Protein AF-A0A7K6YBN7-F1 (afdb_monomer_lite)

Sequence (616 aa):
RIIMGQTGKKSEKGPICWRKRVKSEYMRLRQLKRFRRADEVKSMFNSNRQKILERTEILNQEWKQRRIQPVHIMTSVSSLRGTRECSVTSDIDFPKQVIPLKTLNAVASVPIMYSWSPLQQNFMVEDETVLHNIPYMGDEVLDQDGTFIEELIKNYDGKVHGDRECGFINDEIFVELVNALGQYSDDEDDDDGDDNPDERDDKQKDREGNRMEKESHPPRRFPSDKIFEAISSMFPDKGTAEELKEKYKELTEQQLPGALPPECTPNIDGPNAKSVQREQSLHSFHTLFCRRCFKYDCFLHPFHATPNTYKRKNTETALDNKPCGPHCYQHLEGAKEFAAALTAERIKTPPKRPGGRRRGRLPNNTSRPSTPTINVLESKDTDSDREAGTETGGENNDKEEEEKKDETSSSSEANSRCQTPIKMKPNIEPPENVEWSGAEASMFRVLIGTYYDNFCAIARLIGTKTCRQVYEFRVKESSIIAPVPAEDVDTPPRKKKRKHRLWAAHCRKIQLKKDGSSNHVYNYQPCDHPRQPCDSSCPCVIAQNFCEKFCQCSSECQNRFPGCRCKAQCNTKQCPCYLAVRECDPDLCLTCGAADHWDSKNVSCKNCSIQRGSKK

Structure (mmCIF, N/CA/C/O backbone):
data_AF-A0A7K6YBN7-F1
#
_entry.id   AF-A0A7K6YBN7-F1
#
loop_
_atom_site.group_PDB
_atom_site.id
_atom_site.type_symbol
_atom_site.label_atom_id
_atom_site.label_alt_id
_atom_site.label_comp_id
_atom_site.label_asym_id
_atom_site.label_entity_id
_atom_site.label_seq_id
_atom_site.pdbx_PDB_ins_code
_atom_site.Cartn_x
_atom_site.Cartn_y
_atom_site.Cartn_z
_atom_site.occupancy
_atom_site.B_iso_or_equiv
_atom_site.auth_seq_id
_atom_site.auth_comp_id
_atom_site.auth_asym_id
_atom_site.auth_atom_id
_atom_site.pdbx_PDB_model_num
ATOM 1 N N . ARG A 1 1 ? -17.784 66.274 -8.389 1.00 38.31 1 ARG A N 1
ATOM 2 C CA . ARG A 1 1 ? -17.921 64.868 -7.936 1.00 38.31 1 ARG A CA 1
ATOM 3 C C . ARG A 1 1 ? -17.599 63.940 -9.100 1.00 38.31 1 ARG A C 1
ATOM 5 O O . ARG A 1 1 ? -18.511 63.584 -9.823 1.00 38.31 1 ARG A O 1
ATOM 12 N N . ILE A 1 2 ? -16.326 63.594 -9.282 1.00 29.34 2 ILE A N 1
ATOM 13 C CA . ILE A 1 2 ? -15.873 62.383 -9.981 1.00 29.34 2 ILE A CA 1
ATOM 14 C C . ILE A 1 2 ? -14.571 62.005 -9.267 1.00 29.34 2 ILE A C 1
ATOM 16 O O . ILE A 1 2 ? -13.608 62.763 -9.327 1.00 29.34 2 ILE A O 1
ATOM 20 N N . ILE A 1 3 ? -14.580 60.907 -8.512 1.00 32.53 3 ILE A N 1
ATOM 21 C CA . ILE A 1 3 ? -13.373 60.295 -7.948 1.00 32.53 3 ILE A CA 1
ATOM 22 C C . ILE A 1 3 ? -13.068 59.111 -8.859 1.00 32.53 3 ILE A C 1
ATOM 24 O O . ILE A 1 3 ? -13.861 58.175 -8.938 1.00 32.53 3 ILE A O 1
ATOM 28 N N . MET A 1 4 ? -11.952 59.184 -9.583 1.00 30.97 4 MET A N 1
ATOM 29 C CA . MET A 1 4 ? -11.392 58.037 -10.291 1.00 30.97 4 MET A CA 1
ATOM 30 C C . MET A 1 4 ? -10.659 57.158 -9.279 1.00 30.97 4 MET A C 1
ATOM 32 O O . MET A 1 4 ? -9.728 57.616 -8.619 1.00 30.97 4 MET A O 1
ATOM 36 N N . GLY A 1 5 ? -11.090 55.904 -9.156 1.00 30.78 5 GLY A N 1
ATOM 37 C CA . GLY A 1 5 ? -10.400 54.887 -8.372 1.00 30.78 5 GLY A CA 1
ATOM 38 C C . GLY A 1 5 ? -9.118 54.441 -9.071 1.00 30.78 5 GLY A C 1
ATOM 39 O O . GLY A 1 5 ? -9.156 53.977 -10.209 1.00 30.78 5 GLY A O 1
ATOM 40 N N . GLN A 1 6 ? -7.985 54.567 -8.382 1.00 30.52 6 GLN A N 1
ATOM 41 C CA . GLN A 1 6 ? -6.758 53.873 -8.752 1.00 30.52 6 GLN A CA 1
ATOM 42 C C . GLN A 1 6 ? -6.835 52.432 -8.245 1.00 30.52 6 GLN A C 1
ATOM 44 O O . GLN A 1 6 ? -6.919 52.164 -7.050 1.00 30.52 6 GLN A O 1
ATOM 49 N N . THR A 1 7 ? -6.801 51.500 -9.188 1.00 33.81 7 THR A N 1
ATOM 50 C CA . THR A 1 7 ? -6.555 50.079 -8.966 1.00 33.81 7 THR A CA 1
ATOM 51 C C . THR A 1 7 ? -5.156 49.885 -8.378 1.00 33.81 7 THR A C 1
ATOM 53 O O . THR A 1 7 ? -4.156 50.135 -9.057 1.00 33.81 7 THR A O 1
ATOM 56 N N . GLY A 1 8 ? -5.076 49.423 -7.129 1.00 30.92 8 GLY A N 1
ATOM 57 C CA . GLY A 1 8 ? -3.829 48.972 -6.517 1.00 30.92 8 GLY A CA 1
ATOM 58 C C . GLY A 1 8 ? -3.278 47.751 -7.255 1.00 30.92 8 GLY A C 1
ATOM 59 O O . GLY A 1 8 ? -3.885 46.680 -7.253 1.00 30.92 8 GLY A O 1
ATOM 60 N N . LYS A 1 9 ? -2.120 47.916 -7.899 1.00 32.66 9 LYS A N 1
ATOM 61 C CA . LYS A 1 9 ? -1.307 46.816 -8.425 1.00 32.66 9 LYS A CA 1
ATOM 62 C C . LYS A 1 9 ? -0.835 45.958 -7.247 1.00 32.66 9 LYS A C 1
ATOM 64 O O . LYS A 1 9 ? -0.054 46.432 -6.426 1.00 32.66 9 LYS A O 1
ATOM 69 N N . LYS A 1 10 ? -1.269 44.696 -7.168 1.00 37.25 10 LYS A N 1
ATOM 70 C CA . LYS A 1 10 ? -0.594 43.693 -6.329 1.00 37.25 10 LYS A CA 1
ATOM 71 C C . LYS A 1 10 ? 0.856 43.573 -6.817 1.00 37.25 10 LYS A C 1
ATOM 73 O O . LYS A 1 10 ? 1.097 43.408 -8.008 1.00 37.25 10 LYS A O 1
ATOM 78 N N . SER A 1 11 ? 1.812 43.718 -5.905 1.00 39.03 11 SER A N 1
ATOM 79 C CA . SER A 1 11 ? 3.249 43.700 -6.191 1.00 39.03 11 SER A CA 1
ATOM 80 C C . SER A 1 11 ? 3.702 42.331 -6.725 1.00 39.03 11 SER A C 1
ATOM 82 O O . SER A 1 11 ? 3.864 41.382 -5.964 1.00 39.03 11 SER A O 1
ATOM 84 N N . GLU A 1 12 ? 3.970 42.235 -8.029 1.00 38.97 12 GLU A N 1
ATOM 85 C CA . GLU A 1 12 ? 4.639 41.087 -8.677 1.00 38.97 12 GLU A CA 1
ATOM 86 C C . GLU A 1 12 ? 6.114 40.909 -8.245 1.00 38.97 12 GLU A C 1
ATOM 88 O O . GLU A 1 12 ? 6.768 39.943 -8.635 1.00 38.97 12 GLU A O 1
ATOM 93 N N . LYS A 1 13 ? 6.676 41.816 -7.428 1.00 45.91 13 LYS A N 1
ATOM 94 C CA . LYS A 1 13 ? 8.101 41.786 -7.046 1.00 45.91 13 LYS A CA 1
ATOM 95 C C . LYS A 1 13 ? 8.437 40.760 -5.957 1.00 45.91 13 LYS A C 1
ATOM 97 O O . LYS A 1 13 ? 9.590 40.343 -5.870 1.00 45.91 13 LYS A O 1
ATOM 102 N N . GLY A 1 14 ? 7.460 40.326 -5.159 1.00 64.81 14 GLY A N 1
ATOM 103 C CA . GLY A 1 14 ? 7.671 39.378 -4.055 1.00 64.81 14 GLY A CA 1
ATOM 104 C C . GLY A 1 14 ? 8.135 37.982 -4.506 1.00 64.81 14 GLY A C 1
ATOM 105 O O . GLY A 1 14 ? 9.206 37.545 -4.084 1.00 64.81 14 GLY A O 1
ATOM 106 N N . PRO A 1 15 ? 7.405 37.281 -5.398 1.00 71.38 15 PRO A N 1
ATOM 107 C CA . PRO A 1 15 ? 7.690 35.879 -5.733 1.00 71.38 15 PRO A CA 1
ATOM 108 C C . PRO A 1 15 ? 9.055 35.654 -6.403 1.00 71.38 15 PRO A C 1
ATOM 110 O O . PRO A 1 15 ? 9.773 34.706 -6.088 1.00 71.38 15 PRO A O 1
ATOM 113 N N . ILE A 1 16 ? 9.453 36.554 -7.307 1.00 78.56 16 ILE A N 1
ATOM 114 C CA . ILE A 1 16 ? 10.742 36.468 -8.014 1.00 78.56 16 ILE A CA 1
ATOM 115 C C . ILE A 1 16 ? 11.908 36.775 -7.061 1.00 78.56 16 ILE A C 1
ATOM 117 O O . ILE A 1 16 ? 12.973 36.163 -7.172 1.00 78.56 16 ILE A O 1
ATOM 121 N N . CYS A 1 17 ? 11.712 37.697 -6.111 1.00 83.69 17 CYS A N 1
ATOM 122 C CA . CYS A 1 17 ? 12.697 37.994 -5.072 1.00 83.69 17 CYS A CA 1
ATOM 123 C C . CYS A 1 17 ? 12.964 36.755 -4.207 1.00 83.69 17 CYS A C 1
ATOM 125 O O . CYS A 1 17 ? 14.119 36.358 -4.042 1.00 83.69 17 CYS A O 1
ATOM 127 N N . TRP A 1 18 ? 11.902 36.074 -3.762 1.00 82.88 18 TRP A N 1
ATOM 128 C CA . TRP A 1 18 ? 12.010 34.837 -2.989 1.00 82.88 18 TRP A CA 1
ATOM 129 C C . TRP A 1 18 ? 12.730 33.721 -3.754 1.00 82.88 18 TRP A C 1
ATOM 131 O O . TRP A 1 18 ? 13.641 33.110 -3.200 1.00 82.88 18 TRP A O 1
ATOM 141 N N . ARG A 1 19 ? 12.443 33.515 -5.047 1.00 83.00 19 ARG A N 1
ATOM 142 C CA . ARG A 1 19 ? 13.187 32.541 -5.877 1.00 83.00 19 ARG A CA 1
ATOM 143 C C . ARG A 1 19 ? 14.688 32.834 -5.939 1.00 83.00 19 ARG A C 1
ATOM 145 O O . ARG A 1 19 ? 15.510 31.928 -5.787 1.00 83.00 19 ARG A O 1
ATOM 152 N N . LYS A 1 20 ? 15.073 34.102 -6.128 1.00 85.75 20 LYS A N 1
ATOM 153 C CA . LYS A 1 20 ? 16.491 34.506 -6.142 1.00 85.75 20 LYS A CA 1
ATOM 154 C C . LYS A 1 20 ? 17.163 34.286 -4.786 1.00 85.75 20 LYS A C 1
ATOM 156 O O . LYS A 1 20 ? 18.294 33.800 -4.752 1.00 85.75 20 LYS A O 1
ATOM 161 N N . ARG A 1 21 ? 16.465 34.590 -3.687 1.00 85.94 21 ARG A N 1
ATOM 162 C CA . ARG A 1 21 ? 16.945 34.355 -2.315 1.00 85.94 21 ARG A CA 1
ATOM 163 C C . ARG A 1 21 ? 17.156 32.864 -2.043 1.00 85.94 21 ARG A C 1
ATOM 165 O O . ARG A 1 21 ? 18.251 32.482 -1.641 1.00 85.94 21 ARG A O 1
ATOM 172 N N . VAL A 1 22 ? 16.176 32.019 -2.382 1.00 87.62 22 VAL A N 1
ATOM 173 C CA . VAL A 1 22 ? 16.276 30.548 -2.294 1.00 87.62 22 VAL A CA 1
ATOM 174 C C . VAL A 1 22 ? 17.506 30.042 -3.049 1.00 87.62 22 VAL A C 1
ATOM 176 O O . VAL A 1 22 ? 18.296 29.277 -2.500 1.00 87.62 22 VAL A O 1
ATOM 179 N N . LYS A 1 23 ? 17.716 30.501 -4.290 1.00 87.38 23 LYS A N 1
ATOM 180 C CA . LYS A 1 23 ? 18.869 30.104 -5.113 1.00 87.38 23 LYS A CA 1
ATOM 181 C C . LYS A 1 23 ? 20.206 30.514 -4.490 1.00 87.38 23 LYS A C 1
ATOM 183 O O . LYS A 1 23 ? 21.137 29.708 -4.477 1.00 87.38 23 LYS A O 1
ATOM 188 N N . SER A 1 24 ? 20.307 31.744 -3.987 1.00 88.31 24 SER A N 1
ATOM 189 C CA . SER A 1 24 ? 21.522 32.261 -3.346 1.00 88.31 24 SER A CA 1
ATOM 190 C C . SER A 1 24 ? 21.875 31.466 -2.088 1.00 88.31 24 SER A C 1
ATOM 192 O O . SER A 1 24 ? 22.991 30.955 -1.970 1.00 88.31 24 SER A O 1
ATOM 194 N N . GLU A 1 25 ? 20.903 31.276 -1.194 1.00 88.69 25 GLU A N 1
ATOM 195 C CA . GLU A 1 25 ? 21.104 30.531 0.050 1.00 88.69 25 GLU A CA 1
ATOM 196 C C . GLU A 1 25 ? 21.404 29.055 -0.199 1.00 88.69 25 GLU A C 1
ATOM 198 O O . GLU A 1 25 ? 22.331 28.500 0.394 1.00 88.69 25 GLU A O 1
ATOM 203 N N . TYR A 1 26 ? 20.712 28.427 -1.151 1.00 88.75 26 TYR A N 1
ATOM 204 C CA . TYR A 1 26 ? 21.016 27.060 -1.558 1.00 88.75 26 TYR A CA 1
ATOM 205 C C . TYR A 1 26 ? 22.468 26.920 -2.052 1.00 88.75 26 TYR A C 1
ATOM 207 O O . TYR A 1 26 ? 23.176 25.989 -1.656 1.00 88.75 26 TYR A O 1
ATOM 215 N N . MET A 1 27 ? 22.956 27.857 -2.874 1.00 87.50 27 MET A N 1
ATOM 216 C CA . MET A 1 27 ? 24.342 27.841 -3.355 1.00 87.50 27 MET A CA 1
ATOM 217 C C . MET A 1 27 ? 25.355 28.065 -2.224 1.00 87.50 27 MET A C 1
ATOM 219 O O . MET A 1 27 ? 26.362 27.352 -2.171 1.00 87.50 27 MET A O 1
ATOM 223 N N . ARG A 1 28 ? 25.075 28.990 -1.296 1.00 90.56 28 ARG A N 1
ATOM 224 C CA . ARG A 1 28 ? 25.911 29.267 -0.117 1.00 90.56 28 ARG A CA 1
ATOM 225 C C . ARG A 1 28 ? 26.029 28.040 0.790 1.00 90.56 28 ARG A C 1
ATOM 227 O O . ARG A 1 28 ? 27.142 27.612 1.101 1.00 90.56 28 ARG A O 1
ATOM 234 N N . LEU A 1 29 ? 24.901 27.428 1.157 1.00 87.50 29 LEU A N 1
ATOM 235 C CA . LEU A 1 29 ? 24.853 26.226 1.999 1.00 87.50 29 LEU A CA 1
ATOM 236 C C . LEU A 1 29 ? 25.560 25.042 1.335 1.00 87.50 29 LEU A C 1
ATOM 238 O O . LEU A 1 29 ? 26.343 24.338 1.975 1.00 87.50 29 LEU A O 1
ATOM 242 N N . ARG A 1 30 ? 25.352 24.848 0.029 1.00 87.31 30 ARG A N 1
ATOM 243 C CA . ARG A 1 30 ? 26.006 23.776 -0.728 1.00 87.31 30 ARG A CA 1
ATOM 244 C C . ARG A 1 30 ? 27.526 23.935 -0.755 1.00 87.31 30 ARG A C 1
ATOM 246 O O . ARG A 1 30 ? 28.236 22.943 -0.592 1.00 87.31 30 ARG A O 1
ATOM 253 N N . GLN A 1 31 ? 28.035 25.152 -0.948 1.00 86.44 31 GLN A N 1
ATOM 254 C CA . GLN A 1 31 ? 29.475 25.418 -0.893 1.00 86.44 31 GLN A CA 1
ATOM 255 C C . GLN A 1 31 ? 30.026 25.186 0.517 1.00 86.44 31 GLN A C 1
ATOM 257 O O . GLN A 1 31 ? 31.003 24.454 0.669 1.00 86.44 31 GLN A O 1
ATOM 262 N N . LEU A 1 32 ? 29.364 25.721 1.546 1.00 87.38 32 LEU A N 1
ATOM 263 C CA . LEU A 1 32 ? 29.781 25.560 2.938 1.00 87.38 32 LEU A CA 1
ATOM 264 C C . LEU A 1 32 ? 29.831 24.083 3.358 1.00 87.38 32 LEU A C 1
ATOM 266 O O . LEU A 1 32 ? 30.842 23.632 3.899 1.00 87.38 32 LEU A O 1
ATOM 270 N N . LYS A 1 33 ? 28.787 23.299 3.047 1.00 85.94 33 LYS A N 1
ATOM 271 C CA . LYS A 1 33 ? 28.781 21.848 3.292 1.00 85.94 33 LYS A CA 1
ATOM 272 C C . LYS A 1 33 ? 29.864 21.129 2.506 1.00 85.94 33 LYS A C 1
ATOM 274 O O . LYS A 1 33 ? 30.490 20.228 3.053 1.00 85.94 33 LYS A O 1
ATOM 279 N N . ARG A 1 34 ? 30.096 21.499 1.242 1.00 85.94 34 ARG A N 1
ATOM 280 C CA . ARG A 1 34 ? 31.149 20.886 0.420 1.00 85.94 34 ARG A CA 1
ATOM 281 C C . ARG A 1 34 ? 32.526 21.085 1.048 1.00 85.94 34 ARG A C 1
ATOM 283 O O . ARG A 1 34 ? 33.294 20.132 1.076 1.00 85.94 34 ARG A O 1
ATOM 290 N N . PHE A 1 35 ? 32.821 22.281 1.557 1.00 87.50 35 PHE A N 1
ATOM 291 C CA . PHE A 1 35 ? 34.081 22.547 2.253 1.00 87.50 35 PHE A CA 1
ATOM 292 C C . PHE A 1 35 ? 34.167 21.793 3.579 1.00 87.50 35 PHE A C 1
ATOM 294 O O . PHE A 1 35 ? 35.146 21.090 3.799 1.00 87.50 35 PHE A O 1
ATOM 301 N N . ARG A 1 36 ? 33.122 21.849 4.418 1.00 85.31 36 ARG A N 1
ATOM 302 C CA . ARG A 1 36 ? 33.098 21.134 5.706 1.00 85.31 36 ARG A CA 1
ATOM 303 C C . ARG A 1 36 ? 33.261 19.617 5.533 1.00 85.31 36 ARG A C 1
ATOM 305 O O . ARG A 1 36 ? 34.009 18.995 6.273 1.00 85.31 36 ARG A O 1
ATOM 312 N N . ARG A 1 37 ? 32.601 19.029 4.530 1.00 88.25 37 ARG A N 1
ATOM 313 C CA . ARG A 1 37 ? 32.671 17.588 4.235 1.00 88.25 37 ARG A CA 1
ATOM 314 C C . ARG A 1 37 ? 33.924 17.170 3.470 1.00 88.25 37 ARG A C 1
ATOM 316 O O . ARG A 1 37 ? 34.132 15.973 3.313 1.00 88.25 37 ARG A O 1
ATOM 323 N N . ALA A 1 38 ? 34.744 18.090 2.960 1.00 91.88 38 ALA A N 1
ATOM 324 C CA . ALA A 1 38 ? 35.888 17.728 2.120 1.00 91.88 38 ALA A CA 1
ATOM 325 C C . ALA A 1 38 ? 36.901 16.852 2.875 1.00 91.88 38 ALA A C 1
ATOM 327 O O . ALA A 1 38 ? 37.338 15.827 2.348 1.00 91.88 38 ALA A O 1
ATOM 328 N N . ASP A 1 39 ? 37.216 17.214 4.119 1.00 89.25 39 ASP A N 1
ATOM 329 C CA . ASP A 1 39 ? 38.163 16.466 4.950 1.00 89.25 39 ASP A CA 1
ATOM 330 C C . ASP A 1 39 ? 37.579 15.132 5.432 1.00 89.25 39 ASP A C 1
ATOM 332 O O . ASP A 1 39 ? 38.258 14.103 5.386 1.00 89.25 39 ASP A O 1
ATOM 336 N N . GLU A 1 40 ? 36.294 15.113 5.798 1.00 90.69 40 GLU A N 1
ATOM 337 C CA . GLU A 1 40 ? 35.567 13.886 6.146 1.00 90.69 40 GLU A CA 1
ATOM 338 C C . GLU A 1 40 ? 35.544 12.904 4.968 1.00 90.69 40 GLU A C 1
ATOM 340 O O . GLU A 1 40 ? 35.910 11.739 5.108 1.00 90.69 40 GLU A O 1
ATOM 345 N N . VAL A 1 41 ? 35.178 13.381 3.776 1.00 93.75 41 VAL A N 1
ATOM 346 C CA . VAL A 1 41 ? 35.131 12.576 2.551 1.00 93.75 41 VAL A CA 1
ATOM 347 C C . VAL A 1 41 ? 36.525 12.075 2.182 1.00 93.75 41 VAL A C 1
ATOM 349 O O . VAL A 1 41 ? 36.670 10.907 1.830 1.00 93.75 41 VAL A O 1
ATOM 352 N N . LYS A 1 42 ? 37.569 12.901 2.316 1.00 94.88 42 LYS A N 1
ATOM 353 C CA . LYS A 1 42 ? 38.962 12.482 2.095 1.00 94.88 42 LYS A CA 1
ATOM 354 C C . LYS A 1 42 ? 39.377 11.360 3.052 1.00 94.88 42 LYS A C 1
ATOM 356 O O . LYS A 1 42 ? 39.975 10.376 2.616 1.00 94.88 42 LYS A O 1
ATOM 361 N N . SER A 1 43 ? 39.023 11.474 4.332 1.00 95.06 43 SER A N 1
ATOM 362 C CA . SER A 1 43 ? 39.241 10.417 5.327 1.00 95.06 43 SER A CA 1
ATOM 363 C C . SER A 1 43 ? 38.492 9.128 4.956 1.00 95.06 43 SER A C 1
ATOM 365 O O . SER A 1 43 ? 39.083 8.045 4.910 1.00 95.06 43 SER A O 1
ATOM 367 N N . MET A 1 44 ? 37.218 9.247 4.569 1.00 95.38 44 MET A N 1
ATOM 368 C CA . MET A 1 44 ? 36.393 8.119 4.127 1.00 95.38 44 MET A CA 1
ATOM 369 C C . MET A 1 44 ? 36.933 7.455 2.856 1.00 95.38 44 MET A C 1
ATOM 371 O O . MET A 1 44 ? 36.919 6.228 2.763 1.00 95.38 44 MET A O 1
ATOM 375 N N . PHE A 1 45 ? 37.466 8.220 1.899 1.00 96.75 45 PHE A N 1
ATOM 376 C CA . PHE A 1 45 ? 38.132 7.676 0.714 1.00 96.75 45 PHE A CA 1
ATOM 377 C C . PHE A 1 45 ? 39.377 6.871 1.077 1.00 96.75 45 PHE A C 1
ATOM 379 O O . PHE A 1 45 ? 39.567 5.789 0.525 1.00 96.75 45 PHE A O 1
ATOM 386 N N . ASN A 1 46 ? 40.195 7.348 2.019 1.00 96.31 46 ASN A N 1
ATOM 387 C CA . ASN A 1 46 ? 41.371 6.611 2.484 1.00 96.31 46 ASN A CA 1
ATOM 388 C C . ASN A 1 46 ? 40.982 5.303 3.188 1.00 96.31 46 ASN A C 1
ATOM 390 O O . ASN A 1 46 ? 41.545 4.252 2.882 1.00 96.31 46 ASN A O 1
ATOM 394 N N . SER A 1 47 ? 39.969 5.337 4.059 1.00 97.00 47 SER A N 1
ATOM 395 C CA . SER A 1 47 ? 39.430 4.123 4.690 1.00 97.00 47 SER A CA 1
ATOM 396 C C . SER A 1 47 ? 38.849 3.153 3.653 1.00 97.00 47 SER A C 1
ATOM 398 O O . SER A 1 47 ? 39.124 1.953 3.677 1.00 97.00 47 SER A O 1
ATOM 400 N N . ASN A 1 48 ? 38.090 3.659 2.676 1.00 97.69 48 ASN A N 1
ATOM 401 C CA . ASN A 1 48 ? 37.554 2.834 1.598 1.00 97.69 48 ASN A CA 1
ATOM 402 C C . ASN A 1 48 ? 38.668 2.260 0.709 1.00 97.69 48 ASN A C 1
ATOM 404 O O . ASN A 1 48 ? 38.568 1.126 0.252 1.00 97.69 48 ASN A O 1
ATOM 408 N N . ARG A 1 49 ? 39.763 2.999 0.501 1.00 97.69 49 ARG A N 1
ATOM 409 C CA . ARG A 1 49 ? 40.926 2.518 -0.250 1.00 97.69 49 ARG A CA 1
ATOM 410 C C . ARG A 1 49 ? 41.590 1.328 0.436 1.00 97.69 49 ARG A C 1
ATOM 412 O O . ARG A 1 49 ? 41.967 0.398 -0.268 1.00 97.69 4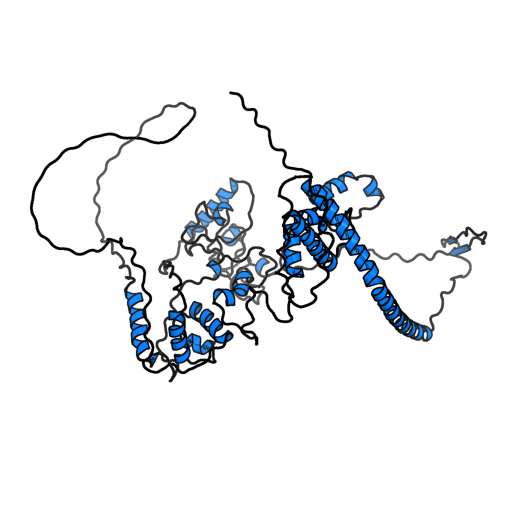9 ARG A O 1
ATOM 419 N N . GLN A 1 50 ? 41.682 1.317 1.765 1.00 97.38 50 GLN A N 1
ATOM 420 C CA . GLN A 1 50 ? 42.163 0.147 2.513 1.00 97.38 50 GLN A CA 1
ATOM 421 C C . GLN A 1 50 ? 41.255 -1.069 2.284 1.00 97.38 50 GLN A C 1
ATOM 423 O O . GLN A 1 50 ? 41.745 -2.126 1.897 1.00 97.38 50 GLN A O 1
ATOM 428 N N . LYS A 1 51 ? 39.929 -0.890 2.372 1.00 97.94 51 LYS A N 1
ATOM 429 C CA . LYS A 1 51 ? 38.954 -1.957 2.070 1.00 97.94 51 LYS A CA 1
ATOM 430 C C . LYS A 1 51 ? 39.078 -2.481 0.639 1.00 97.94 51 LYS A C 1
ATOM 432 O O . LYS A 1 51 ? 38.942 -3.680 0.413 1.00 97.94 51 LYS A O 1
ATOM 437 N N . ILE A 1 52 ? 39.309 -1.592 -0.331 1.00 98.25 52 ILE A N 1
ATOM 438 C CA . ILE A 1 52 ? 39.559 -1.981 -1.724 1.00 98.25 52 ILE A CA 1
ATOM 439 C C . ILE A 1 52 ? 40.821 -2.834 -1.789 1.00 98.25 52 ILE A C 1
ATOM 441 O O . ILE A 1 52 ? 40.746 -3.930 -2.326 1.00 98.25 52 ILE A O 1
ATOM 445 N N . LEU A 1 53 ? 41.937 -2.374 -1.213 1.00 97.88 53 LEU A N 1
ATOM 446 C CA . LEU A 1 53 ? 43.209 -3.100 -1.234 1.00 97.88 53 LEU A CA 1
ATOM 447 C C . LEU A 1 53 ? 43.071 -4.507 -0.645 1.00 97.88 53 LEU A C 1
ATOM 449 O O . LEU A 1 53 ? 43.421 -5.473 -1.318 1.00 97.88 53 LEU A O 1
ATOM 453 N N . GLU A 1 54 ? 42.486 -4.629 0.546 1.00 97.69 54 GLU A N 1
ATOM 454 C CA . GLU A 1 54 ? 42.248 -5.917 1.209 1.00 97.69 54 GLU A CA 1
ATOM 455 C C . GLU A 1 54 ? 41.402 -6.860 0.343 1.00 97.69 54 GLU A C 1
ATOM 457 O O . GLU A 1 54 ? 41.799 -7.995 0.080 1.00 97.69 54 GLU A O 1
ATOM 462 N N . ARG A 1 55 ? 40.259 -6.382 -0.169 1.00 97.75 55 ARG A N 1
ATOM 463 C CA . ARG A 1 55 ? 39.363 -7.193 -1.012 1.00 97.75 55 ARG A CA 1
ATOM 464 C C . ARG A 1 55 ? 40.013 -7.583 -2.333 1.00 97.75 55 ARG A C 1
ATOM 466 O O . ARG A 1 55 ? 39.863 -8.718 -2.775 1.00 97.75 55 ARG A O 1
ATOM 473 N N . THR A 1 56 ? 40.731 -6.659 -2.968 1.00 98.06 56 THR A N 1
ATOM 474 C CA . THR A 1 56 ? 41.438 -6.948 -4.218 1.00 98.06 56 THR A CA 1
ATOM 475 C C . THR A 1 56 ? 42.571 -7.934 -4.008 1.00 98.06 56 THR A C 1
ATOM 477 O O . THR A 1 56 ? 42.785 -8.767 -4.879 1.00 98.06 56 THR A O 1
ATOM 480 N N . GLU A 1 57 ? 43.259 -7.901 -2.864 1.00 97.81 57 GLU A N 1
ATOM 481 C CA . GLU A 1 57 ? 44.330 -8.854 -2.581 1.00 97.81 57 GLU A CA 1
ATOM 482 C C . GLU A 1 57 ? 43.777 -10.262 -2.341 1.00 97.81 57 GLU A C 1
ATOM 484 O O . GLU A 1 57 ? 44.340 -11.216 -2.868 1.00 97.81 57 GLU A O 1
ATOM 489 N N . ILE A 1 58 ? 42.631 -10.401 -1.663 1.00 97.62 58 ILE A N 1
ATOM 490 C CA . ILE A 1 58 ? 41.924 -11.690 -1.554 1.00 97.62 58 ILE A CA 1
ATOM 491 C C . ILE A 1 58 ? 41.594 -12.237 -2.953 1.00 97.62 58 ILE A C 1
ATOM 493 O O . ILE A 1 58 ? 41.966 -13.363 -3.283 1.00 97.62 58 ILE A O 1
ATOM 497 N N . LEU A 1 59 ? 40.975 -11.420 -3.815 1.00 97.75 59 LEU A N 1
ATOM 498 C CA . LEU A 1 59 ? 40.650 -11.819 -5.192 1.00 97.75 59 LEU A CA 1
ATOM 499 C C . LEU A 1 59 ? 41.904 -12.151 -6.017 1.00 97.75 59 LEU A C 1
ATOM 501 O O . LEU A 1 59 ? 41.894 -13.078 -6.824 1.00 97.75 59 LEU A O 1
ATOM 505 N N . ASN A 1 60 ? 42.998 -11.419 -5.809 1.00 97.69 60 ASN A N 1
ATOM 506 C CA . ASN A 1 60 ? 44.276 -11.645 -6.478 1.00 97.69 60 ASN A CA 1
ATOM 507 C C . ASN A 1 60 ? 44.925 -12.960 -6.024 1.00 97.69 60 ASN A C 1
ATOM 509 O O . ASN A 1 60 ? 45.472 -13.695 -6.844 1.00 97.69 60 ASN A O 1
ATOM 513 N N . GLN A 1 61 ? 44.846 -13.295 -4.735 1.00 96.81 61 GLN A N 1
ATOM 514 C CA . GLN A 1 61 ? 45.318 -14.575 -4.207 1.00 96.81 61 GLN A CA 1
ATOM 515 C C . GLN A 1 61 ? 44.505 -15.745 -4.764 1.00 96.81 61 GLN A C 1
ATOM 517 O O . GLN A 1 61 ? 45.098 -16.717 -5.235 1.00 96.81 61 GLN A O 1
ATOM 522 N N . GLU A 1 62 ? 43.173 -15.631 -4.799 1.00 97.00 62 GLU A N 1
ATOM 523 C CA . GLU A 1 62 ? 42.310 -16.623 -5.451 1.00 97.00 62 GLU A CA 1
ATOM 524 C C . GLU A 1 62 ? 42.645 -16.778 -6.938 1.00 97.00 62 GLU A C 1
ATOM 526 O O . GLU A 1 62 ? 42.688 -17.892 -7.458 1.00 97.00 62 GLU A O 1
ATOM 531 N N . TRP A 1 63 ? 42.905 -15.670 -7.635 1.00 96.06 63 TRP A N 1
ATOM 532 C CA . TRP A 1 63 ? 43.276 -15.690 -9.046 1.00 96.06 63 TRP A CA 1
ATOM 533 C C . TRP A 1 63 ? 44.638 -16.358 -9.279 1.00 96.06 63 TRP A C 1
ATOM 535 O O . TRP A 1 63 ? 44.743 -17.208 -10.159 1.00 96.06 63 TRP A O 1
ATOM 545 N N . LYS A 1 64 ? 45.652 -16.071 -8.447 1.00 95.94 64 LYS A N 1
ATOM 546 C CA . LYS A 1 64 ? 46.993 -16.693 -8.513 1.00 95.94 64 LYS A CA 1
ATOM 547 C C . LYS A 1 64 ? 46.963 -18.215 -8.342 1.00 95.94 64 LYS A C 1
ATOM 549 O O . LYS A 1 64 ? 47.834 -18.905 -8.866 1.00 95.94 64 LYS A O 1
ATOM 554 N N . GLN A 1 65 ? 45.983 -18.746 -7.611 1.00 95.88 65 GLN A N 1
ATOM 555 C CA . GLN A 1 65 ? 45.808 -20.191 -7.435 1.00 95.88 65 GLN A CA 1
ATOM 556 C C . GLN A 1 65 ? 45.194 -20.868 -8.671 1.00 95.88 65 GLN A C 1
ATOM 558 O O . GLN A 1 65 ? 45.352 -22.077 -8.859 1.00 95.88 65 GLN A O 1
ATOM 563 N N . ARG A 1 66 ? 44.506 -20.113 -9.536 1.00 95.12 66 ARG A N 1
ATOM 564 C CA . ARG A 1 66 ? 43.863 -20.648 -10.741 1.00 95.12 66 ARG A CA 1
ATOM 565 C C . ARG A 1 66 ? 44.874 -20.738 -11.881 1.00 95.12 66 ARG A C 1
ATOM 567 O O . ARG A 1 66 ? 45.478 -19.751 -12.284 1.00 95.12 66 ARG A O 1
ATOM 574 N N . ARG A 1 67 ? 44.998 -21.923 -12.479 1.00 92.81 67 ARG A N 1
ATOM 575 C CA . ARG A 1 67 ? 45.717 -22.115 -13.747 1.00 92.81 67 ARG A CA 1
ATOM 576 C C . ARG A 1 67 ? 44.713 -22.125 -14.893 1.00 92.81 67 ARG A C 1
ATOM 578 O O . ARG A 1 67 ? 44.200 -23.177 -15.259 1.00 92.81 67 ARG A O 1
ATOM 585 N N . ILE A 1 68 ? 44.402 -20.943 -15.418 1.00 93.44 68 ILE A N 1
ATOM 586 C CA . ILE A 1 68 ? 43.506 -20.780 -16.569 1.00 93.44 68 ILE A CA 1
ATOM 587 C C . ILE A 1 68 ? 44.359 -20.785 -17.838 1.00 93.44 68 ILE A C 1
ATOM 589 O O . ILE A 1 68 ? 45.302 -20.004 -17.950 1.00 93.44 68 ILE A O 1
ATOM 593 N N . GLN A 1 69 ? 44.046 -21.667 -18.788 1.00 90.12 69 GLN A N 1
ATOM 594 C CA . GLN A 1 69 ? 44.712 -21.668 -20.088 1.00 90.12 69 GLN A CA 1
ATOM 595 C C . GLN A 1 69 ? 44.380 -20.356 -20.824 1.00 90.12 69 GLN A C 1
ATOM 597 O O . GLN A 1 69 ? 43.195 -20.062 -21.007 1.00 90.12 69 GLN A O 1
ATOM 602 N N . PRO A 1 70 ? 45.381 -19.553 -21.235 1.00 89.69 70 PRO A N 1
ATOM 603 C CA . PRO A 1 70 ? 45.124 -18.344 -22.004 1.00 89.69 70 PRO A CA 1
ATOM 604 C C . PRO A 1 70 ? 44.557 -18.701 -23.380 1.00 89.69 70 PRO A C 1
ATOM 606 O O . PRO A 1 70 ? 44.781 -19.796 -23.901 1.00 89.69 70 PRO A O 1
ATOM 609 N N . VAL A 1 71 ? 43.821 -17.761 -23.970 1.00 88.25 71 VAL A N 1
ATOM 610 C CA . VAL A 1 71 ? 43.182 -17.956 -25.275 1.00 88.25 71 VAL A CA 1
ATOM 611 C C . VAL A 1 71 ? 44.241 -18.294 -26.325 1.00 88.25 71 VAL A C 1
ATOM 613 O O . VAL A 1 71 ? 45.214 -17.563 -26.499 1.00 88.25 71 VAL A O 1
ATOM 616 N N . HIS A 1 72 ? 44.039 -19.405 -27.032 1.00 83.81 72 HIS A N 1
ATOM 617 C CA . HIS A 1 72 ? 44.869 -19.794 -28.166 1.00 83.81 72 HIS A CA 1
ATOM 618 C C . HIS A 1 72 ? 44.253 -19.275 -29.466 1.00 83.81 72 HIS A C 1
ATOM 620 O O . HIS A 1 72 ? 43.040 -19.366 -29.666 1.00 83.81 72 HIS A O 1
ATOM 626 N N . ILE A 1 73 ? 45.088 -18.747 -30.361 1.00 81.69 73 ILE A N 1
ATOM 627 C CA . ILE A 1 73 ? 44.641 -18.301 -31.679 1.00 81.69 73 ILE A CA 1
ATOM 628 C C . ILE A 1 73 ? 44.300 -19.543 -32.500 1.00 81.69 73 ILE A C 1
ATOM 630 O O . ILE A 1 73 ? 45.142 -20.409 -32.726 1.00 81.69 73 ILE A O 1
ATOM 634 N N . MET A 1 74 ? 43.044 -19.642 -32.929 1.00 65.88 74 MET A N 1
ATOM 635 C CA . MET A 1 74 ? 42.586 -20.744 -33.766 1.00 65.88 74 MET A CA 1
ATOM 636 C C . MET A 1 74 ? 43.149 -20.600 -35.183 1.00 65.88 74 MET A C 1
ATOM 638 O O . MET A 1 74 ? 42.523 -19.991 -36.045 1.00 65.88 74 MET A O 1
ATOM 642 N N . THR A 1 75 ? 44.306 -21.201 -35.440 1.00 66.25 75 THR A N 1
ATOM 643 C CA . THR A 1 75 ? 44.840 -21.365 -36.798 1.00 66.25 75 THR A CA 1
ATOM 644 C C . THR A 1 75 ? 44.576 -22.800 -37.239 1.00 66.25 75 THR A C 1
ATOM 646 O O . THR A 1 75 ? 45.412 -23.684 -37.065 1.00 66.25 75 THR A O 1
ATOM 649 N N . SER A 1 76 ? 43.370 -23.088 -37.733 1.00 57.41 76 SER A N 1
ATOM 650 C CA . SER A 1 76 ? 43.083 -24.420 -38.273 1.00 57.41 76 SER A CA 1
ATOM 651 C C . SER A 1 76 ? 43.756 -24.620 -39.631 1.00 57.41 76 SER A C 1
ATOM 653 O O . SER A 1 76 ? 43.859 -23.686 -40.424 1.00 57.41 76 SER A O 1
ATOM 655 N N . VAL A 1 77 ? 44.162 -25.869 -39.879 1.00 57.19 77 VAL A N 1
ATOM 656 C CA . VAL A 1 77 ? 44.652 -26.438 -41.144 1.00 57.19 77 VAL A CA 1
ATOM 657 C C . VAL A 1 77 ? 43.967 -25.783 -42.348 1.00 57.19 77 VAL A C 1
ATOM 659 O O . VAL A 1 77 ? 42.744 -25.841 -42.441 1.00 57.19 77 VAL A O 1
ATOM 662 N N . SER A 1 78 ? 44.772 -25.145 -43.209 1.00 58.38 78 SER A N 1
ATOM 663 C CA . SER A 1 78 ? 44.442 -24.566 -44.522 1.00 58.38 78 SER A CA 1
ATOM 664 C C . SER A 1 78 ? 42.954 -24.264 -44.722 1.00 58.38 78 SER A C 1
ATOM 666 O O . SER A 1 78 ? 42.222 -25.145 -45.172 1.00 58.38 78 SER A O 1
ATOM 668 N N . SER A 1 79 ? 42.526 -23.037 -44.391 1.00 58.00 79 SER A N 1
ATOM 669 C CA . SER A 1 79 ? 41.157 -22.523 -44.549 1.00 58.00 79 SER A CA 1
ATOM 670 C C . SER A 1 79 ? 40.423 -23.200 -45.711 1.00 58.00 79 SER A C 1
ATOM 672 O O . SER A 1 79 ? 40.718 -22.957 -46.884 1.00 58.00 79 SER A O 1
ATOM 674 N N . LEU A 1 80 ? 39.490 -24.103 -45.389 1.00 62.69 80 LEU A N 1
ATOM 675 C CA . LEU A 1 80 ? 38.585 -24.693 -46.373 1.00 62.69 80 LEU A CA 1
ATOM 676 C C . LEU A 1 80 ? 37.927 -23.524 -47.121 1.00 62.69 80 LEU A C 1
ATOM 678 O O . LEU A 1 80 ? 37.379 -22.639 -46.469 1.00 62.69 80 LEU A O 1
ATOM 682 N N . ARG A 1 81 ? 37.979 -23.502 -48.464 1.00 63.91 81 ARG A N 1
ATOM 683 C CA . ARG A 1 81 ? 37.631 -22.337 -49.323 1.00 63.91 81 ARG A CA 1
ATOM 684 C C . ARG A 1 81 ? 36.236 -21.703 -49.105 1.00 63.91 81 ARG A C 1
ATOM 686 O O . ARG A 1 81 ? 35.912 -20.736 -49.782 1.00 63.91 81 ARG A O 1
ATOM 693 N N . GLY A 1 82 ? 35.399 -22.244 -48.217 1.00 69.88 82 GLY A N 1
ATOM 694 C CA . GLY A 1 82 ? 34.060 -21.748 -47.884 1.00 69.88 82 GLY A CA 1
ATOM 695 C C . GLY A 1 82 ? 33.923 -21.031 -46.531 1.00 69.88 82 GLY A C 1
ATOM 696 O O . GLY A 1 82 ? 32.812 -20.629 -46.192 1.00 69.88 82 GLY A O 1
ATOM 697 N N . THR A 1 83 ? 34.984 -20.876 -45.729 1.00 77.81 83 THR A N 1
ATOM 698 C CA . THR A 1 83 ? 34.898 -20.135 -44.455 1.00 77.81 83 THR A CA 1
ATOM 699 C C . THR A 1 83 ? 34.957 -18.628 -44.685 1.00 77.81 83 THR A C 1
ATOM 701 O O . THR A 1 83 ? 35.879 -18.143 -45.335 1.00 77.81 83 THR A O 1
ATOM 704 N N . ARG A 1 84 ? 34.004 -17.871 -44.122 1.00 85.62 84 ARG A N 1
ATOM 705 C CA . ARG A 1 84 ? 34.061 -16.398 -44.119 1.00 85.62 84 ARG A CA 1
ATOM 706 C C . ARG A 1 84 ? 35.274 -15.937 -43.313 1.00 85.62 84 ARG A C 1
ATOM 708 O O . ARG A 1 84 ? 35.616 -16.568 -42.318 1.00 85.62 84 ARG A O 1
ATOM 715 N N . GLU A 1 85 ? 35.883 -14.828 -43.706 1.00 87.50 85 GLU A N 1
ATOM 716 C CA . GLU A 1 85 ? 37.057 -14.257 -43.040 1.00 87.50 85 GLU A CA 1
ATOM 717 C C . GLU A 1 85 ? 36.721 -12.888 -42.443 1.00 87.50 85 GLU A C 1
ATOM 719 O O . GLU A 1 85 ? 35.889 -12.149 -42.971 1.00 87.50 85 GLU A O 1
ATOM 724 N N . CYS A 1 86 ? 37.362 -12.561 -41.324 1.00 89.88 86 CYS A N 1
ATOM 725 C CA . CYS A 1 86 ? 37.347 -11.242 -40.709 1.00 89.88 86 CYS A CA 1
ATOM 726 C C . CYS A 1 86 ? 38.712 -10.599 -40.919 1.00 89.88 86 CYS A C 1
ATOM 728 O O . CYS A 1 86 ? 39.735 -11.231 -40.646 1.00 89.88 86 CYS A O 1
ATOM 730 N N . SER A 1 87 ? 38.731 -9.349 -41.378 1.00 91.44 87 SER A N 1
ATOM 731 C CA . SER A 1 87 ? 39.971 -8.597 -41.514 1.00 91.44 87 SER A CA 1
ATOM 732 C C . SER A 1 87 ? 39.980 -7.365 -40.629 1.00 91.44 87 SER A C 1
ATOM 734 O O . SER A 1 87 ? 39.041 -6.574 -40.687 1.00 91.44 87 SER A O 1
ATOM 736 N N . VAL A 1 88 ? 41.064 -7.183 -39.882 1.00 94.25 88 VAL A N 1
ATOM 737 C CA . VAL A 1 88 ? 41.297 -6.015 -39.031 1.00 94.25 88 VAL A CA 1
ATOM 738 C C . VAL A 1 88 ? 42.436 -5.203 -39.636 1.00 94.25 88 VAL A C 1
ATOM 740 O O . VAL A 1 88 ? 43.534 -5.720 -39.860 1.00 94.25 88 VAL A O 1
ATOM 743 N N . THR A 1 89 ? 42.157 -3.939 -39.939 1.00 94.50 89 THR A N 1
ATOM 744 C CA . THR A 1 89 ? 43.147 -2.950 -40.377 1.00 94.50 89 THR A CA 1
ATOM 745 C C . THR A 1 89 ? 43.580 -2.105 -39.189 1.00 94.50 89 THR A C 1
ATOM 747 O O . THR A 1 89 ? 42.805 -1.892 -38.261 1.00 94.50 89 THR A O 1
ATOM 750 N N . SER A 1 90 ? 44.828 -1.651 -39.211 1.00 93.56 90 SER A N 1
ATOM 751 C CA . SER A 1 90 ? 45.374 -0.753 -38.199 1.00 93.56 90 SER A CA 1
ATOM 752 C C . SER A 1 90 ? 45.616 0.613 -38.814 1.00 93.56 90 SER A C 1
ATOM 754 O O . SER A 1 90 ? 46.127 0.690 -39.929 1.00 93.56 90 SER A O 1
ATOM 756 N N . ASP A 1 91 ? 45.334 1.663 -38.050 1.00 92.31 91 ASP A N 1
ATOM 757 C CA . ASP A 1 91 ? 45.633 3.047 -38.430 1.00 92.31 91 ASP A CA 1
ATOM 758 C C . ASP A 1 91 ? 47.110 3.420 -38.180 1.00 92.31 91 ASP A C 1
ATOM 760 O O . ASP A 1 91 ? 47.517 4.551 -38.426 1.00 92.31 91 ASP A O 1
ATOM 764 N N . ILE A 1 92 ? 47.927 2.480 -37.680 1.00 91.44 92 ILE A N 1
ATOM 765 C CA . ILE A 1 92 ? 49.343 2.686 -37.316 1.00 91.44 92 ILE A CA 1
ATOM 766 C C . ILE A 1 92 ? 50.285 1.876 -38.233 1.00 91.44 92 ILE A C 1
ATOM 768 O O . ILE A 1 92 ? 51.223 1.244 -37.756 1.00 91.44 92 ILE A O 1
ATOM 772 N N . ASP A 1 93 ? 50.006 1.808 -39.541 1.00 87.81 93 ASP A N 1
ATOM 773 C CA . ASP A 1 93 ? 50.810 1.086 -40.557 1.00 87.81 93 ASP A CA 1
ATOM 774 C C . ASP A 1 93 ? 51.156 -0.384 -40.215 1.00 87.81 93 ASP A C 1
ATOM 776 O O . ASP A 1 93 ? 52.085 -0.988 -40.757 1.00 87.81 93 ASP A O 1
ATOM 780 N N . PHE A 1 94 ? 50.386 -1.011 -39.321 1.00 93.94 94 PHE A N 1
ATOM 781 C CA . PHE A 1 94 ? 50.539 -2.425 -38.988 1.00 93.94 94 PHE A CA 1
ATOM 782 C C . PHE A 1 94 ? 49.893 -3.288 -40.086 1.00 93.94 94 PHE A C 1
ATOM 784 O O . PHE A 1 94 ? 48.807 -2.941 -40.565 1.00 93.94 94 PHE A O 1
ATOM 791 N N . PRO A 1 95 ? 50.498 -4.427 -40.485 1.00 92.12 95 PRO A N 1
ATOM 792 C CA . PRO A 1 95 ? 49.961 -5.255 -41.557 1.00 92.12 95 PRO A CA 1
ATOM 793 C C . PRO A 1 95 ? 48.530 -5.710 -41.263 1.00 92.12 95 PRO A C 1
ATOM 795 O O . PRO A 1 95 ? 48.201 -6.132 -40.152 1.00 92.12 95 PRO A O 1
ATOM 798 N N . LYS A 1 96 ? 47.683 -5.656 -42.296 1.00 92.19 96 LYS A N 1
ATOM 799 C CA . LYS A 1 96 ? 46.298 -6.133 -42.243 1.00 92.19 96 LYS A CA 1
ATOM 800 C C . LYS A 1 96 ? 46.263 -7.585 -41.760 1.00 92.19 96 LYS A C 1
ATOM 802 O O . LYS A 1 96 ? 46.850 -8.465 -42.388 1.00 92.19 96 LYS A O 1
ATOM 807 N N . GLN A 1 97 ? 45.541 -7.835 -40.672 1.00 90.38 97 GLN A N 1
ATOM 808 C CA . GLN A 1 97 ? 45.375 -9.173 -40.104 1.00 90.38 97 GLN A CA 1
ATOM 809 C C . GLN A 1 97 ? 44.087 -9.804 -40.633 1.00 90.38 97 GLN A C 1
ATOM 811 O O . GLN A 1 97 ? 43.064 -9.125 -40.722 1.00 90.38 97 GLN A O 1
ATOM 816 N N . VAL A 1 98 ? 44.125 -11.093 -40.979 1.00 87.50 98 VAL A N 1
ATOM 817 C CA . VAL A 1 98 ? 42.973 -11.843 -41.507 1.00 87.50 98 VAL A CA 1
ATOM 818 C C . VAL A 1 98 ? 42.847 -13.171 -40.762 1.00 87.50 98 VAL A C 1
ATOM 820 O O . VAL A 1 98 ? 43.816 -13.923 -40.686 1.00 87.50 98 VAL A O 1
ATOM 823 N N . ILE A 1 99 ? 41.668 -13.453 -40.198 1.00 87.31 99 ILE A N 1
ATOM 824 C CA . ILE A 1 99 ? 41.370 -14.684 -39.441 1.00 87.31 99 ILE A CA 1
ATOM 825 C C . ILE A 1 99 ? 40.002 -15.247 -39.870 1.00 87.31 99 ILE A C 1
ATOM 827 O O . ILE A 1 99 ? 39.086 -14.470 -40.155 1.00 87.31 99 ILE A O 1
ATOM 831 N N . PRO A 1 100 ? 39.815 -16.582 -39.910 1.00 86.38 100 PRO A N 1
ATOM 832 C CA . PRO A 1 100 ? 38.514 -17.192 -40.185 1.00 86.38 100 PRO A CA 1
ATOM 833 C C . PRO A 1 100 ? 37.443 -16.792 -39.154 1.00 86.38 100 PRO A C 1
ATOM 835 O O . PRO A 1 100 ? 37.642 -16.873 -37.942 1.00 86.38 100 PRO A O 1
ATOM 838 N N . LEU A 1 101 ? 36.263 -16.407 -39.639 1.00 87.88 101 LEU A N 1
ATOM 839 C CA . LEU A 1 101 ? 35.107 -16.036 -38.832 1.00 87.88 101 LEU A CA 1
ATOM 840 C C . LEU A 1 101 ? 34.366 -17.299 -38.369 1.00 87.88 101 LEU A C 1
ATOM 842 O O . LEU A 1 101 ? 33.778 -18.029 -39.171 1.00 87.88 101 LEU A O 1
ATOM 846 N N . LYS A 1 102 ? 34.347 -17.553 -37.057 1.00 85.88 102 LYS A N 1
ATOM 847 C CA . LYS A 1 102 ? 33.561 -18.650 -36.483 1.00 85.88 102 LYS A CA 1
ATOM 848 C C . LYS A 1 102 ? 32.094 -18.236 -36.362 1.00 85.88 102 LYS A C 1
ATOM 850 O O . LYS A 1 102 ? 31.741 -17.432 -35.506 1.00 85.88 102 LYS A O 1
ATOM 855 N N . THR A 1 103 ? 31.226 -18.807 -37.192 1.00 88.75 103 THR A N 1
ATOM 856 C CA . THR A 1 103 ? 29.775 -18.627 -37.051 1.00 88.75 103 THR A CA 1
ATOM 857 C C . THR A 1 103 ? 29.287 -19.306 -35.772 1.00 88.75 103 THR A C 1
ATOM 859 O O . THR A 1 103 ? 29.502 -20.506 -35.584 1.00 88.75 103 THR A O 1
ATOM 862 N N . LEU A 1 104 ? 28.643 -18.537 -34.891 1.00 91.94 104 LEU A N 1
ATOM 863 C CA . LEU A 1 104 ? 27.907 -19.081 -33.753 1.00 91.94 104 LEU A CA 1
ATOM 864 C C . LEU A 1 104 ? 26.610 -19.715 -34.266 1.00 91.94 104 LEU A C 1
ATOM 866 O O . LEU A 1 104 ? 25.931 -19.141 -35.117 1.00 91.94 104 LEU A O 1
ATOM 870 N N . ASN A 1 105 ? 26.282 -20.906 -33.770 1.00 93.75 105 ASN A N 1
ATOM 871 C CA . ASN A 1 105 ? 25.069 -21.611 -34.180 1.00 93.75 105 ASN A CA 1
ATOM 872 C C . ASN A 1 105 ? 23.822 -20.796 -33.812 1.00 93.75 105 ASN A C 1
ATOM 874 O O . ASN A 1 105 ? 23.795 -20.137 -32.773 1.00 93.75 105 ASN A O 1
ATOM 878 N N . ALA A 1 106 ? 22.787 -20.865 -34.651 1.00 94.50 106 ALA A N 1
ATOM 879 C CA . ALA A 1 106 ? 21.540 -20.148 -34.414 1.00 94.50 106 ALA A CA 1
ATOM 880 C C . ALA A 1 106 ? 20.874 -20.617 -33.108 1.00 94.50 106 ALA A C 1
ATOM 882 O O . ALA A 1 106 ? 20.660 -21.813 -32.905 1.00 94.50 106 ALA A O 1
ATOM 883 N N . VAL A 1 107 ? 20.530 -19.661 -32.243 1.00 96.31 107 VAL A N 1
ATOM 884 C CA . VAL A 1 107 ? 19.773 -19.878 -31.004 1.00 96.31 107 VAL A CA 1
ATOM 885 C C . VAL A 1 107 ? 18.413 -19.209 -31.163 1.00 96.31 107 VAL A C 1
ATOM 887 O O . VAL A 1 107 ? 18.337 -18.068 -31.615 1.00 96.31 107 VAL A O 1
ATOM 890 N N . ALA A 1 108 ? 17.340 -19.919 -30.814 1.00 96.25 108 ALA A N 1
ATOM 891 C CA . ALA A 1 108 ? 15.990 -19.370 -30.882 1.00 96.25 108 ALA A CA 1
ATOM 892 C C . ALA A 1 108 ? 15.824 -18.227 -29.868 1.00 96.25 108 ALA A C 1
ATOM 894 O O . ALA A 1 108 ? 16.114 -18.399 -28.683 1.00 96.25 108 ALA A O 1
ATOM 895 N N . SER A 1 109 ? 15.352 -17.068 -30.330 1.00 96.00 109 SER A N 1
ATOM 896 C CA . SER A 1 109 ? 15.024 -15.944 -29.459 1.00 96.00 109 SER A CA 1
ATOM 897 C C . SER A 1 109 ? 13.658 -16.142 -28.804 1.00 96.00 109 SER A C 1
ATOM 899 O O . SER A 1 109 ? 12.715 -16.663 -29.403 1.00 96.00 109 SER A O 1
ATOM 901 N N . VAL A 1 110 ? 13.554 -15.713 -27.551 1.00 96.56 110 VAL A N 1
ATOM 902 C CA . VAL A 1 110 ? 12.276 -15.614 -26.841 1.00 96.56 110 VAL A CA 1
ATOM 903 C C . VAL A 1 110 ? 11.643 -14.258 -27.186 1.00 96.56 110 VAL A C 1
ATOM 905 O O . VAL A 1 110 ? 12.381 -13.285 -27.368 1.00 96.56 110 VAL A O 1
ATOM 908 N N . PRO A 1 111 ? 10.304 -14.157 -27.284 1.00 97.12 111 PRO A N 1
ATOM 909 C CA . PRO A 1 111 ? 9.629 -12.869 -27.424 1.00 97.12 111 PRO A CA 1
ATOM 910 C C . PRO A 1 111 ? 10.013 -11.874 -26.319 1.00 97.12 111 PRO A C 1
ATOM 912 O O . PRO A 1 111 ? 10.294 -12.269 -25.186 1.00 97.12 111 PRO A O 1
ATOM 915 N N . ILE A 1 112 ? 9.986 -10.577 -26.638 1.00 95.12 112 ILE A N 1
ATOM 916 C CA . ILE A 1 112 ? 10.290 -9.506 -25.679 1.00 95.12 112 ILE A CA 1
ATOM 917 C C . ILE A 1 112 ? 9.229 -9.501 -24.574 1.00 95.12 112 ILE A C 1
ATOM 919 O O . ILE A 1 112 ? 8.030 -9.461 -24.849 1.00 95.12 112 ILE A O 1
ATOM 923 N N . MET A 1 113 ? 9.675 -9.520 -23.320 1.00 95.94 113 MET A N 1
ATOM 924 C CA . MET A 1 113 ? 8.818 -9.414 -22.144 1.00 95.94 113 MET A CA 1
ATOM 925 C C . MET A 1 113 ? 9.527 -8.574 -21.085 1.00 95.94 113 MET A C 1
ATOM 927 O O . MET A 1 113 ? 10.646 -8.894 -20.687 1.00 95.94 113 MET A O 1
ATOM 931 N N . TYR A 1 114 ? 8.868 -7.517 -20.614 1.00 94.94 114 TYR A N 1
ATOM 932 C CA . TYR A 1 114 ? 9.331 -6.760 -19.454 1.00 94.94 114 TYR A CA 1
ATOM 933 C C . TYR A 1 114 ? 8.946 -7.490 -18.167 1.00 94.94 114 TYR A C 1
ATOM 935 O O . TYR A 1 114 ? 7.939 -8.200 -18.113 1.00 94.94 114 TYR A O 1
ATOM 943 N N . SER A 1 115 ? 9.745 -7.316 -17.117 1.00 96.69 115 SER A N 1
ATOM 944 C CA . SER A 1 115 ? 9.427 -7.860 -15.800 1.00 96.69 115 SER A CA 1
ATOM 945 C C . SER A 1 115 ? 8.125 -7.262 -15.269 1.00 96.69 115 SER A C 1
ATOM 947 O O . SER A 1 115 ? 7.958 -6.044 -15.269 1.00 96.69 115 SER A O 1
ATOM 949 N N . TRP A 1 116 ? 7.238 -8.113 -14.764 1.00 96.88 116 TRP A N 1
ATOM 950 C CA . TRP A 1 116 ? 5.989 -7.718 -14.121 1.00 96.88 116 TRP A CA 1
ATOM 951 C C . TRP A 1 116 ? 5.820 -8.477 -12.802 1.00 96.88 116 TRP A C 1
ATOM 953 O O . TRP A 1 116 ? 6.264 -9.618 -12.662 1.00 96.88 116 TRP A O 1
ATOM 963 N N . SER A 1 117 ? 5.173 -7.838 -11.828 1.00 96.88 117 SER A N 1
ATOM 964 C CA . SER A 1 117 ? 4.925 -8.423 -10.508 1.00 96.88 117 SER A CA 1
ATOM 965 C C . SER A 1 117 ? 3.604 -9.201 -10.507 1.00 96.88 117 SER A C 1
ATOM 967 O O . SER A 1 117 ? 2.581 -8.660 -10.934 1.00 96.88 117 SER A O 1
ATOM 969 N N . PRO A 1 118 ? 3.570 -10.456 -10.024 1.00 96.75 118 PRO A N 1
ATOM 970 C CA . PRO A 1 118 ? 2.356 -11.260 -10.045 1.00 96.75 118 PRO A CA 1
ATOM 971 C C . PRO A 1 118 ? 1.331 -10.794 -9.007 1.00 96.75 118 PRO A C 1
ATOM 973 O O . PRO A 1 118 ? 1.662 -10.581 -7.843 1.00 96.75 118 PRO A O 1
ATOM 976 N N . LEU A 1 119 ? 0.058 -10.723 -9.407 1.00 94.94 119 LEU A N 1
ATOM 977 C CA . LEU A 1 119 ? -1.050 -10.298 -8.549 1.00 94.94 119 LEU A CA 1
ATOM 978 C C . LEU A 1 119 ? -2.133 -11.378 -8.432 1.00 94.94 119 LEU A C 1
ATOM 980 O O . LEU A 1 119 ? -2.463 -12.067 -9.397 1.00 94.94 119 LEU A O 1
ATOM 984 N N . GLN A 1 120 ? -2.694 -11.527 -7.227 1.00 93.56 120 GLN A N 1
ATOM 985 C CA . GLN A 1 120 ? -3.891 -12.350 -6.974 1.00 93.56 120 GLN A CA 1
ATOM 986 C C . GLN A 1 120 ? -5.156 -11.503 -6.779 1.00 93.56 120 GLN A C 1
ATOM 988 O O . GLN A 1 120 ? -6.262 -11.988 -7.011 1.00 93.56 120 GLN A O 1
ATOM 993 N N . GLN A 1 121 ? -4.994 -10.249 -6.354 1.00 92.75 121 GLN A N 1
ATOM 994 C CA . GLN A 1 121 ? -6.023 -9.216 -6.297 1.00 92.75 121 GLN A CA 1
ATOM 995 C C . GLN A 1 121 ? -5.452 -7.924 -6.886 1.00 92.75 121 GLN A C 1
ATOM 997 O O . GLN A 1 121 ? -4.234 -7.751 -6.921 1.00 92.75 121 GLN A O 1
ATOM 1002 N N . ASN A 1 122 ? -6.332 -7.023 -7.320 1.00 94.69 122 ASN A N 1
ATOM 1003 C CA . ASN A 1 122 ? -5.927 -5.706 -7.804 1.00 94.69 122 ASN A CA 1
ATOM 1004 C C . ASN A 1 122 ? -5.229 -4.900 -6.700 1.00 94.69 122 ASN A C 1
ATOM 1006 O O . ASN A 1 122 ? -5.502 -5.093 -5.511 1.00 94.69 122 ASN A O 1
ATOM 1010 N N . PHE A 1 123 ? -4.369 -3.982 -7.127 1.00 93.88 123 PHE A N 1
ATOM 1011 C CA . PHE A 1 123 ? -3.602 -3.082 -6.278 1.00 93.88 123 PHE A CA 1
ATOM 1012 C C . PHE A 1 123 ? -3.952 -1.642 -6.668 1.00 93.88 123 PHE A C 1
ATOM 1014 O O . PHE A 1 123 ? -3.924 -1.307 -7.850 1.00 93.88 123 PHE A O 1
ATOM 1021 N N . MET A 1 124 ? -4.353 -0.831 -5.694 1.00 93.62 124 MET A N 1
ATOM 1022 C CA . MET A 1 124 ? -4.623 0.594 -5.861 1.00 93.62 124 MET A CA 1
ATOM 1023 C C . MET A 1 124 ? -3.295 1.344 -5.834 1.00 93.62 124 MET A C 1
ATOM 1025 O O . MET A 1 124 ? -2.493 1.127 -4.929 1.00 93.62 124 MET A O 1
ATOM 1029 N N . VAL A 1 125 ? -3.077 2.206 -6.820 1.00 93.69 125 VAL A N 1
ATOM 1030 C CA . VAL A 1 125 ? -1.888 3.054 -6.930 1.00 93.69 125 VAL A CA 1
ATOM 1031 C C . VAL A 1 125 ? -2.377 4.488 -7.065 1.00 93.69 125 VAL A C 1
ATOM 1033 O O . VAL A 1 125 ? -3.363 4.724 -7.761 1.00 93.69 125 VAL A O 1
ATOM 1036 N N . GLU A 1 126 ? -1.738 5.403 -6.347 1.00 88.88 126 GLU A N 1
ATOM 1037 C CA . GLU A 1 126 ? -2.011 6.835 -6.455 1.00 88.88 126 GLU A CA 1
ATOM 1038 C C . GLU A 1 126 ? -1.478 7.384 -7.779 1.00 88.88 126 GLU A C 1
ATOM 1040 O O . GLU A 1 126 ? -0.547 6.827 -8.366 1.00 88.88 126 GLU A O 1
ATOM 1045 N N . ASP A 1 127 ? -2.083 8.468 -8.256 1.00 89.62 127 ASP A N 1
ATOM 1046 C CA . ASP A 1 127 ? -1.690 9.073 -9.522 1.00 89.62 127 ASP A CA 1
ATOM 1047 C C . ASP A 1 127 ? -0.281 9.673 -9.408 1.00 89.62 127 ASP A C 1
ATOM 1049 O O . ASP A 1 127 ? 0.023 10.445 -8.496 1.00 89.62 127 ASP A O 1
ATOM 1053 N N . GLU A 1 128 ? 0.588 9.334 -10.360 1.00 85.94 128 GLU A N 1
ATOM 1054 C CA . GLU A 1 128 ? 1.902 9.959 -10.474 1.00 85.94 128 GLU A CA 1
ATOM 1055 C C . GLU A 1 128 ? 1.776 11.360 -11.083 1.00 85.94 128 GLU A C 1
ATOM 1057 O O . GLU A 1 128 ? 1.382 11.533 -12.233 1.00 85.94 128 GLU A O 1
ATOM 1062 N N . THR A 1 129 ? 2.133 12.386 -10.312 1.00 84.62 129 THR A N 1
ATOM 1063 C CA . THR A 1 129 ? 2.030 13.793 -10.740 1.00 84.62 129 THR A CA 1
ATOM 1064 C C . THR A 1 129 ? 3.280 14.307 -11.457 1.00 84.62 129 THR A C 1
ATOM 1066 O O . THR A 1 129 ? 3.271 15.410 -12.002 1.00 84.62 129 THR A O 1
ATOM 1069 N N . VAL A 1 130 ? 4.365 13.527 -11.452 1.00 84.06 130 VAL A N 1
ATOM 1070 C CA . VAL A 1 130 ? 5.661 13.871 -12.049 1.00 84.06 130 VAL A CA 1
ATOM 1071 C C . VAL A 1 130 ? 6.171 12.682 -12.849 1.00 84.06 130 VAL A C 1
ATOM 1073 O O . VAL A 1 130 ? 6.228 11.559 -12.343 1.00 84.06 130 VAL A O 1
ATOM 1076 N N . LEU A 1 131 ? 6.594 12.932 -14.088 1.00 86.12 131 LEU A N 1
ATOM 1077 C CA . LEU A 1 131 ? 7.173 11.898 -14.935 1.00 86.12 131 LEU A CA 1
ATOM 1078 C C . LEU A 1 131 ? 8.611 11.601 -14.489 1.00 86.12 131 LEU A C 1
ATOM 1080 O O . LEU A 1 131 ? 9.505 12.440 -14.610 1.00 86.12 131 LEU A O 1
ATOM 1084 N N . HIS A 1 132 ? 8.854 10.389 -13.993 1.00 86.00 132 HIS A N 1
ATOM 1085 C CA . HIS A 1 132 ? 10.169 9.993 -13.472 1.00 86.00 132 HIS A CA 1
ATOM 1086 C C . HIS A 1 132 ? 11.161 9.543 -14.551 1.00 86.00 132 HIS A C 1
ATOM 1088 O O . HIS A 1 132 ? 12.366 9.515 -14.303 1.00 86.00 132 HIS A O 1
ATOM 1094 N N . ASN A 1 133 ? 10.669 9.156 -15.730 1.00 88.38 133 ASN A N 1
ATOM 1095 C CA . ASN A 1 133 ? 11.496 8.646 -16.816 1.00 88.38 133 ASN A CA 1
ATOM 1096 C C . ASN A 1 133 ? 10.882 8.979 -18.178 1.00 88.38 133 ASN A C 1
ATOM 1098 O O . ASN A 1 133 ? 9.709 8.691 -18.405 1.00 88.38 133 ASN A O 1
ATOM 1102 N N . ILE A 1 134 ? 11.688 9.511 -19.098 1.00 85.44 134 ILE A N 1
ATOM 1103 C CA . ILE A 1 134 ? 11.284 9.698 -20.495 1.00 85.44 134 ILE A CA 1
ATOM 1104 C C . ILE A 1 134 ? 11.580 8.391 -21.244 1.00 85.44 134 ILE A C 1
ATOM 1106 O O . ILE A 1 134 ? 12.737 7.958 -21.267 1.00 85.44 134 ILE A O 1
ATOM 1110 N N . PRO A 1 135 ? 10.573 7.726 -21.840 1.00 87.00 135 PRO A N 1
ATOM 1111 C CA . PRO A 1 135 ? 10.798 6.500 -22.593 1.00 87.00 135 PRO A CA 1
ATOM 1112 C C . PRO A 1 135 ? 11.772 6.727 -23.755 1.00 87.00 135 PRO A C 1
ATOM 1114 O O . PRO A 1 135 ? 11.536 7.566 -24.621 1.00 87.00 135 PRO A O 1
ATOM 1117 N N . TYR A 1 136 ? 12.858 5.953 -23.794 1.00 86.12 136 TYR A N 1
ATOM 1118 C CA . TYR A 1 136 ? 13.767 5.952 -24.936 1.00 86.12 136 TYR A CA 1
ATOM 1119 C C . TYR A 1 136 ? 13.183 5.103 -26.068 1.00 86.12 136 TYR A C 1
ATOM 1121 O O . TYR A 1 136 ? 12.933 3.912 -25.881 1.00 86.12 136 TYR A O 1
ATOM 1129 N N . MET A 1 137 ? 12.987 5.710 -27.239 1.00 82.88 137 MET A N 1
ATOM 1130 C CA . MET A 1 137 ? 12.361 5.066 -28.404 1.00 82.88 137 MET A CA 1
ATOM 1131 C C . MET A 1 137 ? 13.312 4.900 -29.599 1.00 82.88 137 MET A C 1
ATOM 1133 O O . MET A 1 137 ? 12.881 4.473 -30.665 1.00 82.88 137 MET A O 1
ATOM 1137 N N . GLY A 1 138 ? 14.605 5.180 -29.411 1.00 80.88 138 GLY A N 1
ATOM 1138 C CA . GLY A 1 138 ? 15.605 5.195 -30.478 1.00 80.88 138 GLY A CA 1
ATOM 1139 C C . GLY A 1 138 ? 15.821 6.597 -31.044 1.00 80.88 138 GLY A C 1
ATOM 1140 O O . GLY A 1 138 ? 14.864 7.340 -31.253 1.00 80.88 138 GLY A O 1
ATOM 1141 N N . ASP A 1 139 ? 17.081 6.943 -31.309 1.00 80.38 139 ASP A N 1
ATOM 1142 C CA . ASP A 1 139 ? 17.468 8.274 -31.805 1.00 80.38 139 ASP A CA 1
ATOM 1143 C C . ASP A 1 139 ? 16.775 8.598 -33.142 1.00 80.38 139 ASP A C 1
ATOM 1145 O O . ASP A 1 139 ? 16.272 9.698 -33.340 1.00 80.38 139 ASP A O 1
ATOM 1149 N N . GLU A 1 140 ? 16.620 7.591 -34.008 1.00 77.94 140 GLU A N 1
ATOM 1150 C CA . GLU A 1 140 ? 15.974 7.711 -35.324 1.00 77.94 140 GLU A CA 1
ATOM 1151 C C . GLU A 1 140 ? 14.489 8.123 -35.256 1.00 77.94 140 GLU A C 1
ATOM 1153 O O . GLU A 1 140 ? 13.972 8.723 -36.199 1.00 77.94 140 GLU A O 1
ATOM 1158 N N . VAL A 1 141 ? 13.801 7.788 -34.157 1.00 75.81 141 VAL A N 1
ATOM 1159 C CA . VAL A 1 141 ? 12.376 8.093 -33.926 1.00 75.81 141 VAL A CA 1
ATOM 1160 C C . VAL A 1 141 ? 12.217 9.436 -33.213 1.00 75.81 141 VAL A C 1
ATOM 1162 O O . VAL A 1 141 ? 11.288 10.190 -33.506 1.00 75.81 141 VAL A O 1
ATOM 1165 N N . LEU A 1 142 ? 13.144 9.760 -32.306 1.00 68.00 142 LEU A N 1
ATOM 1166 C CA . LEU A 1 142 ? 13.154 11.027 -31.571 1.00 68.00 142 LEU A CA 1
ATOM 1167 C C . LEU A 1 142 ? 13.325 12.238 -32.502 1.00 68.00 142 LEU A C 1
ATOM 1169 O O . LEU A 1 142 ? 12.726 13.281 -32.247 1.00 68.00 142 LEU A O 1
ATOM 1173 N N . ASP A 1 143 ? 14.062 12.079 -33.603 1.00 67.25 143 ASP A N 1
ATOM 1174 C CA . ASP A 1 143 ? 14.266 13.132 -34.606 1.00 67.25 143 ASP A CA 1
ATOM 1175 C C . ASP A 1 143 ? 13.034 13.383 -35.506 1.00 67.25 143 ASP A C 1
ATOM 1177 O O . ASP A 1 143 ? 12.966 14.413 -36.179 1.00 67.25 143 ASP A O 1
ATOM 1181 N N . GLN A 1 144 ? 12.056 12.466 -35.536 1.00 75.31 144 GLN A N 1
ATOM 1182 C CA . GLN A 1 144 ? 10.869 12.559 -36.404 1.00 75.31 144 GLN A CA 1
ATOM 1183 C C . GLN A 1 144 ? 9.628 13.097 -35.675 1.00 75.31 144 GLN A C 1
ATOM 1185 O O . GLN A 1 144 ? 8.907 13.910 -36.249 1.00 75.31 144 GLN A O 1
ATOM 1190 N N . ASP A 1 145 ? 9.413 12.708 -34.412 1.00 71.50 145 ASP A N 1
ATOM 1191 C CA . ASP A 1 145 ? 8.187 13.006 -33.649 1.00 71.50 145 ASP A CA 1
ATOM 1192 C C . ASP A 1 145 ? 8.469 13.760 -32.333 1.00 71.50 145 ASP A C 1
ATOM 1194 O O . ASP A 1 145 ? 8.026 13.376 -31.247 1.00 71.50 145 ASP A O 1
ATOM 1198 N N . GLY A 1 146 ? 9.183 14.889 -32.408 1.00 76.25 146 GLY A N 1
ATOM 1199 C CA . GLY A 1 146 ? 9.435 15.753 -31.241 1.00 76.25 146 GLY A CA 1
ATOM 1200 C C . GLY A 1 146 ? 8.156 16.251 -30.544 1.00 76.25 146 GLY A C 1
ATOM 1201 O O . GLY A 1 146 ? 8.136 16.425 -29.325 1.00 76.25 146 GLY A O 1
ATOM 1202 N N . THR A 1 147 ? 7.051 16.384 -31.286 1.00 84.75 147 THR A N 1
ATOM 1203 C CA . THR A 1 147 ? 5.741 16.792 -30.750 1.00 84.75 147 THR A CA 1
ATOM 1204 C C . THR A 1 147 ? 5.164 15.781 -29.761 1.00 84.75 147 THR A C 1
ATOM 1206 O O . THR A 1 147 ? 4.484 16.173 -28.817 1.00 84.75 147 THR A O 1
ATOM 1209 N N . PHE A 1 148 ? 5.453 14.485 -29.927 1.00 86.62 148 PHE A N 1
ATOM 1210 C CA . PHE A 1 148 ? 4.982 13.453 -29.000 1.00 86.62 148 PHE A CA 1
ATOM 1211 C C . PHE A 1 148 ? 5.578 13.643 -27.600 1.00 86.62 148 PHE A C 1
ATOM 1213 O O . PHE A 1 148 ? 4.874 13.507 -26.600 1.00 86.62 148 PHE A O 1
ATOM 1220 N N . ILE A 1 149 ? 6.867 13.989 -27.519 1.00 86.81 149 ILE A N 1
ATOM 1221 C CA . ILE A 1 149 ? 7.542 14.222 -26.238 1.00 86.81 149 ILE A CA 1
ATOM 1222 C C . ILE A 1 149 ? 6.978 15.471 -25.553 1.00 86.81 149 ILE A C 1
ATOM 1224 O O . ILE A 1 149 ? 6.733 15.448 -24.348 1.00 86.81 149 ILE A O 1
ATOM 1228 N N . GLU A 1 150 ? 6.705 16.536 -26.309 1.00 87.00 150 GLU A N 1
ATOM 1229 C CA . GLU A 1 150 ? 6.076 17.748 -25.771 1.00 87.00 150 GLU A CA 1
ATOM 1230 C C . GLU A 1 150 ? 4.666 17.477 -25.224 1.00 87.00 150 GLU A C 1
ATOM 1232 O O . GLU A 1 150 ? 4.329 17.917 -24.122 1.00 87.00 150 GLU A O 1
ATOM 1237 N N . GLU A 1 151 ? 3.846 16.712 -25.950 1.00 89.06 151 GLU A N 1
ATOM 1238 C CA . GLU A 1 151 ? 2.513 16.307 -25.491 1.00 89.06 151 GLU A CA 1
ATOM 1239 C C . GLU A 1 151 ? 2.571 15.391 -24.263 1.00 89.06 151 GLU A C 1
ATOM 1241 O O . GLU A 1 151 ? 1.782 15.561 -23.331 1.00 89.06 151 GLU A O 1
ATOM 1246 N N . LEU A 1 152 ? 3.530 14.460 -24.220 1.00 89.44 152 LEU A N 1
ATOM 1247 C CA . LEU A 1 152 ? 3.754 13.595 -23.064 1.00 89.44 152 LEU A CA 1
ATOM 1248 C C . LEU A 1 152 ? 4.072 14.425 -21.820 1.00 89.44 152 LEU A C 1
ATOM 1250 O O . LEU A 1 152 ? 3.447 14.235 -20.781 1.00 89.44 152 LEU A O 1
ATOM 1254 N N . ILE A 1 153 ? 5.000 15.373 -21.933 1.00 87.62 153 ILE A N 1
ATOM 1255 C CA . ILE A 1 153 ? 5.394 16.265 -20.838 1.00 87.62 153 ILE A CA 1
ATOM 1256 C C . ILE A 1 153 ? 4.212 17.134 -20.382 1.00 87.62 153 ILE A C 1
ATOM 1258 O O . ILE A 1 153 ? 4.028 17.362 -19.184 1.00 87.62 153 ILE A O 1
ATOM 1262 N N . LYS A 1 154 ? 3.362 17.576 -21.315 1.00 90.62 154 LYS A N 1
ATOM 1263 C CA . LYS A 1 154 ? 2.166 18.372 -21.012 1.00 90.62 154 LYS A CA 1
ATOM 1264 C C . LYS A 1 154 ? 1.142 17.620 -20.157 1.00 90.62 154 LYS A C 1
ATOM 1266 O O . LYS A 1 154 ? 0.486 18.254 -19.337 1.00 90.62 154 LYS A O 1
ATOM 1271 N N . ASN A 1 155 ? 1.026 16.298 -20.299 1.00 89.94 155 ASN A N 1
ATOM 1272 C CA . ASN A 1 155 ? 0.140 15.485 -19.452 1.00 89.94 155 ASN A CA 1
ATOM 1273 C C . ASN A 1 155 ? 0.571 15.461 -17.975 1.00 89.94 155 ASN A C 1
ATOM 1275 O O . ASN A 1 155 ? -0.258 15.188 -17.113 1.00 89.94 155 ASN A O 1
ATOM 1279 N N . TYR A 1 156 ? 1.839 15.771 -17.691 1.00 87.56 156 TYR A N 1
ATOM 1280 C CA . TYR A 1 156 ? 2.404 15.873 -16.342 1.00 87.56 156 TYR A CA 1
ATOM 1281 C C . TYR A 1 156 ? 2.653 17.337 -15.934 1.00 87.56 156 TYR A C 1
ATOM 1283 O O . TYR A 1 156 ? 3.567 17.625 -15.164 1.00 87.56 156 TYR A O 1
ATOM 1291 N N . ASP A 1 157 ? 1.891 18.290 -16.486 1.00 85.69 157 ASP A N 1
ATOM 1292 C CA . ASP A 1 157 ? 2.024 19.733 -16.224 1.00 85.69 157 ASP A CA 1
ATOM 1293 C C . ASP A 1 157 ? 3.444 20.293 -16.451 1.00 85.69 157 ASP A C 1
ATOM 1295 O O . ASP A 1 157 ? 3.864 21.252 -15.799 1.00 85.69 157 ASP A O 1
ATOM 1299 N N . GLY A 1 158 ? 4.225 19.690 -17.353 1.00 82.88 158 GLY A N 1
ATOM 1300 C CA . GLY A 1 158 ? 5.616 20.092 -17.572 1.00 82.88 158 GLY A CA 1
ATOM 1301 C C . GLY A 1 158 ? 6.615 19.538 -16.553 1.00 82.88 158 GLY A C 1
ATOM 1302 O O . GLY A 1 158 ? 7.783 19.914 -16.594 1.00 82.88 158 GLY A O 1
ATOM 1303 N N . LYS A 1 159 ? 6.194 18.671 -15.623 1.00 81.44 159 LYS A N 1
ATOM 1304 C CA . LYS A 1 159 ? 7.038 18.178 -14.528 1.00 81.44 159 LYS A CA 1
ATOM 1305 C C . LYS A 1 159 ? 7.731 16.872 -14.907 1.00 81.44 159 LYS A C 1
ATOM 1307 O O . LYS A 1 159 ? 7.124 15.800 -14.898 1.00 81.44 159 LYS A O 1
ATOM 1312 N N . VAL A 1 160 ? 9.035 16.958 -15.160 1.00 83.69 160 VAL A N 1
ATOM 1313 C CA . VAL A 1 160 ? 9.914 15.800 -15.365 1.00 83.69 160 VAL A CA 1
ATOM 1314 C C . VAL A 1 160 ? 10.970 15.754 -14.265 1.00 83.69 160 VAL A C 1
ATOM 1316 O O . VAL A 1 160 ? 11.586 16.765 -13.922 1.00 83.69 160 VAL A O 1
ATOM 1319 N N . HIS A 1 161 ? 11.205 14.571 -13.699 1.00 78.31 161 HIS A N 1
ATOM 1320 C CA . HIS A 1 161 ? 12.237 14.391 -12.686 1.00 78.31 161 HIS A CA 1
ATOM 1321 C C . HIS A 1 161 ? 13.622 14.762 -13.243 1.00 78.31 161 HIS A C 1
ATOM 1323 O O . HIS A 1 161 ? 14.102 14.173 -14.210 1.00 78.31 161 HIS A O 1
ATOM 1329 N N . GLY A 1 162 ? 14.298 15.707 -12.584 1.00 69.19 162 GLY A N 1
ATOM 1330 C CA . GLY A 1 162 ? 15.635 16.167 -12.968 1.00 69.19 162 GLY A CA 1
ATOM 1331 C C . GLY A 1 162 ? 15.675 17.348 -13.943 1.00 69.19 162 GLY A C 1
ATOM 1332 O O . GLY A 1 162 ? 16.768 17.867 -14.167 1.00 69.19 162 GLY A O 1
ATOM 1333 N N . ASP A 1 163 ? 14.532 17.822 -14.450 1.00 66.25 163 ASP A N 1
ATOM 1334 C CA . ASP A 1 163 ? 14.459 19.072 -15.214 1.00 66.25 163 ASP A CA 1
ATOM 1335 C C . ASP A 1 163 ? 14.559 20.271 -14.252 1.00 66.25 163 ASP A C 1
ATOM 1337 O O . ASP A 1 163 ? 13.614 20.591 -13.527 1.00 66.25 163 ASP A O 1
ATOM 1341 N N . ARG A 1 164 ? 15.761 20.857 -14.106 1.00 64.69 164 ARG A N 1
ATOM 1342 C CA . ARG A 1 164 ? 16.029 21.894 -13.090 1.00 64.69 164 ARG A CA 1
ATOM 1343 C C . ARG A 1 164 ? 17.069 22.935 -13.509 1.00 64.69 164 ARG A C 1
ATOM 1345 O O . ARG A 1 164 ? 18.139 22.607 -14.014 1.00 64.69 164 ARG A O 1
ATOM 1352 N N . GLU A 1 165 ? 16.840 24.182 -13.083 1.00 60.16 165 GLU A N 1
ATOM 1353 C CA . GLU A 1 165 ? 17.853 25.254 -13.040 1.00 60.16 165 GLU A CA 1
ATOM 1354 C C . GLU A 1 165 ? 18.795 25.162 -11.816 1.00 60.16 165 GLU A C 1
ATOM 1356 O O . GLU A 1 165 ? 19.890 25.737 -11.811 1.00 60.16 165 GLU A O 1
ATOM 1361 N N . CYS A 1 166 ? 18.375 24.469 -10.748 1.00 57.97 166 CYS A N 1
ATOM 1362 C CA . CYS A 1 166 ? 19.131 24.274 -9.506 1.00 57.97 166 CYS A CA 1
ATOM 1363 C C . CYS A 1 166 ? 19.367 22.781 -9.228 1.00 57.97 166 CYS A C 1
ATOM 1365 O O . CYS A 1 166 ? 18.467 21.960 -9.357 1.00 57.97 166 CYS A O 1
ATOM 1367 N N . GLY A 1 167 ? 20.594 22.420 -8.839 1.00 64.25 167 GLY A N 1
ATOM 1368 C CA . GLY A 1 167 ? 21.015 21.022 -8.691 1.00 64.25 167 GLY A CA 1
ATOM 1369 C C . GLY A 1 167 ? 20.397 20.247 -7.512 1.00 64.25 167 GLY A C 1
ATOM 1370 O O . GLY A 1 167 ? 19.391 20.622 -6.919 1.00 64.25 167 GLY A O 1
ATOM 1371 N N . PHE A 1 168 ? 21.020 19.114 -7.182 1.00 65.00 168 PHE A N 1
ATOM 1372 C CA . PHE A 1 168 ? 20.568 18.136 -6.183 1.00 65.00 168 PHE A CA 1
ATOM 1373 C C . PHE A 1 168 ? 20.278 18.743 -4.794 1.00 65.00 168 PHE A C 1
ATOM 1375 O O . PHE A 1 168 ? 21.173 19.311 -4.162 1.00 65.00 168 PHE A O 1
ATOM 1382 N N . ILE A 1 169 ? 19.052 18.574 -4.289 1.00 77.75 169 ILE A N 1
ATOM 1383 C CA . ILE A 1 169 ? 18.665 18.928 -2.915 1.00 77.75 169 ILE A CA 1
ATOM 1384 C C . ILE A 1 169 ? 18.414 17.643 -2.120 1.00 77.75 169 ILE A C 1
ATOM 1386 O O . ILE A 1 169 ? 17.578 16.823 -2.500 1.00 77.75 169 ILE A O 1
ATOM 1390 N N . ASN A 1 170 ? 19.191 17.461 -1.052 1.00 83.25 170 ASN A N 1
ATOM 1391 C CA . ASN A 1 170 ? 19.029 16.369 -0.093 1.00 83.25 170 ASN A CA 1
ATOM 1392 C C . ASN A 1 170 ? 18.268 16.866 1.137 1.00 83.25 170 ASN A C 1
ATOM 1394 O O . ASN A 1 170 ? 18.314 18.062 1.421 1.00 83.25 170 ASN A O 1
ATOM 1398 N N . ASP A 1 171 ? 17.674 15.959 1.904 1.00 87.06 171 ASP A N 1
ATOM 1399 C CA . ASP A 1 171 ? 16.847 16.267 3.076 1.00 87.06 171 ASP A CA 1
ATOM 1400 C C . ASP A 1 171 ? 17.593 17.119 4.113 1.00 87.06 171 ASP A C 1
ATOM 1402 O O . ASP A 1 171 ? 17.057 18.099 4.622 1.00 87.06 171 ASP A O 1
ATOM 1406 N N . GLU A 1 172 ? 18.882 16.853 4.335 1.00 84.75 172 GLU A N 1
ATOM 1407 C CA . GLU A 1 172 ? 19.702 17.690 5.218 1.00 84.75 172 GLU A CA 1
ATOM 1408 C C . GLU A 1 172 ? 19.873 19.134 4.711 1.00 84.75 172 GLU A C 1
ATOM 1410 O O . GLU A 1 172 ? 19.850 20.080 5.492 1.00 84.75 172 GLU A O 1
ATOM 1415 N N . ILE A 1 173 ? 20.102 19.309 3.402 1.00 87.88 173 ILE A N 1
ATOM 1416 C CA . ILE A 1 173 ? 20.277 20.640 2.797 1.00 87.88 173 ILE A CA 1
ATOM 1417 C C . ILE A 1 173 ? 18.928 21.354 2.759 1.00 87.88 173 ILE A C 1
ATOM 1419 O O . ILE A 1 173 ? 18.881 22.563 2.931 1.00 87.88 173 ILE A O 1
ATOM 1423 N N . PHE A 1 174 ? 17.841 20.611 2.556 1.00 89.19 174 PHE A N 1
ATOM 1424 C CA . PHE A 1 174 ? 16.481 21.126 2.579 1.00 89.19 174 PHE A CA 1
ATOM 1425 C C . PHE A 1 174 ? 16.123 21.716 3.948 1.00 89.19 174 PHE A C 1
ATOM 1427 O O . PHE A 1 174 ? 15.705 22.869 4.010 1.00 89.19 174 PHE A O 1
ATOM 1434 N N . VAL A 1 175 ? 16.374 20.992 5.044 1.00 89.44 175 VAL A N 1
ATOM 1435 C CA . VAL A 1 175 ? 16.126 21.504 6.404 1.00 89.44 175 VAL A CA 1
ATOM 1436 C C . VAL A 1 175 ? 16.978 22.740 6.700 1.00 89.44 175 VAL A C 1
ATOM 1438 O O . VAL A 1 175 ? 16.473 23.719 7.246 1.00 89.44 175 VAL A O 1
ATOM 1441 N N . GLU A 1 176 ? 18.259 22.739 6.326 1.00 88.44 176 GLU A N 1
ATOM 1442 C CA . GLU A 1 176 ? 19.128 23.911 6.499 1.00 88.44 176 GLU A CA 1
ATOM 1443 C C . GLU A 1 176 ? 18.683 25.104 5.645 1.00 88.44 176 GLU A C 1
ATOM 1445 O O . GLU A 1 176 ? 18.742 26.239 6.113 1.00 88.44 176 GLU A O 1
ATOM 1450 N N . LEU A 1 177 ? 18.202 24.858 4.424 1.00 90.00 177 LEU A N 1
ATOM 1451 C CA . LEU A 1 177 ? 17.690 25.885 3.520 1.00 90.00 177 LEU A CA 1
ATOM 1452 C C . LEU A 1 177 ? 16.429 26.539 4.083 1.00 90.00 177 LEU A C 1
ATOM 1454 O O . LEU A 1 177 ? 16.364 27.763 4.139 1.00 90.00 177 LEU A O 1
ATOM 1458 N N . VAL A 1 178 ? 15.458 25.748 4.546 1.00 89.94 178 VAL A N 1
ATOM 1459 C CA . VAL A 1 178 ? 14.236 26.275 5.174 1.00 89.94 178 VAL A CA 1
ATOM 1460 C C . VAL A 1 178 ? 14.583 27.066 6.441 1.00 89.94 178 VAL A C 1
ATOM 1462 O O . VAL A 1 178 ? 14.087 28.174 6.626 1.00 89.94 178 VAL A O 1
ATOM 1465 N N . ASN A 1 179 ? 15.500 26.561 7.274 1.00 88.56 179 ASN A N 1
ATOM 1466 C CA . ASN A 1 179 ? 15.960 27.263 8.477 1.00 88.56 179 ASN A CA 1
ATOM 1467 C C . ASN A 1 179 ? 16.733 28.557 8.186 1.00 88.56 179 ASN A C 1
ATOM 1469 O O . ASN A 1 179 ? 16.675 29.490 8.987 1.00 88.56 179 ASN A O 1
ATOM 1473 N N . ALA A 1 180 ? 17.498 28.608 7.093 1.00 88.12 180 ALA A N 1
ATOM 1474 C CA . ALA A 1 180 ? 18.199 29.814 6.664 1.00 88.12 180 ALA A CA 1
ATOM 1475 C C . ALA A 1 180 ? 17.209 30.851 6.123 1.00 88.12 180 ALA A C 1
ATOM 1477 O O . ALA A 1 180 ? 17.279 32.014 6.495 1.00 88.12 180 ALA A O 1
ATOM 1478 N N . LEU A 1 181 ? 16.240 30.425 5.309 1.00 86.06 181 LEU A N 1
ATOM 1479 C CA . LEU A 1 181 ? 15.204 31.306 4.764 1.00 86.06 181 LEU A CA 1
ATOM 1480 C C . LEU A 1 181 ? 14.248 31.833 5.841 1.00 86.06 181 LEU A C 1
ATOM 1482 O O . LEU A 1 181 ? 13.792 32.964 5.723 1.00 86.06 181 LEU A O 1
ATOM 1486 N N . GLY A 1 182 ? 13.987 31.053 6.894 1.00 83.38 182 GLY A N 1
ATOM 1487 C CA . GLY A 1 182 ? 13.201 31.493 8.049 1.00 83.38 182 GLY A CA 1
ATOM 1488 C C . GLY A 1 182 ? 13.884 32.580 8.886 1.00 83.38 182 GLY A C 1
ATOM 1489 O O . GLY A 1 182 ? 13.197 33.395 9.482 1.00 83.38 182 GLY A O 1
ATOM 1490 N N . GLN A 1 183 ? 15.221 32.645 8.892 1.00 77.44 183 GLN A N 1
ATOM 1491 C CA . GLN A 1 183 ? 15.949 33.731 9.569 1.00 77.44 183 GLN A CA 1
ATOM 1492 C C . GLN A 1 183 ? 15.754 35.070 8.847 1.00 77.44 183 GLN A C 1
ATOM 1494 O O . GLN A 1 183 ? 15.589 36.087 9.498 1.00 77.44 183 GLN A O 1
ATOM 1499 N N . TYR A 1 184 ? 15.679 35.057 7.512 1.00 68.00 184 TYR A N 1
ATOM 1500 C CA . TYR A 1 184 ? 15.433 36.264 6.717 1.00 68.00 184 TYR A CA 1
ATOM 1501 C C . TYR A 1 184 ? 13.992 36.787 6.799 1.00 68.00 184 TYR A C 1
ATOM 1503 O O . TYR A 1 184 ? 13.766 37.945 6.470 1.00 68.00 184 TYR A O 1
ATOM 1511 N N . SER A 1 185 ? 13.008 35.954 7.162 1.00 59.59 185 SER A N 1
ATOM 1512 C CA . SER A 1 185 ? 11.620 36.417 7.309 1.00 59.59 185 SER A CA 1
ATOM 1513 C C . SER A 1 185 ? 11.369 37.174 8.609 1.00 59.59 185 SER A C 1
ATOM 1515 O O . SER A 1 185 ? 10.444 37.972 8.638 1.00 59.59 185 SER A O 1
ATOM 1517 N N . ASP A 1 186 ? 12.176 36.938 9.647 1.00 54.25 186 ASP A N 1
ATOM 1518 C CA . ASP A 1 186 ? 12.062 37.657 10.921 1.00 54.25 186 ASP A CA 1
ATOM 1519 C C . ASP A 1 186 ? 12.692 39.070 10.839 1.00 54.25 186 ASP A C 1
ATOM 1521 O O . ASP A 1 186 ? 12.306 39.945 11.603 1.00 54.25 186 ASP A O 1
ATOM 1525 N N . ASP A 1 187 ? 13.604 39.316 9.883 1.00 50.09 187 ASP A N 1
ATOM 1526 C CA . ASP A 1 187 ? 14.288 40.611 9.693 1.00 50.09 187 ASP A CA 1
ATOM 1527 C C . ASP A 1 187 ? 13.457 41.657 8.904 1.00 50.09 187 ASP A C 1
ATOM 1529 O O . ASP A 1 187 ? 13.814 42.832 8.892 1.00 50.09 187 ASP A O 1
ATOM 1533 N N . GLU A 1 188 ? 12.374 41.262 8.215 1.00 48.47 188 GLU A N 1
ATOM 1534 C CA . GLU A 1 188 ? 11.508 42.182 7.440 1.00 48.47 188 GLU A CA 1
ATOM 1535 C C . GLU A 1 188 ? 10.298 42.714 8.242 1.00 48.47 188 GLU A C 1
ATOM 1537 O O . GLU A 1 188 ? 9.617 43.614 7.759 1.00 48.47 188 GLU A O 1
ATOM 1542 N N . ASP A 1 189 ? 10.034 42.202 9.452 1.00 43.06 189 ASP A N 1
ATOM 1543 C CA . ASP A 1 189 ? 8.893 42.625 10.289 1.00 43.06 189 ASP A CA 1
ATOM 1544 C C . ASP A 1 189 ? 9.208 43.850 11.191 1.00 43.06 189 ASP A C 1
ATOM 1546 O O . ASP A 1 189 ? 8.301 44.369 11.843 1.00 43.06 189 ASP A O 1
ATOM 1550 N N . ASP A 1 190 ? 10.458 44.340 11.217 1.00 40.88 190 ASP A N 1
ATOM 1551 C CA . ASP A 1 190 ? 10.907 45.465 12.068 1.00 40.88 190 ASP A CA 1
ATOM 1552 C C . ASP A 1 190 ? 11.123 46.804 11.311 1.00 40.88 190 ASP A C 1
ATOM 1554 O O . ASP A 1 190 ? 11.482 47.800 11.940 1.00 40.88 190 ASP A O 1
ATOM 1558 N N . ASP A 1 191 ? 10.884 46.875 9.992 1.00 39.94 191 ASP A N 1
ATOM 1559 C CA . ASP A 1 191 ? 11.187 48.063 9.154 1.00 39.94 191 ASP A CA 1
ATOM 1560 C C . ASP A 1 191 ? 9.940 48.758 8.566 1.00 39.94 191 ASP A C 1
ATOM 1562 O O . ASP A 1 191 ? 9.952 49.266 7.448 1.00 39.94 191 ASP A O 1
ATOM 1566 N N . ASP A 1 192 ? 8.840 48.801 9.324 1.00 38.06 192 ASP A N 1
ATOM 1567 C CA . ASP A 1 192 ? 7.699 49.687 9.045 1.00 38.06 192 ASP A CA 1
ATOM 1568 C C . ASP A 1 192 ? 7.646 50.801 10.112 1.00 38.06 192 ASP A C 1
ATOM 1570 O O . ASP A 1 192 ? 6.840 50.768 11.047 1.00 38.06 192 ASP A O 1
ATOM 1574 N N . GLY A 1 193 ? 8.530 51.801 9.994 1.00 33.75 193 GLY A N 1
ATOM 1575 C CA . GLY A 1 193 ? 8.602 52.908 10.952 1.00 33.75 193 GLY A CA 1
ATOM 1576 C C . GLY A 1 193 ? 9.473 54.100 10.540 1.00 33.75 193 GLY A C 1
ATOM 1577 O O . GLY A 1 193 ? 10.548 54.281 11.090 1.00 33.75 193 GLY A O 1
ATOM 1578 N N . ASP A 1 194 ? 8.922 54.945 9.665 1.00 32.16 194 ASP A N 1
ATOM 1579 C CA . ASP A 1 194 ? 9.190 56.390 9.513 1.00 32.16 194 ASP A CA 1
ATOM 1580 C C . ASP A 1 194 ? 10.586 56.842 9.013 1.00 32.16 194 ASP A C 1
ATOM 1582 O O . ASP A 1 194 ? 11.575 56.915 9.742 1.00 32.16 194 ASP A O 1
ATOM 1586 N N . ASP A 1 195 ? 10.622 57.245 7.738 1.00 35.72 195 ASP A N 1
ATOM 1587 C CA . ASP A 1 195 ? 11.698 58.014 7.109 1.00 35.72 195 ASP A CA 1
ATOM 1588 C C . ASP A 1 195 ? 11.860 59.385 7.797 1.00 35.72 195 ASP A C 1
ATOM 1590 O O . ASP A 1 195 ? 11.043 60.288 7.602 1.00 35.72 195 ASP A O 1
ATOM 1594 N N . ASN A 1 196 ? 12.972 59.608 8.504 1.00 29.55 196 ASN A N 1
ATOM 1595 C CA . ASN A 1 196 ? 13.465 60.965 8.749 1.00 29.55 196 ASN A CA 1
ATOM 1596 C C . ASN A 1 196 ? 15.007 61.007 8.694 1.00 29.55 196 ASN A C 1
ATOM 1598 O O . ASN A 1 196 ? 15.673 60.451 9.570 1.00 29.55 196 ASN A O 1
ATOM 1602 N N . PRO A 1 197 ? 15.617 61.618 7.660 1.00 41.91 197 PRO A N 1
ATOM 1603 C CA . PRO A 1 197 ? 17.060 61.613 7.473 1.00 41.91 197 PRO A CA 1
ATOM 1604 C C . PRO A 1 197 ? 17.690 62.879 8.065 1.00 41.91 197 PRO A C 1
ATOM 1606 O O . PRO A 1 197 ? 18.060 63.777 7.322 1.00 41.91 197 PRO A O 1
ATOM 1609 N N . ASP A 1 198 ? 17.828 62.948 9.388 1.00 35.41 198 ASP A N 1
ATOM 1610 C CA . ASP A 1 198 ? 18.750 63.886 10.047 1.00 35.41 198 ASP A CA 1
ATOM 1611 C C . ASP A 1 198 ? 18.964 63.471 11.509 1.00 35.41 198 ASP A C 1
ATOM 1613 O O . ASP A 1 198 ? 18.207 63.857 12.387 1.00 35.41 198 ASP A O 1
ATOM 1617 N N . GLU A 1 199 ? 19.966 62.616 11.739 1.00 32.84 199 GLU A N 1
ATOM 1618 C CA . GLU A 1 199 ? 20.776 62.508 12.970 1.00 32.84 199 GLU A CA 1
ATOM 1619 C C . GLU A 1 199 ? 21.783 61.355 12.778 1.00 32.84 199 GLU A C 1
ATOM 1621 O O . GLU A 1 199 ? 21.661 60.248 13.299 1.00 32.84 199 GLU A O 1
ATOM 1626 N N . ARG A 1 200 ? 22.790 61.601 11.930 1.00 42.09 200 ARG A N 1
ATOM 1627 C CA . ARG A 1 200 ? 24.015 60.793 11.865 1.00 42.09 200 ARG A CA 1
ATOM 1628 C C . ARG A 1 200 ? 25.114 61.503 12.647 1.00 42.09 200 ARG A C 1
ATOM 1630 O O . ARG A 1 200 ? 25.934 62.174 12.037 1.00 42.09 200 ARG A O 1
ATOM 1637 N N . ASP A 1 201 ? 25.123 61.350 13.962 1.00 37.72 201 ASP A N 1
ATOM 1638 C CA . ASP A 1 201 ? 26.351 61.262 14.760 1.00 37.72 201 ASP A CA 1
ATOM 1639 C C . ASP A 1 201 ? 25.990 60.857 16.197 1.00 37.72 201 ASP A C 1
ATOM 1641 O O . ASP A 1 201 ? 24.883 61.111 16.652 1.00 37.72 201 ASP A O 1
ATOM 1645 N N . ASP A 1 202 ? 26.919 60.214 16.900 1.00 37.16 202 ASP A N 1
ATOM 1646 C CA . ASP A 1 202 ? 26.814 59.787 18.307 1.00 37.16 202 ASP A CA 1
ATOM 1647 C C . ASP A 1 202 ? 25.926 58.573 18.636 1.00 37.16 202 ASP A C 1
ATOM 1649 O O . ASP A 1 202 ? 24.876 58.677 19.269 1.00 37.16 202 ASP A O 1
ATOM 1653 N N . LYS A 1 203 ? 26.450 57.371 18.344 1.00 33.22 203 LYS A N 1
ATOM 1654 C CA . LYS A 1 203 ? 26.468 56.226 19.295 1.00 33.22 203 LYS A CA 1
ATOM 1655 C C . LYS A 1 203 ? 27.323 55.058 18.790 1.00 33.22 203 LYS A C 1
ATOM 1657 O O . LYS A 1 203 ? 26.918 53.901 18.782 1.00 33.22 203 LYS A O 1
ATOM 1662 N N . GLN A 1 204 ? 28.562 55.357 18.401 1.00 35.41 204 GLN A N 1
ATOM 1663 C CA . GLN A 1 204 ? 29.616 54.351 18.250 1.00 35.41 204 GLN A CA 1
ATOM 1664 C C . GLN A 1 204 ? 30.583 54.445 19.437 1.00 35.41 204 GLN A C 1
ATOM 1666 O O . GLN A 1 204 ? 31.730 54.850 19.293 1.00 35.41 204 GLN A O 1
ATOM 1671 N N . LYS A 1 205 ? 30.087 54.126 20.635 1.00 36.06 205 LYS A N 1
ATOM 1672 C CA . LYS A 1 205 ? 30.857 53.766 21.837 1.00 36.06 205 LYS A CA 1
ATOM 1673 C C . LYS A 1 205 ? 29.861 53.324 22.908 1.00 36.06 205 LYS A C 1
ATOM 1675 O O . LYS A 1 205 ? 28.772 53.872 22.981 1.00 36.06 205 LYS A O 1
ATOM 1680 N N . ASP A 1 206 ? 30.250 52.329 23.694 1.00 30.62 206 ASP A N 1
ATOM 1681 C CA . ASP A 1 206 ? 29.486 51.685 24.772 1.00 30.62 206 ASP A CA 1
ATOM 1682 C C . ASP A 1 206 ? 28.517 50.574 24.348 1.00 30.62 206 ASP A C 1
ATOM 1684 O O . ASP A 1 206 ? 27.300 50.744 24.371 1.00 30.62 206 ASP A O 1
ATOM 1688 N N . ARG A 1 207 ? 29.069 49.380 24.068 1.00 32.88 207 ARG A N 1
ATOM 1689 C CA . ARG A 1 207 ? 28.582 48.118 24.680 1.00 32.88 207 ARG A CA 1
ATOM 1690 C C . ARG A 1 207 ? 29.460 46.882 24.425 1.00 32.88 207 ARG A C 1
ATOM 1692 O O . ARG A 1 207 ? 28.964 45.764 24.318 1.00 32.88 207 ARG A O 1
ATOM 1699 N N . GLU A 1 208 ? 30.783 47.043 24.440 1.00 35.53 208 GLU A N 1
ATOM 1700 C CA . GLU A 1 208 ? 31.656 45.928 24.834 1.00 35.53 208 GLU A CA 1
ATOM 1701 C C . GLU A 1 208 ? 31.603 45.797 26.360 1.00 35.53 208 GLU A C 1
ATOM 1703 O O . GLU A 1 208 ? 32.258 46.540 27.084 1.00 35.53 208 GLU A O 1
ATOM 1708 N N . GLY A 1 209 ? 30.772 44.881 26.861 1.00 30.52 209 GLY A N 1
ATOM 1709 C CA . GLY A 1 209 ? 30.737 44.571 28.290 1.00 30.52 209 GLY A CA 1
ATOM 1710 C C . GLY A 1 209 ? 29.413 44.011 28.789 1.00 30.52 209 GLY A C 1
ATOM 1711 O O . GLY A 1 209 ? 28.710 44.695 29.519 1.00 30.52 209 GLY A O 1
ATOM 1712 N N . ASN A 1 210 ? 29.083 42.762 28.445 1.00 27.55 210 ASN A N 1
ATOM 1713 C CA . ASN A 1 210 ? 28.634 41.802 29.459 1.00 27.55 210 ASN A CA 1
ATOM 1714 C C . ASN A 1 210 ? 28.612 40.377 28.900 1.00 27.55 210 ASN A C 1
ATOM 1716 O O . ASN A 1 210 ? 27.828 40.039 28.016 1.00 27.55 210 ASN A O 1
ATOM 1720 N N . ARG A 1 211 ? 29.490 39.537 29.440 1.00 37.22 211 ARG A N 1
ATOM 1721 C CA . ARG A 1 211 ? 29.605 38.113 29.144 1.00 37.22 211 ARG A CA 1
ATOM 1722 C C . ARG A 1 211 ? 29.143 37.365 30.395 1.00 37.22 211 ARG A C 1
ATOM 1724 O O . ARG A 1 211 ? 29.970 37.128 31.261 1.00 37.22 211 ARG A O 1
ATOM 1731 N N . MET A 1 212 ? 27.848 37.048 30.505 1.00 29.39 212 MET A N 1
ATOM 1732 C CA . MET A 1 212 ? 27.324 35.889 31.255 1.00 29.39 212 MET A CA 1
ATOM 1733 C C . MET A 1 212 ? 25.794 35.748 31.120 1.00 29.39 212 MET A C 1
ATOM 1735 O O . MET A 1 212 ? 25.051 36.693 31.354 1.00 29.39 212 MET A O 1
ATOM 1739 N N . GLU A 1 213 ? 25.388 34.526 30.762 1.00 34.06 213 GLU A N 1
ATOM 1740 C CA . GLU A 1 213 ? 24.130 33.824 31.078 1.00 34.06 213 GLU A CA 1
ATOM 1741 C C . GLU A 1 213 ? 22.766 34.474 30.769 1.00 34.06 213 GLU A C 1
ATOM 1743 O O . GLU A 1 213 ? 22.155 35.126 31.612 1.00 34.06 213 GLU A O 1
ATOM 1748 N N . LYS A 1 214 ? 22.196 34.097 29.611 1.00 26.06 214 LYS A N 1
ATOM 1749 C CA . LYS A 1 214 ? 20.858 33.470 29.534 1.00 26.06 214 LYS A CA 1
ATOM 1750 C C . LYS A 1 214 ? 20.627 32.868 28.141 1.00 26.06 214 LYS A C 1
ATOM 1752 O O . LYS A 1 214 ? 20.174 33.540 27.219 1.00 26.06 214 LYS A O 1
ATOM 1757 N N . GLU A 1 215 ? 20.938 31.583 27.982 1.00 36.53 215 GLU A N 1
ATOM 1758 C CA . GLU A 1 215 ? 20.399 30.789 26.875 1.00 36.53 215 GLU A CA 1
ATOM 1759 C C . GLU A 1 215 ? 18.921 30.508 27.159 1.00 36.53 215 GLU A C 1
ATOM 1761 O O . GLU A 1 215 ? 18.552 29.586 27.880 1.00 36.53 215 GLU A O 1
ATOM 1766 N N . SER A 1 216 ? 18.054 31.339 26.598 1.00 31.86 216 SER A N 1
ATOM 1767 C CA . SER A 1 216 ? 16.658 30.988 26.373 1.00 31.86 216 SER A CA 1
ATOM 1768 C C . SER A 1 216 ? 16.287 31.519 24.999 1.00 31.86 216 SER A C 1
ATOM 1770 O O . SER A 1 216 ? 15.706 32.595 24.871 1.00 31.86 216 SER A O 1
ATOM 1772 N N . HIS A 1 217 ? 16.701 30.792 23.960 1.00 33.50 217 HIS A N 1
ATOM 1773 C CA . HIS A 1 217 ? 16.150 31.003 22.630 1.00 33.50 217 HIS A CA 1
ATOM 1774 C C . HIS A 1 217 ? 14.637 30.743 22.700 1.00 33.50 217 HIS A C 1
ATOM 1776 O O . HIS A 1 217 ? 14.243 29.651 23.120 1.00 33.50 217 HIS A O 1
ATOM 1782 N N . PRO A 1 218 ? 13.777 31.708 22.327 1.00 34.78 218 PRO A N 1
ATOM 1783 C CA . PRO A 1 218 ? 12.370 31.406 22.115 1.00 34.78 218 PRO A CA 1
ATOM 1784 C C . PRO A 1 218 ? 12.258 30.320 21.030 1.00 34.78 218 PRO A C 1
ATOM 1786 O O . PRO A 1 218 ? 13.104 30.273 20.128 1.00 34.78 218 PRO A O 1
ATOM 1789 N N . PRO A 1 219 ? 11.265 29.415 21.105 1.00 44.75 219 PRO A N 1
ATOM 1790 C CA . PRO A 1 219 ? 11.063 28.423 20.058 1.00 44.75 219 PRO A CA 1
ATOM 1791 C C . PRO A 1 219 ? 10.880 29.164 18.732 1.00 44.75 219 PRO A C 1
ATOM 1793 O O . PRO A 1 219 ? 10.011 30.031 18.623 1.00 44.75 219 PRO A O 1
ATOM 1796 N N . ARG A 1 220 ? 11.752 28.865 17.758 1.00 54.97 220 ARG A N 1
ATOM 1797 C CA . ARG A 1 220 ? 11.703 29.463 16.417 1.00 54.97 220 ARG A CA 1
ATOM 1798 C C . ARG A 1 220 ? 10.274 29.340 15.891 1.00 54.97 220 ARG A C 1
ATOM 1800 O O . ARG A 1 220 ? 9.700 28.249 15.945 1.00 54.97 220 ARG A O 1
ATOM 1807 N N . ARG A 1 221 ? 9.693 30.448 15.423 1.00 62.28 221 ARG A N 1
ATOM 1808 C CA . ARG A 1 221 ? 8.370 30.425 14.790 1.00 62.28 221 A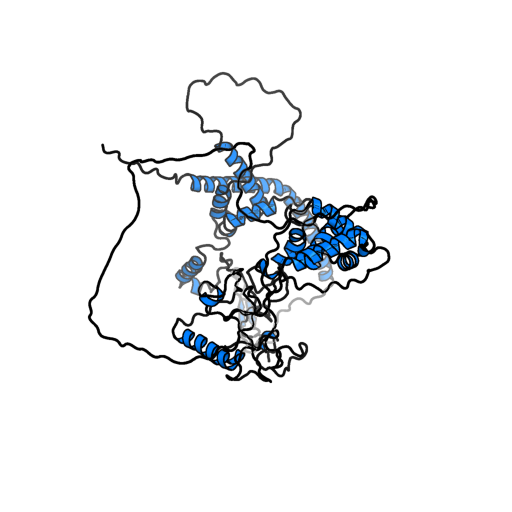RG A CA 1
ATOM 1809 C C . ARG A 1 221 ? 8.417 29.468 13.599 1.00 62.28 221 ARG A C 1
ATOM 1811 O O . ARG A 1 221 ? 9.443 29.341 12.930 1.00 62.28 221 ARG A O 1
ATOM 1818 N N . PHE A 1 222 ? 7.319 28.750 13.374 1.00 73.94 222 PHE A N 1
ATOM 1819 C CA . PHE A 1 222 ? 7.222 27.851 12.229 1.00 73.94 222 PHE A CA 1
ATOM 1820 C C . PHE A 1 222 ? 7.439 28.663 10.932 1.00 73.94 222 PHE A C 1
ATOM 1822 O O . PHE A 1 222 ? 6.848 29.740 10.821 1.00 73.94 222 PHE A O 1
ATOM 1829 N N . PRO A 1 223 ? 8.270 28.198 9.978 1.00 80.06 223 PRO A N 1
ATOM 1830 C CA . PRO A 1 223 ? 8.581 28.955 8.763 1.00 80.06 223 PRO A CA 1
ATOM 1831 C C . PRO A 1 223 ? 7.329 29.344 7.965 1.00 80.06 223 PRO A C 1
ATOM 1833 O O . PRO A 1 223 ? 6.357 28.589 7.926 1.00 80.06 223 PRO A O 1
ATOM 1836 N N . SER A 1 224 ? 7.355 30.510 7.311 1.00 80.25 224 SER A N 1
ATOM 1837 C CA . SER A 1 224 ? 6.200 31.023 6.562 1.00 80.25 224 SER A CA 1
ATOM 1838 C C . SER A 1 224 ? 5.862 30.185 5.320 1.00 80.25 224 SER A C 1
ATOM 1840 O O . SER A 1 224 ? 6.746 29.680 4.627 1.00 80.25 224 SER A O 1
ATOM 1842 N N . ASP A 1 225 ? 4.571 30.098 4.983 1.00 84.00 225 ASP A N 1
ATOM 1843 C CA . ASP A 1 225 ? 4.079 29.320 3.830 1.00 84.00 225 ASP A CA 1
ATOM 1844 C C . ASP A 1 225 ? 4.654 29.812 2.489 1.00 84.00 225 ASP A C 1
ATOM 1846 O O . ASP A 1 225 ? 4.939 29.016 1.592 1.00 84.00 225 ASP A O 1
ATOM 1850 N N . LYS A 1 226 ? 4.976 31.110 2.401 1.00 83.88 226 LYS A N 1
ATOM 1851 C CA . LYS A 1 226 ? 5.640 31.727 1.241 1.00 83.88 226 LYS A CA 1
ATOM 1852 C C . LYS A 1 226 ? 7.012 31.111 0.935 1.00 83.88 226 LYS A C 1
ATOM 1854 O O . LYS A 1 226 ? 7.426 31.088 -0.224 1.00 83.88 226 LYS A O 1
ATOM 1859 N N . ILE A 1 227 ? 7.726 30.610 1.949 1.00 85.88 227 ILE A N 1
ATOM 1860 C CA . ILE A 1 227 ? 9.029 29.952 1.770 1.00 85.88 227 ILE A CA 1
ATOM 1861 C C . ILE A 1 227 ? 8.840 28.617 1.042 1.00 85.88 227 ILE A C 1
ATOM 1863 O O . ILE A 1 227 ? 9.588 28.318 0.111 1.00 85.88 227 ILE A O 1
ATOM 1867 N N . PHE A 1 228 ? 7.824 27.836 1.415 1.00 89.06 228 PHE A N 1
ATOM 1868 C CA . PHE A 1 228 ? 7.547 26.537 0.797 1.00 89.06 228 PHE A CA 1
ATOM 1869 C C . PHE A 1 228 ? 7.067 26.676 -0.650 1.00 89.06 228 PHE A C 1
ATOM 1871 O O . PHE A 1 228 ? 7.531 25.930 -1.511 1.00 89.06 228 PHE A O 1
ATOM 1878 N N . GLU A 1 229 ? 6.244 27.683 -0.951 1.00 87.50 229 GLU A N 1
ATOM 1879 C CA . GLU A 1 229 ? 5.875 28.034 -2.330 1.00 87.50 229 GLU A CA 1
ATOM 1880 C C . GLU A 1 229 ? 7.107 28.406 -3.172 1.00 87.50 229 GLU A C 1
ATOM 1882 O O . GLU A 1 229 ? 7.282 27.931 -4.299 1.00 87.50 229 GLU A O 1
ATOM 1887 N N . ALA A 1 230 ? 8.010 29.222 -2.615 1.00 87.25 230 ALA A N 1
ATOM 1888 C CA . ALA A 1 230 ? 9.229 29.632 -3.301 1.00 87.25 230 ALA A CA 1
ATOM 1889 C C . ALA A 1 230 ? 10.174 28.447 -3.564 1.00 87.25 230 ALA A C 1
ATOM 1891 O O . ALA A 1 230 ? 10.719 28.340 -4.665 1.00 87.25 230 ALA A O 1
ATOM 1892 N N . ILE A 1 231 ? 10.335 27.537 -2.597 1.00 86.75 231 ILE A N 1
ATOM 1893 C CA . ILE A 1 231 ? 11.149 26.323 -2.752 1.00 86.75 231 ILE A CA 1
ATOM 1894 C C . ILE A 1 231 ? 10.503 25.360 -3.753 1.00 86.75 231 ILE A C 1
ATOM 1896 O O . ILE A 1 231 ? 11.200 24.918 -4.663 1.00 86.75 231 ILE A O 1
ATOM 1900 N N . SER A 1 232 ? 9.198 25.082 -3.650 1.00 86.81 232 SER A N 1
ATOM 1901 C CA . SER A 1 232 ? 8.469 24.221 -4.600 1.00 86.81 232 SER A CA 1
ATOM 1902 C C . SER A 1 232 ? 8.614 24.740 -6.030 1.00 86.81 232 SER A C 1
ATOM 1904 O O . SER A 1 232 ? 8.888 23.980 -6.954 1.00 86.81 232 SER A O 1
ATOM 1906 N N . SER A 1 233 ? 8.582 26.062 -6.216 1.00 84.62 233 SER A N 1
ATOM 1907 C CA . SER A 1 233 ? 8.775 26.650 -7.541 1.00 84.62 233 SER A CA 1
ATOM 1908 C C . SER A 1 233 ? 10.190 26.498 -8.122 1.00 84.62 233 SER A C 1
ATOM 1910 O O . SER A 1 233 ? 10.346 26.525 -9.339 1.00 84.62 233 SER A O 1
ATOM 1912 N N . MET A 1 234 ? 11.215 26.348 -7.274 1.00 83.06 234 MET A N 1
ATOM 1913 C CA . MET A 1 234 ? 12.601 26.075 -7.688 1.00 83.06 234 MET A CA 1
ATOM 1914 C C . MET A 1 234 ? 12.894 24.570 -7.798 1.00 83.06 234 MET A C 1
ATOM 1916 O O . MET A 1 234 ? 13.845 24.180 -8.477 1.00 83.06 234 MET A O 1
ATOM 1920 N N . PHE A 1 235 ? 12.095 23.737 -7.123 1.00 81.94 235 PHE A N 1
ATOM 1921 C CA . PHE A 1 235 ? 12.210 22.280 -7.080 1.00 81.94 235 PHE A CA 1
ATOM 1922 C C . PHE A 1 235 ? 10.841 21.600 -7.304 1.00 81.94 235 PHE A C 1
ATOM 1924 O O . PHE A 1 235 ? 10.320 20.980 -6.372 1.00 81.94 235 PHE A O 1
ATOM 1931 N N . PRO A 1 236 ? 10.256 21.674 -8.520 1.00 76.75 236 PRO A N 1
ATOM 1932 C CA . PRO A 1 236 ? 8.905 21.155 -8.780 1.00 76.75 236 PRO A CA 1
ATOM 1933 C C . PRO A 1 236 ? 8.765 19.641 -8.572 1.00 76.75 236 PRO A C 1
ATOM 1935 O O . PRO A 1 236 ? 7.684 19.143 -8.277 1.00 76.75 236 PRO A O 1
ATOM 1938 N N . ASP A 1 237 ? 9.868 18.906 -8.704 1.00 72.94 237 ASP A N 1
ATOM 1939 C CA . ASP A 1 237 ? 9.947 17.456 -8.524 1.00 72.94 237 ASP A CA 1
ATOM 1940 C C . ASP A 1 237 ? 10.060 17.016 -7.057 1.00 72.94 237 ASP A C 1
ATOM 1942 O O . ASP A 1 237 ? 10.061 15.822 -6.768 1.00 72.94 237 ASP A O 1
ATOM 1946 N N . LYS A 1 238 ? 10.208 17.960 -6.119 1.00 78.12 238 LYS A N 1
ATOM 1947 C CA . LYS A 1 238 ? 10.185 17.675 -4.677 1.00 78.12 238 LYS A CA 1
ATOM 1948 C C . LYS A 1 238 ? 8.798 17.797 -4.059 1.00 78.12 238 LYS A C 1
ATOM 1950 O O . LYS A 1 238 ? 8.676 17.518 -2.869 1.00 78.12 238 LYS A O 1
ATOM 1955 N N . GLY A 1 239 ? 7.807 18.165 -4.864 1.00 77.50 239 GLY A N 1
ATOM 1956 C CA . GLY A 1 239 ? 6.419 18.210 -4.452 1.00 77.50 239 GLY A CA 1
ATOM 1957 C C . GLY A 1 239 ? 5.826 19.609 -4.388 1.00 77.50 239 GLY A C 1
ATOM 1958 O O . GLY A 1 239 ? 6.476 20.623 -4.677 1.00 77.50 239 GLY A O 1
ATOM 1959 N N . THR A 1 240 ? 4.555 19.649 -4.012 1.00 85.19 240 THR A N 1
ATOM 1960 C CA . THR A 1 240 ? 3.807 20.886 -3.751 1.00 85.19 240 THR A CA 1
ATOM 1961 C C . THR A 1 240 ? 4.332 21.610 -2.503 1.00 85.19 240 THR A C 1
ATOM 1963 O O . THR A 1 240 ? 5.142 21.079 -1.737 1.00 85.19 240 THR A O 1
ATOM 1966 N N . ALA A 1 241 ? 3.902 22.857 -2.286 1.00 87.19 241 ALA A N 1
ATOM 1967 C CA . ALA A 1 241 ? 4.282 23.609 -1.089 1.00 87.19 241 ALA A CA 1
ATOM 1968 C C . ALA A 1 241 ? 3.821 22.890 0.194 1.00 87.19 241 ALA A C 1
ATOM 1970 O O . ALA A 1 241 ? 4.539 22.875 1.194 1.00 87.19 241 ALA A O 1
ATOM 1971 N N . GLU A 1 242 ? 2.657 22.246 0.142 1.00 87.00 242 GLU A N 1
ATOM 1972 C CA . GLU A 1 242 ? 2.072 21.452 1.215 1.00 87.00 242 GLU A CA 1
ATOM 1973 C C . GLU A 1 242 ? 2.910 20.204 1.516 1.00 87.00 242 GLU A C 1
ATOM 1975 O O . GLU A 1 242 ? 3.272 19.985 2.672 1.00 87.00 242 GLU A O 1
ATOM 1980 N N . GLU A 1 243 ? 3.302 19.448 0.487 1.00 85.69 243 GLU A N 1
ATOM 1981 C CA . GLU A 1 243 ? 4.157 18.260 0.631 1.00 85.69 243 GLU A CA 1
ATOM 1982 C C . GLU A 1 243 ? 5.523 18.622 1.234 1.00 85.69 243 GLU A C 1
ATOM 1984 O O . GLU A 1 243 ? 6.021 17.944 2.134 1.00 85.69 243 GLU A O 1
ATOM 1989 N N . LEU A 1 244 ? 6.125 19.738 0.803 1.00 87.00 244 LEU A N 1
ATOM 1990 C CA . LEU A 1 244 ? 7.380 20.231 1.377 1.00 87.00 244 LEU A CA 1
ATOM 1991 C C . LEU A 1 244 ? 7.221 20.687 2.833 1.00 87.00 244 LEU A C 1
ATOM 1993 O O . LEU A 1 244 ? 8.135 20.496 3.640 1.00 87.00 244 LEU A O 1
ATOM 1997 N N . LYS A 1 245 ? 6.081 21.290 3.180 1.00 88.06 245 LYS A N 1
ATOM 1998 C CA . LYS A 1 245 ? 5.768 21.725 4.545 1.00 88.06 245 LYS A CA 1
ATOM 1999 C C . LYS A 1 245 ? 5.589 20.533 5.480 1.00 88.06 245 LYS A C 1
ATOM 2001 O O . LYS A 1 245 ? 6.122 20.564 6.589 1.00 88.06 245 LYS A O 1
ATOM 2006 N N . GLU A 1 246 ? 4.885 19.489 5.048 1.00 85.31 246 GLU A N 1
ATOM 2007 C CA . GLU A 1 246 ? 4.770 18.235 5.804 1.00 85.31 246 GLU A CA 1
ATOM 2008 C C . GLU A 1 246 ? 6.127 17.553 5.951 1.00 85.31 246 GLU A C 1
ATOM 2010 O O . GLU A 1 246 ? 6.552 17.275 7.071 1.00 85.31 246 GLU A O 1
ATOM 2015 N N . LYS A 1 247 ? 6.885 17.434 4.860 1.00 86.44 247 LYS A N 1
ATOM 2016 C CA . LYS A 1 247 ? 8.238 16.876 4.891 1.00 86.44 247 LYS A CA 1
ATOM 2017 C C . LYS A 1 247 ? 9.175 17.632 5.841 1.00 86.44 247 LYS A C 1
ATOM 2019 O O . LYS A 1 247 ? 10.002 17.027 6.518 1.00 86.44 247 LYS A O 1
ATOM 2024 N N . TYR A 1 248 ? 9.076 18.961 5.913 1.00 88.00 248 TYR A N 1
ATOM 2025 C CA . TYR A 1 248 ? 9.865 19.751 6.860 1.00 88.00 248 TYR A CA 1
ATOM 2026 C C . TYR A 1 248 ? 9.469 19.475 8.313 1.00 88.00 248 TYR A C 1
ATOM 2028 O O . TYR A 1 248 ? 10.357 19.365 9.159 1.00 88.00 248 TYR A O 1
ATOM 2036 N N . LYS A 1 249 ? 8.171 19.322 8.611 1.00 84.75 249 LYS A N 1
ATOM 2037 C CA . LYS A 1 249 ? 7.708 18.919 9.950 1.00 84.75 249 LYS A CA 1
ATOM 2038 C C . LYS A 1 249 ? 8.291 17.565 10.337 1.00 84.75 249 LYS A C 1
ATOM 2040 O O . LYS A 1 249 ? 8.961 17.479 11.358 1.00 84.75 249 LYS A O 1
ATOM 2045 N N . GLU A 1 250 ? 8.157 16.561 9.474 1.00 83.81 250 GLU A N 1
ATOM 2046 C CA . GLU A 1 250 ? 8.683 15.212 9.724 1.00 83.81 250 GLU A CA 1
ATOM 2047 C C . GLU A 1 250 ? 10.194 15.199 9.995 1.00 83.81 250 GLU A C 1
ATOM 2049 O O . GLU A 1 250 ? 10.668 14.481 10.874 1.00 83.81 250 GLU A O 1
ATOM 2054 N N . LEU A 1 251 ? 10.966 16.006 9.259 1.00 84.44 251 LEU A N 1
ATOM 2055 C CA . LEU A 1 251 ? 12.423 16.070 9.399 1.00 84.44 251 LEU A CA 1
ATOM 2056 C C . LEU A 1 251 ? 12.902 16.917 10.592 1.00 84.44 251 LEU A C 1
ATOM 2058 O O . LEU A 1 251 ? 14.040 16.743 11.034 1.00 84.44 251 LEU A O 1
ATOM 2062 N N . THR A 1 252 ? 12.090 17.861 11.084 1.00 80.00 252 THR A N 1
ATOM 2063 C CA . THR A 1 252 ? 12.459 18.766 12.193 1.00 80.00 252 THR A CA 1
ATOM 2064 C C . THR A 1 252 ? 11.886 18.365 13.540 1.00 80.00 252 THR A C 1
ATOM 2066 O O . THR A 1 252 ? 12.447 18.746 14.572 1.00 80.00 252 THR A O 1
ATOM 2069 N N . GLU A 1 253 ? 10.826 17.562 13.552 1.00 75.25 253 GLU A N 1
ATOM 2070 C CA . GLU A 1 253 ? 10.349 16.883 14.746 1.00 75.25 253 GLU A CA 1
ATOM 2071 C C . GLU A 1 253 ? 11.424 15.893 15.212 1.00 75.25 253 GLU A C 1
ATOM 2073 O O . GLU A 1 253 ? 11.535 14.760 14.749 1.00 75.25 253 GLU A O 1
ATOM 2078 N N . GLN A 1 254 ? 12.279 16.361 16.127 1.00 52.59 254 GLN A N 1
ATOM 2079 C CA . GLN A 1 254 ? 13.302 15.551 16.773 1.00 52.59 254 GLN A CA 1
ATOM 2080 C C . GLN A 1 254 ? 12.639 14.344 17.439 1.00 52.59 254 GLN A C 1
ATOM 2082 O O . GLN A 1 254 ? 12.074 14.451 18.529 1.00 52.59 254 GLN A O 1
ATOM 2087 N N . GLN A 1 255 ? 12.760 13.171 16.819 1.00 47.00 255 GLN A N 1
ATOM 2088 C CA . GLN A 1 255 ? 12.526 11.911 17.509 1.00 47.00 255 GLN A CA 1
ATOM 2089 C C . GLN A 1 255 ? 13.631 11.737 18.557 1.00 47.00 255 GLN A C 1
ATOM 2091 O O . GLN A 1 255 ? 14.684 11.154 18.296 1.00 47.00 255 GLN A O 1
ATOM 2096 N N . LEU A 1 256 ? 13.405 12.254 19.768 1.00 43.41 256 LEU A N 1
ATOM 2097 C CA . LEU A 1 256 ? 14.099 11.750 20.950 1.00 43.41 256 LEU A CA 1
ATOM 2098 C C . LEU A 1 256 ? 13.917 10.221 20.946 1.00 43.41 256 LEU A C 1
ATOM 2100 O O . LEU A 1 256 ? 12.778 9.771 20.793 1.00 43.41 256 LEU A O 1
ATOM 2104 N N . PRO A 1 257 ? 14.980 9.409 21.100 1.00 41.53 257 PRO A N 1
ATOM 2105 C CA . PRO A 1 257 ? 14.857 7.955 21.087 1.00 41.53 257 PRO A CA 1
ATOM 2106 C C . PRO A 1 257 ? 13.812 7.493 22.117 1.00 41.53 257 PRO A C 1
ATOM 2108 O O . PRO A 1 257 ? 14.055 7.532 23.321 1.00 41.53 257 PRO A O 1
ATOM 2111 N N . GLY A 1 258 ? 12.624 7.099 21.646 1.00 50.72 258 GLY A N 1
ATOM 2112 C CA . GLY A 1 258 ? 11.514 6.629 22.483 1.00 50.72 258 GLY A CA 1
ATOM 2113 C C . GLY A 1 258 ? 10.441 7.657 22.879 1.00 50.72 258 GLY A C 1
ATOM 2114 O O . GLY A 1 258 ? 9.479 7.260 23.542 1.00 50.72 258 GLY A O 1
ATOM 2115 N N . ALA A 1 259 ? 10.537 8.932 22.479 1.00 50.25 259 ALA A N 1
ATOM 2116 C CA . ALA A 1 259 ? 9.432 9.881 22.635 1.00 50.25 259 ALA A CA 1
ATOM 2117 C C . ALA A 1 259 ? 8.518 9.814 21.406 1.00 50.25 259 ALA A C 1
ATOM 2119 O O . ALA A 1 259 ? 8.907 10.182 20.301 1.00 50.25 259 ALA A O 1
ATOM 2120 N N . LEU A 1 260 ? 7.302 9.313 21.603 1.00 55.19 260 LEU A N 1
ATOM 2121 C CA . LEU A 1 260 ? 6.267 9.356 20.577 1.00 55.19 260 LEU A CA 1
ATOM 2122 C C . LEU A 1 260 ? 5.781 10.805 20.389 1.00 55.19 260 LEU A C 1
ATOM 2124 O O . LEU A 1 260 ? 5.695 11.527 21.391 1.00 55.19 260 LEU A O 1
ATOM 2128 N N . PRO A 1 261 ? 5.437 11.219 19.153 1.00 62.84 261 PRO A N 1
ATOM 2129 C CA . PRO A 1 261 ? 4.791 12.502 18.892 1.00 62.84 261 PRO A CA 1
ATOM 2130 C C . PRO A 1 261 ? 3.583 12.738 19.816 1.00 62.84 261 PRO A C 1
ATOM 2132 O O . PRO A 1 261 ? 2.964 11.764 20.259 1.00 62.84 261 PRO A O 1
ATOM 2135 N N . PRO A 1 262 ? 3.203 13.998 20.107 1.00 63.88 262 PRO A N 1
ATOM 2136 C CA . PRO A 1 262 ? 2.137 14.321 21.065 1.00 63.88 262 PRO A CA 1
ATOM 2137 C C . PRO A 1 262 ? 0.796 13.628 20.779 1.00 63.88 262 PRO A C 1
ATOM 2139 O O . PRO A 1 262 ? 0.047 13.317 21.705 1.00 63.88 262 PRO A O 1
ATOM 2142 N N . GLU A 1 263 ? 0.507 13.366 19.505 1.00 69.12 263 GLU A N 1
ATOM 2143 C CA . GLU A 1 263 ? -0.729 12.736 19.025 1.00 69.12 263 GLU A CA 1
ATOM 2144 C C . GLU A 1 263 ? -0.642 11.202 18.947 1.00 69.12 263 GLU A C 1
ATOM 2146 O O . GLU A 1 263 ? -1.658 10.520 18.788 1.00 69.12 263 GLU A O 1
ATOM 2151 N N . CYS A 1 264 ? 0.550 10.626 19.111 1.00 78.00 264 CYS A N 1
ATOM 2152 C CA . CYS A 1 264 ? 0.743 9.185 19.138 1.00 78.00 264 CYS A CA 1
ATOM 2153 C C . CYS A 1 264 ? 0.503 8.633 20.548 1.00 78.00 264 CYS A C 1
ATOM 2155 O O . CYS A 1 264 ? 1.163 8.996 21.523 1.00 78.00 264 CYS A O 1
ATOM 2157 N N . THR A 1 265 ? -0.425 7.684 20.656 1.00 84.81 265 THR A N 1
ATOM 2158 C CA . THR A 1 265 ? -0.699 6.998 21.922 1.00 84.81 265 THR A CA 1
ATOM 2159 C C . THR A 1 265 ? 0.363 5.918 22.175 1.00 84.81 265 THR A C 1
ATOM 2161 O O . THR A 1 265 ? 0.534 5.043 21.323 1.00 84.81 265 THR A O 1
ATOM 2164 N N . PRO A 1 266 ? 1.076 5.932 23.322 1.00 87.06 266 PRO A N 1
ATOM 2165 C CA . PRO A 1 266 ? 2.027 4.878 23.668 1.00 87.06 266 PRO A CA 1
ATOM 2166 C C . PRO A 1 266 ? 1.388 3.494 23.720 1.00 87.06 266 PRO A C 1
ATOM 2168 O O . PRO A 1 266 ? 0.221 3.355 24.085 1.00 87.06 266 PRO A O 1
ATOM 2171 N N . ASN A 1 267 ? 2.174 2.465 23.395 1.00 89.56 267 ASN A N 1
ATOM 2172 C CA . ASN A 1 267 ? 1.701 1.088 23.473 1.00 89.56 267 ASN A CA 1
ATOM 2173 C C . ASN A 1 267 ? 1.265 0.752 24.911 1.00 89.56 267 ASN A C 1
ATOM 2175 O O . ASN A 1 267 ? 2.027 0.970 25.855 1.00 89.56 267 ASN A O 1
ATOM 2179 N N . ILE A 1 268 ? 0.060 0.195 25.054 1.00 91.69 268 ILE A N 1
ATOM 2180 C CA . ILE A 1 268 ? -0.521 -0.240 26.332 1.00 91.69 268 ILE A CA 1
ATOM 2181 C C . ILE A 1 268 ? 0.349 -1.322 26.986 1.00 91.69 268 ILE A C 1
ATOM 2183 O O . ILE A 1 268 ? 0.499 -1.318 28.203 1.00 91.69 268 ILE A O 1
ATOM 2187 N N . ASP A 1 269 ? 0.981 -2.185 26.190 1.00 91.88 269 ASP A N 1
ATOM 2188 C CA . ASP A 1 269 ? 1.871 -3.243 26.690 1.00 91.88 269 ASP A CA 1
ATOM 2189 C C . ASP A 1 269 ? 3.307 -2.742 26.961 1.00 91.88 269 ASP A C 1
ATOM 2191 O O . ASP A 1 269 ? 4.190 -3.516 27.332 1.00 91.88 269 ASP A O 1
ATOM 2195 N N . GLY A 1 270 ? 3.578 -1.454 26.723 1.00 88.69 270 GLY A N 1
ATOM 2196 C CA . GLY A 1 270 ? 4.903 -0.856 26.856 1.00 88.69 270 GLY A CA 1
ATOM 2197 C C . GLY A 1 270 ? 5.182 -0.274 28.249 1.00 88.69 270 GLY A C 1
ATOM 2198 O O . GLY A 1 270 ? 4.260 0.103 28.969 1.00 88.69 270 GLY A O 1
ATOM 2199 N N . PRO A 1 271 ? 6.465 -0.088 28.616 1.00 87.81 271 PRO A N 1
ATOM 2200 C CA . PRO A 1 271 ? 6.843 0.517 29.898 1.00 87.81 271 PRO A CA 1
ATOM 2201 C C . PRO A 1 271 ? 6.412 1.990 30.022 1.00 87.81 271 PRO A C 1
ATOM 2203 O O . PRO A 1 271 ? 6.234 2.490 31.128 1.00 87.81 271 PRO A O 1
ATOM 2206 N N . ASN A 1 272 ? 6.195 2.674 28.892 1.00 87.31 272 ASN A N 1
ATOM 2207 C CA . ASN A 1 272 ? 5.775 4.078 28.821 1.00 87.31 272 ASN A CA 1
ATOM 2208 C C . ASN A 1 272 ? 4.247 4.239 28.667 1.00 87.31 272 ASN A C 1
ATOM 2210 O O . ASN A 1 272 ? 3.786 5.264 28.156 1.00 87.31 272 ASN A O 1
ATOM 2214 N N . ALA A 1 273 ? 3.454 3.229 29.044 1.00 89.56 273 ALA A N 1
ATOM 2215 C CA . ALA A 1 273 ? 1.999 3.266 28.923 1.00 89.56 273 ALA A CA 1
ATOM 2216 C C . ALA A 1 273 ? 1.397 4.428 29.734 1.00 89.56 273 ALA A C 1
ATOM 2218 O O . ALA A 1 273 ? 1.589 4.539 30.947 1.00 89.56 273 ALA A O 1
ATOM 2219 N N . LYS A 1 274 ? 0.628 5.291 29.063 1.00 89.31 274 LYS A N 1
ATOM 2220 C CA . LYS A 1 274 ? -0.059 6.440 29.673 1.00 89.31 274 LYS A CA 1
ATOM 2221 C C . LYS A 1 274 ? -1.557 6.175 29.787 1.00 89.31 274 LYS A C 1
ATOM 2223 O O . LYS A 1 274 ? -2.132 5.488 28.954 1.00 89.31 274 LYS A O 1
ATOM 2228 N N . SER A 1 275 ? -2.190 6.773 30.796 1.00 91.12 275 SER A N 1
ATOM 2229 C CA . SER A 1 275 ? -3.648 6.735 30.962 1.00 91.12 275 SER A CA 1
ATOM 2230 C C . SER A 1 275 ? -4.324 7.689 29.972 1.00 91.12 275 SER A C 1
ATOM 2232 O O . SER A 1 275 ? -4.428 8.888 30.221 1.00 91.12 275 SER A O 1
ATOM 2234 N N . VAL A 1 276 ? -4.799 7.154 28.851 1.00 91.00 276 VAL A N 1
ATOM 2235 C CA . VAL A 1 276 ? -5.477 7.884 27.761 1.00 91.00 276 VAL A CA 1
ATOM 2236 C C . VAL A 1 276 ? -6.960 7.511 27.622 1.00 91.00 276 VAL A C 1
ATOM 2238 O O . VAL A 1 276 ? -7.422 6.538 28.228 1.00 91.00 276 VAL A O 1
ATOM 2241 N N . GLN A 1 277 ? -7.725 8.293 26.854 1.00 90.44 277 GLN A N 1
ATOM 2242 C CA . GLN A 1 277 ? -9.150 8.046 26.589 1.00 90.44 277 GLN A CA 1
ATOM 2243 C C . GLN A 1 277 ? -9.377 6.874 25.622 1.00 90.44 277 GLN A C 1
ATOM 2245 O O . GLN A 1 277 ? -8.510 6.543 24.818 1.00 90.44 277 GLN A O 1
ATOM 2250 N N . ARG A 1 278 ? -10.588 6.290 25.633 1.00 88.56 278 ARG A N 1
ATOM 2251 C CA . ARG A 1 278 ? -10.962 5.170 24.742 1.00 88.56 278 ARG A CA 1
ATOM 2252 C C . ARG A 1 278 ? -10.678 5.457 23.269 1.00 88.56 278 ARG A C 1
ATOM 2254 O O . ARG A 1 278 ? -10.158 4.589 22.575 1.00 88.56 278 ARG A O 1
ATOM 2261 N N . GLU A 1 279 ? -11.073 6.636 22.791 1.00 88.25 279 GLU A N 1
ATOM 2262 C CA . GLU A 1 279 ? -10.934 6.976 21.372 1.00 88.25 279 GLU A CA 1
ATOM 2263 C C . GLU A 1 279 ? -9.466 7.106 20.970 1.00 88.25 279 GLU A C 1
ATOM 2265 O O . GLU A 1 279 ? -9.104 6.669 19.889 1.00 88.25 279 GLU A O 1
ATOM 2270 N N . GLN A 1 280 ? -8.609 7.598 21.870 1.00 89.62 280 GLN A N 1
ATOM 2271 C CA . GLN A 1 280 ? -7.162 7.669 21.654 1.00 89.62 280 GLN A CA 1
ATOM 2272 C C . GLN A 1 280 ? -6.540 6.266 21.617 1.00 89.62 280 GLN A C 1
ATOM 2274 O O . GLN A 1 280 ? -5.821 5.945 20.675 1.00 89.62 280 GLN A O 1
ATOM 2279 N N . SER A 1 281 ? -6.897 5.386 22.563 1.00 91.25 281 SER A N 1
ATOM 2280 C CA . SER A 1 281 ? -6.423 3.991 22.582 1.00 91.25 281 SER A CA 1
ATOM 2281 C C . SER A 1 281 ? -6.797 3.203 21.323 1.00 91.25 281 SER A C 1
ATOM 2283 O O . SER A 1 281 ? -6.054 2.320 20.901 1.00 91.25 281 SER A O 1
ATOM 2285 N N . LEU A 1 282 ? -7.972 3.475 20.746 1.00 90.94 282 LEU A N 1
ATOM 2286 C CA . LEU A 1 282 ? -8.492 2.758 19.579 1.00 90.94 282 LEU A CA 1
ATOM 2287 C C . LEU A 1 282 ? -8.277 3.501 18.255 1.00 90.94 282 LEU A C 1
ATOM 2289 O O . LEU A 1 282 ? -8.621 2.947 17.212 1.00 90.94 282 LEU A O 1
ATOM 2293 N N . HIS A 1 283 ? -7.709 4.711 18.275 1.00 90.19 283 HIS A N 1
ATOM 2294 C CA . HIS A 1 283 ? -7.619 5.584 17.105 1.00 90.19 283 HIS A CA 1
ATOM 2295 C C . HIS A 1 283 ? -6.946 4.883 15.923 1.00 90.19 283 HIS A C 1
ATOM 2297 O O . HIS A 1 283 ? -7.556 4.731 14.867 1.00 90.19 283 HIS A O 1
ATOM 2303 N N . SER A 1 284 ? -5.735 4.352 16.121 1.00 90.38 284 SER A N 1
ATOM 2304 C CA . SER A 1 284 ? -4.987 3.654 15.068 1.00 90.38 284 SER A CA 1
ATOM 2305 C C . SER A 1 284 ? -5.750 2.443 14.526 1.00 90.38 284 SER A C 1
ATOM 2307 O O . SER A 1 284 ? -5.762 2.198 13.320 1.00 90.38 284 SER A O 1
ATOM 2309 N N . PHE A 1 285 ? -6.447 1.711 15.403 1.00 91.56 285 PHE A N 1
ATOM 2310 C CA . PHE A 1 285 ? -7.258 0.567 15.003 1.00 91.56 285 PHE A CA 1
ATOM 2311 C C . PHE A 1 285 ? -8.474 0.986 14.170 1.00 91.56 285 PHE A C 1
ATOM 2313 O O . PHE A 1 285 ? -8.770 0.340 13.172 1.00 91.56 285 PHE A O 1
ATOM 2320 N N . HIS A 1 286 ? -9.178 2.053 14.546 1.00 90.31 286 HIS A N 1
ATOM 2321 C CA . HIS A 1 286 ? -10.345 2.540 13.807 1.00 90.31 286 HIS A CA 1
ATOM 2322 C C . HIS A 1 286 ? -9.953 3.187 12.469 1.00 90.31 286 HIS A C 1
ATOM 2324 O O . HIS A 1 286 ? -10.607 2.936 11.457 1.00 90.31 286 HIS A O 1
ATOM 2330 N N . THR A 1 287 ? -8.878 3.974 12.439 1.00 89.56 287 THR A N 1
ATOM 2331 C CA . THR A 1 287 ? -8.456 4.724 11.248 1.00 89.56 287 THR A CA 1
ATOM 2332 C C . THR A 1 287 ? -7.847 3.816 10.176 1.00 89.56 287 THR A C 1
ATOM 2334 O O . THR A 1 287 ? -8.213 3.916 9.004 1.00 89.56 287 THR A O 1
ATOM 2337 N N . LEU A 1 288 ? -6.954 2.896 10.558 1.00 91.94 288 LEU A N 1
ATOM 2338 C CA . LEU A 1 288 ? -6.209 2.073 9.597 1.00 91.94 288 LEU A CA 1
ATOM 2339 C C . LEU A 1 288 ? -6.942 0.791 9.197 1.00 91.94 288 LEU A C 1
ATOM 2341 O O . LEU A 1 288 ? -6.658 0.219 8.145 1.00 91.94 288 LEU A O 1
ATOM 2345 N N . PHE A 1 289 ? -7.866 0.289 10.019 1.00 94.38 289 PHE A N 1
ATOM 2346 C CA . PHE A 1 289 ? -8.567 -0.947 9.689 1.00 94.38 289 PHE A CA 1
ATOM 2347 C C . PHE A 1 289 ? -9.541 -0.746 8.529 1.00 94.38 289 PHE A C 1
ATOM 2349 O O . PHE A 1 289 ? -10.387 0.146 8.528 1.00 94.38 289 PHE A O 1
ATOM 2356 N N . CYS A 1 290 ? -9.501 -1.651 7.556 1.00 94.50 290 CYS A N 1
ATOM 2357 C CA . CYS A 1 290 ? -10.482 -1.699 6.489 1.00 94.50 290 CYS A CA 1
ATOM 2358 C C . CYS A 1 290 ? -11.536 -2.777 6.762 1.00 94.50 290 CYS A C 1
ATOM 2360 O O . CYS A 1 290 ? -11.306 -3.975 6.573 1.00 94.50 290 CYS A O 1
ATOM 2362 N N . ARG A 1 291 ? -12.763 -2.356 7.094 1.00 92.81 291 ARG A N 1
ATOM 2363 C CA . ARG A 1 291 ? -13.905 -3.264 7.320 1.00 92.81 291 ARG A CA 1
ATOM 2364 C C . ARG A 1 291 ? -14.305 -4.094 6.088 1.00 92.81 291 ARG A C 1
ATOM 2366 O O . ARG A 1 291 ? -15.012 -5.095 6.240 1.00 92.81 291 ARG A O 1
ATOM 2373 N N . ARG A 1 292 ? -13.890 -3.697 4.878 1.00 93.25 292 ARG A N 1
ATOM 2374 C CA . ARG A 1 292 ? -14.242 -4.378 3.617 1.00 93.25 292 ARG A CA 1
ATOM 2375 C C . ARG A 1 292 ? -13.405 -5.630 3.362 1.00 93.25 292 ARG A C 1
ATOM 2377 O O . ARG A 1 292 ? -13.950 -6.612 2.870 1.00 93.25 292 ARG A O 1
ATOM 2384 N N . CYS A 1 293 ? -12.117 -5.602 3.704 1.00 93.75 293 CYS A N 1
ATOM 2385 C CA . CYS A 1 293 ? -11.183 -6.707 3.456 1.00 93.75 293 CYS A CA 1
ATOM 2386 C C . CYS A 1 293 ? -10.464 -7.223 4.711 1.00 93.75 293 CYS A C 1
ATOM 2388 O O . CYS A 1 293 ? -9.635 -8.120 4.587 1.00 93.75 293 CYS A O 1
ATOM 2390 N N . PHE A 1 294 ? -10.782 -6.678 5.890 1.00 93.88 294 PHE A N 1
ATOM 2391 C CA . PHE A 1 294 ? -10.276 -7.106 7.199 1.00 93.88 294 PHE A CA 1
ATOM 2392 C C . PHE A 1 294 ? -8.746 -7.028 7.341 1.00 93.88 294 PHE A C 1
ATOM 2394 O O . PHE A 1 294 ? -8.132 -7.878 7.979 1.00 93.88 294 PHE A O 1
ATOM 2401 N N . LYS A 1 295 ? -8.133 -6.002 6.740 1.00 93.31 295 LYS A N 1
ATOM 2402 C CA . LYS A 1 295 ? -6.694 -5.701 6.824 1.00 93.31 295 LYS A CA 1
ATOM 2403 C C . LYS A 1 295 ? -6.503 -4.279 7.342 1.00 93.31 295 LYS A C 1
ATOM 2405 O O . LYS A 1 295 ? -7.366 -3.439 7.088 1.00 93.31 295 LYS A O 1
ATOM 2410 N N . TYR A 1 296 ? -5.398 -4.027 8.033 1.00 94.56 296 TYR A N 1
ATOM 2411 C CA . TYR A 1 296 ? -4.929 -2.666 8.293 1.00 94.56 296 TYR A CA 1
ATOM 2412 C C . TYR A 1 296 ? -4.222 -2.142 7.050 1.00 94.56 296 TYR A C 1
ATOM 2414 O O . TYR A 1 296 ? -3.552 -2.930 6.385 1.00 94.56 296 TYR A O 1
ATOM 2422 N N . ASP A 1 297 ? -4.431 -0.863 6.746 1.00 91.25 297 ASP A N 1
ATOM 2423 C CA . ASP A 1 297 ? -3.807 -0.144 5.634 1.00 91.25 297 ASP A CA 1
ATOM 2424 C C . ASP A 1 297 ? -3.866 -0.924 4.308 1.00 91.25 297 ASP A C 1
ATOM 2426 O O . ASP A 1 297 ? -2.897 -1.489 3.800 1.00 91.25 297 ASP A O 1
ATOM 2430 N N . CYS A 1 298 ? -5.086 -1.120 3.805 1.00 93.31 298 CYS A N 1
ATOM 2431 C CA . CYS A 1 298 ? -5.300 -2.050 2.706 1.00 93.31 298 CYS A CA 1
ATOM 2432 C C . CYS A 1 298 ? -4.984 -1.436 1.334 1.00 93.31 298 CYS A C 1
ATOM 2434 O O . CYS A 1 298 ? -5.543 -0.410 0.964 1.00 93.31 298 CYS A O 1
ATOM 2436 N N . PHE A 1 299 ? -4.259 -2.176 0.494 1.00 91.88 299 PHE A N 1
ATOM 2437 C CA . PHE A 1 299 ? -3.896 -1.779 -0.877 1.00 91.88 299 PHE A CA 1
ATOM 2438 C C . PHE A 1 299 ? -5.050 -1.647 -1.890 1.00 91.88 299 PHE A C 1
ATOM 2440 O O . PHE A 1 299 ? -4.795 -1.584 -3.083 1.00 91.88 299 PHE A O 1
ATOM 2447 N N . LEU A 1 300 ? -6.322 -1.705 -1.484 1.00 92.94 300 LEU A N 1
ATOM 2448 C CA . LEU A 1 300 ? -7.459 -1.702 -2.425 1.00 92.94 300 LEU A CA 1
ATOM 2449 C C . LEU A 1 300 ? -8.469 -0.582 -2.166 1.00 92.94 300 LEU A C 1
ATOM 2451 O O . LEU A 1 300 ? -9.187 -0.183 -3.081 1.00 92.94 300 LEU A O 1
ATOM 2455 N N . HIS A 1 301 ? -8.579 -0.107 -0.926 1.00 92.38 301 HIS A N 1
ATOM 2456 C CA . HIS A 1 301 ? -9.586 0.877 -0.545 1.00 92.38 301 HIS A CA 1
ATOM 2457 C C . HIS A 1 301 ? -8.881 2.123 -0.003 1.00 92.38 301 HIS A C 1
ATOM 2459 O O . HIS A 1 301 ? -8.409 2.066 1.128 1.00 92.38 301 HIS A O 1
ATOM 2465 N N . PRO A 1 302 ? -8.834 3.220 -0.778 1.00 89.06 302 PRO A N 1
ATOM 2466 C CA . PRO A 1 302 ? -8.069 4.413 -0.407 1.00 89.06 302 PRO A CA 1
ATOM 2467 C C . PRO A 1 302 ? -8.749 5.244 0.689 1.00 89.06 302 PRO A C 1
ATOM 2469 O O . PRO A 1 302 ? -8.098 5.978 1.416 1.00 89.06 302 PRO A O 1
ATOM 2472 N N . PHE A 1 303 ? -10.072 5.130 0.837 1.00 88.88 303 PHE A N 1
ATOM 2473 C CA . PHE A 1 303 ? -10.815 5.900 1.834 1.00 88.88 303 PHE A CA 1
ATOM 2474 C C . PHE A 1 303 ? -10.877 5.172 3.179 1.00 88.88 303 PHE A C 1
ATOM 2476 O O . PHE A 1 303 ? -11.291 4.006 3.242 1.00 88.88 303 PHE A O 1
ATOM 2483 N N . HIS A 1 304 ? -10.561 5.898 4.254 1.00 86.31 304 HIS A N 1
ATOM 2484 C CA . HIS A 1 304 ? -10.754 5.438 5.627 1.00 86.31 304 HIS A CA 1
ATOM 2485 C C . HIS A 1 304 ? -12.221 5.091 5.914 1.00 86.31 304 HIS A C 1
ATOM 2487 O O . HIS A 1 304 ? -13.162 5.608 5.301 1.00 86.31 304 HIS A O 1
ATOM 2493 N N . ALA A 1 305 ? -12.428 4.180 6.865 1.00 82.69 305 ALA A N 1
ATOM 2494 C CA . ALA A 1 305 ? -13.766 3.794 7.286 1.00 82.69 305 ALA A CA 1
ATOM 2495 C C . ALA A 1 305 ? -14.505 4.980 7.922 1.00 82.69 305 ALA A C 1
ATOM 2497 O O . ALA A 1 305 ? -13.933 5.747 8.694 1.00 82.69 305 ALA A O 1
ATOM 2498 N N . THR A 1 306 ? -15.802 5.109 7.633 1.00 84.38 306 THR A N 1
ATOM 2499 C CA . THR A 1 306 ? -16.594 6.190 8.224 1.00 84.38 306 THR A CA 1
ATOM 2500 C C . THR A 1 306 ? -16.721 5.987 9.742 1.00 84.38 306 THR A C 1
ATOM 2502 O O . THR A 1 306 ? -16.878 4.839 10.181 1.00 84.38 306 THR A O 1
ATOM 2505 N N . PRO A 1 307 ? -16.711 7.053 10.566 1.00 83.19 307 PRO A N 1
ATOM 2506 C CA . PRO A 1 307 ? -16.684 6.925 12.028 1.00 83.19 307 PRO A CA 1
ATOM 2507 C C . PRO A 1 307 ? -17.827 6.084 12.620 1.00 83.19 307 PRO A C 1
ATOM 2509 O O . PRO A 1 307 ? -17.642 5.390 13.621 1.00 83.19 307 PRO A O 1
ATOM 2512 N N . ASN A 1 308 ? -19.013 6.085 11.999 1.00 85.12 308 ASN A N 1
ATOM 2513 C CA . ASN A 1 308 ? -20.149 5.292 12.482 1.00 85.12 308 ASN A CA 1
ATOM 2514 C C . ASN A 1 308 ? -19.998 3.786 12.216 1.00 85.12 308 ASN A C 1
ATOM 2516 O O . ASN A 1 308 ? -20.690 2.993 12.847 1.00 85.12 308 ASN A O 1
ATOM 2520 N N . THR A 1 309 ? -19.065 3.367 11.354 1.00 86.62 309 THR A N 1
ATOM 2521 C CA . THR A 1 309 ? -18.805 1.948 11.052 1.00 86.62 309 THR A CA 1
ATOM 2522 C C . THR A 1 309 ? -18.364 1.154 12.284 1.00 86.62 309 THR A C 1
ATOM 2524 O O . THR A 1 309 ? -18.704 -0.026 12.413 1.00 86.62 309 THR A O 1
ATOM 2527 N N . TYR A 1 310 ? -17.635 1.788 13.207 1.00 83.25 310 TYR A N 1
ATOM 2528 C CA . TYR A 1 310 ? -17.142 1.153 14.436 1.00 83.25 310 TYR A CA 1
ATOM 2529 C C . TYR A 1 310 ? -18.061 1.349 15.641 1.00 83.25 310 TYR A C 1
ATOM 2531 O O . TYR A 1 310 ? -17.894 0.677 16.662 1.00 83.25 310 TYR A O 1
ATOM 2539 N N . LYS A 1 311 ? -19.077 2.210 15.521 1.00 79.62 311 LYS A N 1
ATOM 2540 C CA . LYS A 1 311 ? -20.106 2.379 16.546 1.00 79.62 311 LYS A CA 1
ATOM 2541 C C . LYS A 1 311 ? -21.101 1.225 16.443 1.00 79.62 311 LYS A C 1
ATOM 2543 O O . LYS A 1 311 ? -21.929 1.163 15.536 1.00 79.62 311 LYS A O 1
ATOM 2548 N N . ARG A 1 312 ? -21.016 0.264 17.366 1.00 70.56 312 ARG A N 1
ATOM 2549 C CA . ARG A 1 312 ? -21.992 -0.833 17.438 1.00 70.56 312 ARG A CA 1
ATOM 2550 C C . ARG A 1 312 ? -23.280 -0.364 18.105 1.00 70.56 312 ARG A C 1
ATOM 2552 O O . ARG A 1 312 ? -23.258 0.444 19.023 1.00 70.56 312 ARG A O 1
ATOM 2559 N N . LYS A 1 313 ? -24.407 -0.924 17.656 1.00 62.34 313 LYS A N 1
ATOM 2560 C CA . LYS A 1 313 ? -25.697 -0.766 18.335 1.00 62.34 313 LYS A CA 1
ATOM 2561 C C . LYS A 1 313 ? -25.680 -1.557 19.639 1.00 62.34 313 LYS A C 1
ATOM 2563 O O . LYS A 1 313 ? -25.283 -2.724 19.624 1.00 62.34 313 LYS A O 1
ATOM 2568 N N . ASN A 1 314 ? -26.152 -0.935 20.715 1.00 57.69 314 ASN A N 1
ATOM 2569 C CA . ASN A 1 314 ? -26.319 -1.545 22.031 1.00 57.69 314 ASN A CA 1
ATOM 2570 C C . ASN A 1 314 ? -27.323 -2.701 21.939 1.00 57.69 314 ASN A C 1
ATOM 2572 O O . ASN A 1 314 ? -28.522 -2.528 22.135 1.00 57.69 314 ASN A O 1
ATOM 2576 N N . THR A 1 315 ? -26.860 -3.904 21.621 1.00 52.12 315 THR A N 1
ATOM 2577 C CA . THR A 1 315 ? -27.609 -5.102 21.983 1.00 52.12 315 THR A CA 1
ATOM 2578 C C . THR A 1 315 ? -27.290 -5.353 23.438 1.00 52.12 315 THR A C 1
ATOM 2580 O O . THR A 1 315 ? -26.183 -5.791 23.738 1.00 52.12 315 THR A O 1
ATOM 2583 N N . GLU A 1 316 ? -28.227 -5.008 24.321 1.00 50.38 316 GLU A N 1
ATOM 2584 C CA . GLU A 1 316 ? -28.165 -5.323 25.746 1.00 50.38 316 GLU A CA 1
ATOM 2585 C C . GLU A 1 316 ? -27.816 -6.810 25.894 1.00 50.38 316 GLU A C 1
ATOM 2587 O O . GLU A 1 316 ? -28.658 -7.695 25.710 1.00 50.38 316 GLU A O 1
ATOM 2592 N N . THR A 1 317 ? -26.542 -7.101 26.154 1.00 50.62 317 THR A N 1
ATOM 2593 C CA . THR A 1 317 ? -26.115 -8.442 26.530 1.00 50.62 317 THR A CA 1
ATOM 2594 C C . THR A 1 317 ? -26.813 -8.701 27.850 1.00 50.62 317 THR A C 1
ATOM 2596 O O . THR A 1 317 ? -26.574 -7.969 28.809 1.00 50.62 317 THR A O 1
ATOM 2599 N N . ALA A 1 318 ? -27.741 -9.660 27.879 1.00 51.09 318 ALA A N 1
ATOM 2600 C CA . ALA A 1 318 ? -28.451 -10.020 29.096 1.00 51.09 318 ALA A CA 1
ATOM 2601 C C . ALA A 1 318 ? -27.417 -10.234 30.210 1.00 51.09 318 ALA A C 1
ATOM 2603 O O . ALA A 1 318 ? -26.577 -11.127 30.110 1.00 51.09 318 ALA A O 1
ATOM 2604 N N . LEU A 1 319 ? -27.433 -9.349 31.210 1.00 59.22 319 LEU A N 1
ATOM 2605 C CA . LEU A 1 319 ? -26.565 -9.436 32.376 1.00 59.22 319 LEU A CA 1
ATOM 2606 C C . LEU A 1 319 ? -26.904 -10.750 33.080 1.00 59.22 319 LEU A C 1
ATOM 2608 O O . LEU A 1 319 ? -28.011 -10.917 33.594 1.00 59.22 319 LEU A O 1
ATOM 2612 N N . ASP A 1 320 ? -25.978 -11.708 33.050 1.00 53.91 320 ASP A N 1
ATOM 2613 C CA . ASP A 1 320 ? -26.075 -12.875 33.917 1.00 53.91 320 ASP A CA 1
ATOM 2614 C C . ASP A 1 320 ? -25.805 -12.365 35.337 1.00 53.91 320 ASP A C 1
ATOM 2616 O O . ASP A 1 320 ? -24.680 -12.012 35.687 1.00 53.91 320 ASP A O 1
ATOM 2620 N N . ASN A 1 321 ? -26.867 -12.231 36.132 1.00 59.28 321 ASN A N 1
ATOM 2621 C CA . ASN A 1 321 ? -26.848 -11.633 37.472 1.00 59.28 321 ASN A CA 1
ATOM 2622 C C . ASN A 1 321 ? -26.185 -12.545 38.525 1.00 59.28 321 ASN A C 1
ATOM 2624 O O . ASN A 1 321 ? -26.551 -12.513 39.698 1.00 59.28 321 ASN A O 1
ATOM 2628 N N . LYS A 1 322 ? -25.242 -13.398 38.118 1.00 71.69 322 LYS A N 1
ATOM 2629 C CA . LYS A 1 322 ? -24.507 -14.276 39.026 1.00 71.69 322 LYS A CA 1
ATOM 2630 C C . LYS A 1 322 ? -23.264 -13.557 39.552 1.00 71.69 322 LYS A C 1
ATOM 2632 O O . LYS A 1 322 ? -22.526 -12.975 38.754 1.00 71.69 322 LYS A O 1
ATOM 2637 N N . PRO A 1 323 ? -22.986 -13.627 40.864 1.00 77.38 323 PRO A N 1
ATOM 2638 C CA . PRO A 1 323 ? -21.765 -13.057 41.408 1.00 77.38 323 PRO A CA 1
ATOM 2639 C C . PRO A 1 323 ? -20.552 -13.795 40.832 1.00 77.38 323 PRO A C 1
ATOM 2641 O O . PRO A 1 323 ? -20.510 -15.025 40.811 1.00 77.38 323 PRO A O 1
ATOM 2644 N N . CYS A 1 324 ? -19.549 -13.048 40.365 1.00 82.50 324 CYS A N 1
ATOM 2645 C CA . CYS A 1 324 ? -18.360 -13.617 39.723 1.00 82.50 324 CYS A CA 1
ATOM 2646 C C . CYS A 1 324 ? -17.330 -14.200 40.709 1.00 82.50 324 CYS A C 1
ATOM 2648 O O . CYS A 1 324 ? -16.278 -14.669 40.283 1.00 82.50 324 CYS A O 1
ATOM 2650 N N . GLY A 1 325 ? -17.602 -14.140 42.016 1.00 82.81 325 GLY A N 1
ATOM 2651 C CA . GLY A 1 325 ? -16.721 -14.613 43.082 1.00 82.81 325 GLY A CA 1
ATOM 2652 C C . GLY A 1 325 ? -16.935 -13.855 44.399 1.00 82.81 325 GLY A C 1
ATOM 2653 O O . GLY A 1 325 ? -17.789 -12.969 44.455 1.00 82.81 325 GLY A O 1
ATOM 2654 N N . PRO A 1 326 ? -16.141 -14.153 45.445 1.00 80.06 326 PRO A N 1
ATOM 2655 C CA . PRO A 1 326 ? -16.290 -13.551 46.776 1.00 80.06 326 PRO A CA 1
ATOM 2656 C C . PRO A 1 326 ? -16.040 -12.032 46.794 1.00 80.06 326 PRO A C 1
ATOM 2658 O O . PRO A 1 326 ? -16.619 -11.322 47.606 1.00 80.06 326 PRO A O 1
ATOM 2661 N N . HIS A 1 327 ? -15.241 -11.514 45.854 1.00 80.81 327 HIS A N 1
ATOM 2662 C CA . HIS A 1 327 ? -14.953 -10.080 45.690 1.00 80.81 327 HIS A CA 1
ATOM 2663 C C . HIS A 1 327 ? -15.797 -9.426 44.577 1.00 80.81 327 HIS A C 1
ATOM 2665 O O . HIS A 1 327 ? -15.330 -8.539 43.857 1.00 80.81 327 HIS A O 1
ATOM 2671 N N . CYS A 1 328 ? -17.029 -9.901 44.373 1.00 85.12 328 CYS A N 1
ATOM 2672 C CA . CYS A 1 328 ? -17.957 -9.312 43.409 1.00 85.12 328 CYS A CA 1
ATOM 2673 C C . CYS A 1 328 ? -18.516 -7.978 43.923 1.00 85.12 328 CYS A C 1
ATOM 2675 O O . CYS A 1 328 ? -18.931 -7.882 45.078 1.00 85.12 328 CYS A O 1
ATOM 2677 N N . TYR A 1 329 ? -18.620 -6.975 43.042 1.00 81.75 329 TYR A N 1
ATOM 2678 C CA . TYR A 1 329 ? -19.257 -5.695 43.375 1.00 81.75 329 TYR A CA 1
ATOM 2679 C C . TYR A 1 329 ? -20.701 -5.868 43.864 1.00 81.75 329 TYR A C 1
ATOM 2681 O O . TYR A 1 329 ? -21.156 -5.091 44.688 1.00 81.75 329 TYR A O 1
ATOM 2689 N N . GLN A 1 330 ? -21.401 -6.919 43.421 1.00 78.56 330 GLN A N 1
ATOM 2690 C CA . GLN A 1 330 ? -22.780 -7.223 43.822 1.00 78.56 330 GLN A CA 1
ATOM 2691 C C . GLN A 1 330 ? -22.950 -7.479 45.327 1.00 78.56 330 GLN A C 1
ATOM 2693 O O . GLN A 1 330 ? -24.071 -7.406 45.826 1.00 78.56 330 GLN A O 1
ATOM 2698 N N . HIS A 1 331 ? -21.866 -7.777 46.050 1.00 79.25 331 HIS A N 1
ATOM 2699 C CA . HIS A 1 331 ? -21.889 -7.927 47.505 1.00 79.25 331 HIS A CA 1
ATOM 2700 C C . HIS A 1 331 ? -21.811 -6.585 48.255 1.00 79.25 331 HIS A C 1
ATOM 2702 O O . HIS A 1 331 ? -22.009 -6.567 49.465 1.00 79.25 331 HIS A O 1
ATOM 2708 N N . LEU A 1 332 ? -21.554 -5.470 47.561 1.00 73.81 332 LEU A N 1
ATOM 2709 C CA . LEU A 1 332 ? -21.512 -4.125 48.142 1.00 73.81 332 LEU A CA 1
ATOM 2710 C C . LEU A 1 332 ? -22.926 -3.556 48.306 1.00 73.81 332 LEU A C 1
ATOM 2712 O O . LEU A 1 332 ? -23.779 -3.735 47.434 1.00 73.81 332 LEU A O 1
ATOM 2716 N N . GLU A 1 333 ? -23.165 -2.794 49.376 1.00 63.69 333 GLU A N 1
ATOM 2717 C CA . GLU A 1 333 ? -24.472 -2.166 49.643 1.00 63.69 333 GLU A CA 1
ATOM 2718 C C . GLU A 1 333 ? -24.922 -1.242 48.493 1.00 63.69 333 GLU A C 1
ATOM 2720 O O . GLU A 1 333 ? -26.084 -1.281 48.083 1.00 63.69 333 GLU A O 1
ATOM 2725 N N . GLY A 1 334 ? -23.983 -0.522 47.866 1.00 62.88 334 GLY A N 1
ATOM 2726 C CA . GLY A 1 334 ? -24.245 0.340 46.705 1.00 62.88 334 GLY A CA 1
ATOM 2727 C C . GLY A 1 334 ? -24.608 -0.395 45.405 1.00 62.88 334 GLY A C 1
ATOM 2728 O O . GLY A 1 334 ? -25.137 0.220 44.481 1.00 62.88 334 GLY A O 1
ATOM 2729 N N . ALA A 1 335 ? -24.386 -1.711 45.308 1.00 62.03 335 ALA A N 1
ATOM 2730 C CA . ALA A 1 335 ? -24.684 -2.465 44.090 1.00 62.03 335 ALA A CA 1
ATOM 2731 C C . ALA A 1 335 ? -26.177 -2.773 43.914 1.00 62.03 335 ALA A C 1
ATOM 2733 O O . ALA A 1 335 ? -26.656 -2.845 42.781 1.00 62.03 335 ALA A O 1
ATOM 2734 N N . LYS A 1 336 ? -26.936 -2.895 45.014 1.00 54.41 336 LYS A N 1
ATOM 2735 C CA . LYS A 1 336 ? -28.404 -3.025 44.961 1.00 54.41 336 LYS A CA 1
ATOM 2736 C C . LYS A 1 336 ? -29.061 -1.734 44.477 1.00 54.41 336 LYS A C 1
ATOM 2738 O O . LYS A 1 336 ? -29.990 -1.792 43.675 1.00 54.41 336 LYS A O 1
ATOM 2743 N N . GLU A 1 337 ? -28.552 -0.583 44.912 1.00 58.34 337 GLU A N 1
ATOM 2744 C CA . GLU A 1 337 ? -29.027 0.735 44.476 1.00 58.34 337 GLU A CA 1
ATOM 2745 C C . GLU A 1 337 ? -28.632 1.032 43.026 1.00 58.34 337 GLU A C 1
ATOM 2747 O O . GLU A 1 337 ? -29.460 1.513 42.256 1.00 58.34 337 GLU A O 1
ATOM 2752 N N . PHE A 1 338 ? -27.413 0.672 42.612 1.00 60.22 338 PHE A N 1
ATOM 2753 C CA . PHE A 1 338 ? -26.968 0.805 41.223 1.00 60.22 338 PHE A CA 1
ATOM 2754 C C . PHE A 1 338 ? -27.783 -0.071 40.258 1.00 60.22 338 PHE A C 1
ATOM 2756 O O . PHE A 1 338 ? -28.249 0.407 39.224 1.00 60.22 338 PHE A O 1
ATOM 2763 N N . ALA A 1 339 ? -28.048 -1.330 40.623 1.00 55.94 339 ALA A N 1
ATOM 2764 C CA . ALA A 1 339 ? -28.923 -2.216 39.855 1.00 55.94 339 ALA A CA 1
ATOM 2765 C C . ALA A 1 339 ? -30.378 -1.709 39.814 1.00 55.94 339 ALA A C 1
ATOM 2767 O O . ALA A 1 339 ? -31.034 -1.786 38.771 1.00 55.94 339 ALA A O 1
ATOM 2768 N N . ALA A 1 340 ? -30.884 -1.152 40.920 1.00 52.69 340 ALA A N 1
ATOM 2769 C CA . ALA A 1 340 ? -32.208 -0.535 40.975 1.00 52.69 340 ALA A CA 1
ATOM 2770 C C . ALA A 1 340 ? -32.291 0.735 40.112 1.00 52.69 340 ALA A C 1
ATOM 2772 O O . ALA A 1 340 ? -33.297 0.939 39.437 1.00 52.69 340 ALA A O 1
ATOM 2773 N N . ALA A 1 341 ? -31.235 1.549 40.070 1.00 60.12 341 ALA A N 1
ATOM 2774 C CA . ALA A 1 341 ? -31.172 2.765 39.267 1.00 60.12 341 ALA A CA 1
ATOM 2775 C C . ALA A 1 341 ? -31.070 2.469 37.759 1.00 60.12 341 ALA A C 1
ATOM 2777 O O . ALA A 1 341 ? -31.815 3.060 36.977 1.00 60.12 341 ALA A O 1
ATOM 2778 N N . LEU A 1 342 ? -30.258 1.482 37.356 1.00 53.38 342 LEU A N 1
ATOM 2779 C CA . LEU A 1 342 ? -30.220 0.963 35.979 1.00 53.38 342 LEU A CA 1
ATOM 2780 C C . LEU A 1 342 ? -31.577 0.387 35.543 1.00 53.38 342 LEU A C 1
ATOM 2782 O O . LEU A 1 342 ? -32.038 0.611 34.423 1.00 53.38 342 LEU A O 1
ATOM 2786 N N . THR A 1 343 ? -32.259 -0.326 36.443 1.00 50.38 343 THR A N 1
ATOM 2787 C CA . THR A 1 343 ? -33.604 -0.863 36.185 1.00 50.38 343 THR A CA 1
ATOM 2788 C C . THR A 1 343 ? -34.650 0.257 36.107 1.00 50.38 343 THR A C 1
ATOM 2790 O O . THR A 1 343 ? -35.543 0.202 35.265 1.00 50.38 343 THR A O 1
ATOM 2793 N N . ALA A 1 344 ? -34.529 1.304 36.929 1.00 48.78 344 ALA A N 1
ATOM 2794 C CA . ALA A 1 344 ? -35.425 2.457 36.925 1.00 48.78 344 ALA A CA 1
ATOM 2795 C C . ALA A 1 344 ? -35.274 3.329 35.666 1.00 48.78 344 ALA A C 1
ATOM 2797 O O . ALA A 1 344 ? -36.279 3.826 35.160 1.00 48.78 344 ALA A O 1
ATOM 2798 N N . GLU A 1 345 ? -34.067 3.487 35.115 1.00 48.44 345 GLU A N 1
ATOM 2799 C CA . GLU A 1 345 ? -33.883 4.135 33.807 1.00 48.44 345 GLU A CA 1
ATOM 2800 C C . GLU A 1 345 ? -34.469 3.313 32.657 1.00 48.44 345 GLU A C 1
ATOM 2802 O O . GLU A 1 345 ? -35.132 3.870 31.783 1.00 48.44 345 GLU A O 1
ATOM 2807 N N . ARG A 1 346 ? -34.359 1.981 32.715 1.00 43.91 346 ARG A N 1
ATOM 2808 C CA . ARG A 1 346 ? -34.991 1.066 31.748 1.00 43.91 346 ARG A CA 1
ATOM 2809 C C . ARG A 1 346 ? -36.525 1.056 31.813 1.00 43.91 346 ARG A C 1
ATOM 2811 O O . ARG A 1 346 ? -37.175 0.680 30.847 1.00 43.91 346 ARG A O 1
ATOM 2818 N N . ILE A 1 347 ? -37.113 1.448 32.947 1.00 42.62 347 ILE A N 1
ATOM 2819 C CA . ILE A 1 347 ? -38.572 1.576 33.135 1.00 42.62 347 ILE A CA 1
ATOM 2820 C C . ILE A 1 347 ? -39.086 2.952 32.669 1.00 42.62 347 ILE A C 1
ATOM 2822 O O . ILE A 1 347 ? -40.246 3.070 32.271 1.00 42.62 347 ILE A O 1
ATOM 2826 N N . LYS A 1 348 ? -38.239 3.993 32.670 1.00 40.16 348 LYS A N 1
ATOM 2827 C CA . LYS A 1 348 ? -38.593 5.338 32.176 1.00 40.16 348 LYS A CA 1
ATOM 2828 C C . LYS A 1 348 ? -38.750 5.404 30.651 1.00 40.16 348 LYS A C 1
ATOM 2830 O O . LYS A 1 348 ? -39.335 6.365 30.157 1.00 40.16 348 LYS A O 1
ATOM 2835 N N . THR A 1 349 ? -38.306 4.387 29.911 1.00 33.09 349 THR A N 1
ATOM 2836 C CA . THR A 1 349 ? -38.642 4.179 28.496 1.00 33.09 349 THR A CA 1
ATOM 2837 C C . THR A 1 349 ? -39.868 3.254 28.381 1.00 33.09 349 THR A C 1
ATOM 2839 O O . THR A 1 349 ? -39.775 2.046 28.605 1.00 33.09 349 THR A O 1
ATOM 2842 N N . PRO A 1 350 ? -41.072 3.774 28.062 1.00 29.39 350 PRO A N 1
ATOM 2843 C CA . PRO A 1 350 ? -42.277 2.952 28.063 1.00 29.39 350 PRO A CA 1
ATOM 2844 C C . PRO A 1 350 ? -42.292 1.977 26.870 1.00 29.39 350 PRO A C 1
ATOM 2846 O O . PRO A 1 350 ? -42.071 2.397 25.729 1.00 29.39 350 PRO A O 1
ATOM 2849 N N . PRO A 1 351 ? -42.658 0.692 27.056 1.00 32.12 351 PRO A N 1
ATOM 2850 C CA . PRO A 1 351 ? -42.933 -0.193 25.935 1.00 32.12 351 PRO A CA 1
ATOM 2851 C C . PRO A 1 351 ? -44.235 0.259 25.259 1.00 32.12 351 PRO A C 1
ATOM 2853 O O . PRO A 1 351 ? -45.315 0.215 25.857 1.00 32.12 351 PRO A O 1
ATOM 2856 N N . LYS A 1 352 ? -44.163 0.699 23.995 1.00 32.06 352 LYS A N 1
ATOM 2857 C CA . LYS A 1 352 ? -45.360 1.005 23.194 1.00 32.06 352 LYS A CA 1
ATOM 2858 C C . LYS A 1 352 ? -46.265 -0.233 23.138 1.00 32.06 352 LYS A C 1
ATOM 2860 O O . LYS A 1 352 ? -45.920 -1.246 22.529 1.00 32.06 352 LYS A O 1
ATOM 2865 N N . ARG A 1 353 ? -47.453 -0.138 23.749 1.00 31.08 353 ARG A N 1
ATOM 2866 C CA . ARG A 1 353 ? -48.544 -1.113 23.585 1.00 31.08 353 ARG A CA 1
ATOM 2867 C C . ARG A 1 353 ? -48.854 -1.287 22.088 1.00 31.08 353 ARG A C 1
ATOM 2869 O O . ARG A 1 353 ? -48.965 -0.282 21.382 1.00 31.08 353 ARG A O 1
ATOM 2876 N N . PRO A 1 354 ? -49.073 -2.515 21.587 1.00 29.84 354 PRO A N 1
ATOM 2877 C CA . PRO A 1 354 ? -49.593 -2.697 20.243 1.00 29.84 354 PRO A CA 1
ATOM 2878 C C . PRO A 1 354 ? -51.042 -2.203 20.224 1.00 29.84 354 PRO A C 1
ATOM 2880 O O . PRO A 1 354 ? -51.925 -2.794 20.844 1.00 29.84 354 PRO A O 1
ATOM 2883 N N . GLY A 1 355 ? -51.286 -1.089 19.533 1.00 27.39 355 GLY A N 1
ATOM 2884 C CA . GLY A 1 355 ? -52.630 -0.582 19.286 1.00 27.39 355 GLY A CA 1
ATOM 2885 C C . GLY A 1 355 ? -53.443 -1.604 18.494 1.00 27.39 355 GLY A C 1
ATOM 2886 O O . GLY A 1 355 ? -53.297 -1.723 17.278 1.00 27.39 355 GLY A O 1
ATOM 2887 N N . GLY A 1 356 ? -54.303 -2.350 19.186 1.00 30.45 356 GLY A N 1
ATOM 2888 C CA . GLY A 1 356 ? -55.317 -3.192 18.567 1.00 30.45 356 GLY A CA 1
ATOM 2889 C C . GLY A 1 356 ? -56.328 -2.322 17.827 1.00 30.45 356 GLY A C 1
ATOM 2890 O O . GLY A 1 356 ? -57.134 -1.631 18.448 1.00 30.45 356 GLY A O 1
ATOM 2891 N N . ARG A 1 357 ? -56.314 -2.355 16.490 1.00 32.34 357 ARG A N 1
ATOM 2892 C CA . ARG A 1 357 ? -57.410 -1.792 15.695 1.00 32.34 357 ARG A CA 1
ATOM 2893 C C . ARG A 1 357 ? -58.582 -2.768 15.699 1.00 32.34 357 ARG A C 1
ATOM 2895 O O . ARG A 1 357 ? -58.503 -3.866 15.150 1.00 32.34 357 ARG A O 1
ATOM 2902 N N . ARG A 1 358 ? -59.669 -2.328 16.338 1.00 31.11 358 ARG A N 1
ATOM 2903 C CA . ARG A 1 358 ? -61.011 -2.912 16.269 1.00 31.11 358 ARG A CA 1
ATOM 2904 C C . ARG A 1 358 ? -61.437 -3.068 14.804 1.00 31.11 358 ARG A C 1
ATOM 2906 O O . ARG A 1 358 ? -61.254 -2.157 14.000 1.00 31.11 358 ARG A O 1
ATOM 2913 N N . ARG A 1 359 ? -62.042 -4.216 14.480 1.00 34.25 359 ARG A N 1
ATOM 2914 C CA . ARG A 1 359 ? -62.839 -4.408 13.261 1.00 34.25 359 ARG A CA 1
ATOM 2915 C C . ARG A 1 359 ? -64.008 -3.418 13.295 1.00 34.25 359 ARG A C 1
ATOM 2917 O O . ARG A 1 359 ? -64.932 -3.602 14.079 1.00 34.25 359 ARG A O 1
ATOM 2924 N N . GLY A 1 360 ? -63.946 -2.384 12.463 1.00 27.53 360 GLY A N 1
ATOM 2925 C CA . GLY A 1 360 ? -65.060 -1.487 12.165 1.00 27.53 360 GLY A CA 1
ATOM 2926 C C . GLY A 1 360 ? -65.599 -1.798 10.774 1.00 27.53 360 GLY A C 1
ATOM 2927 O O . GLY A 1 360 ? -64.872 -1.715 9.789 1.00 27.53 360 GLY A O 1
ATOM 2928 N N . ARG A 1 361 ? -66.860 -2.221 10.726 1.00 30.75 361 ARG A N 1
ATOM 2929 C CA . ARG A 1 361 ? -67.677 -2.467 9.536 1.00 30.75 361 ARG A CA 1
ATOM 2930 C C . ARG A 1 361 ? -67.898 -1.139 8.785 1.00 30.75 361 ARG A C 1
ATOM 2932 O O . ARG A 1 361 ? -68.357 -0.184 9.397 1.00 30.75 361 ARG A O 1
ATOM 2939 N N . LEU A 1 362 ? -67.597 -1.094 7.486 1.00 29.98 362 LEU A N 1
ATOM 2940 C CA . LEU A 1 362 ? -68.020 -0.019 6.575 1.00 29.98 362 LEU A CA 1
ATOM 2941 C C . LEU A 1 362 ? -69.434 -0.310 6.046 1.00 29.98 362 LEU A C 1
ATOM 2943 O O . LEU A 1 362 ? -69.712 -1.461 5.695 1.00 29.98 362 LEU A O 1
ATOM 2947 N N . PRO A 1 363 ? -70.275 0.723 5.891 1.00 32.56 363 PRO A N 1
ATOM 2948 C CA . PRO A 1 363 ? -71.184 0.807 4.760 1.00 32.56 363 PRO A CA 1
ATOM 2949 C C . PRO A 1 363 ? -70.892 2.024 3.865 1.00 32.56 363 PRO A C 1
ATOM 2951 O O . PRO A 1 363 ? -70.458 3.080 4.318 1.00 32.56 363 PRO A O 1
ATOM 2954 N N . ASN A 1 364 ? -71.143 1.794 2.576 1.00 26.61 364 ASN A N 1
ATOM 2955 C CA . ASN A 1 364 ? -71.178 2.708 1.435 1.00 26.61 364 ASN A CA 1
ATOM 2956 C C . ASN A 1 364 ? -71.734 4.113 1.724 1.00 26.61 364 ASN A C 1
ATOM 2958 O O . ASN A 1 364 ? -72.798 4.231 2.325 1.00 26.61 364 ASN A O 1
ATOM 2962 N N . ASN A 1 365 ? -71.139 5.135 1.093 1.00 25.97 365 ASN A N 1
ATOM 2963 C CA . ASN A 1 365 ? -71.878 5.912 0.094 1.00 25.97 365 ASN A CA 1
ATOM 2964 C C . ASN A 1 365 ? -70.974 6.694 -0.872 1.00 25.97 365 ASN A C 1
ATOM 2966 O O . ASN A 1 365 ? -69.917 7.214 -0.530 1.00 25.97 365 ASN A O 1
ATOM 2970 N N . THR A 1 366 ? -71.448 6.701 -2.110 1.00 29.67 366 THR A N 1
ATOM 2971 C CA . THR A 1 366 ? -70.963 7.305 -3.352 1.00 29.67 366 THR A CA 1
ATOM 2972 C C . THR A 1 366 ? -70.994 8.833 -3.352 1.00 29.67 366 THR A C 1
ATOM 2974 O O . THR A 1 366 ? -71.942 9.395 -2.811 1.00 29.67 366 THR A O 1
ATOM 2977 N N . SER A 1 367 ? -70.067 9.483 -4.076 1.00 30.09 367 SER A N 1
ATOM 2978 C CA . SER A 1 367 ? -70.358 10.519 -5.098 1.00 30.09 367 SER A CA 1
ATOM 2979 C C . SER A 1 367 ? -69.093 10.975 -5.855 1.00 30.09 367 SER A C 1
ATOM 2981 O O . SER A 1 367 ? -68.047 11.218 -5.264 1.00 30.09 367 SER A O 1
ATOM 2983 N N . ARG A 1 368 ? -69.232 11.052 -7.184 1.00 31.70 368 ARG A N 1
ATOM 2984 C CA . ARG A 1 368 ? -68.349 11.636 -8.228 1.00 31.70 368 ARG A CA 1
ATOM 2985 C C . ARG A 1 368 ? -68.368 13.187 -8.145 1.00 31.70 368 ARG A C 1
ATOM 2987 O O . ARG A 1 368 ? -69.236 13.669 -7.419 1.00 31.70 368 ARG A O 1
ATOM 2994 N N . PRO A 1 369 ? -67.517 13.981 -8.853 1.00 37.16 369 PRO A N 1
ATOM 2995 C CA . PRO A 1 369 ? -67.525 14.183 -10.334 1.00 37.16 369 PRO A CA 1
ATOM 2996 C C . PRO A 1 369 ? -66.105 14.328 -10.968 1.00 37.16 369 PRO A C 1
ATOM 2998 O O . PRO A 1 369 ? -65.137 14.559 -10.257 1.00 37.16 369 PRO A O 1
ATOM 3001 N N . SER A 1 370 ? -65.828 13.928 -12.220 1.00 28.14 370 SER A N 1
ATOM 3002 C CA . SER A 1 370 ? -66.057 14.546 -13.559 1.00 28.14 370 SER A CA 1
ATOM 3003 C C . SER A 1 370 ? -65.198 15.790 -13.896 1.00 28.14 370 SER A C 1
ATOM 3005 O O . SER A 1 370 ? -65.200 16.771 -13.166 1.00 28.14 370 SER A O 1
ATOM 3007 N N . THR A 1 371 ? -64.489 15.709 -15.033 1.00 27.58 371 THR A N 1
ATOM 3008 C CA . THR A 1 371 ? -63.682 16.725 -15.763 1.00 27.58 371 THR A CA 1
ATOM 3009 C C . THR A 1 371 ? -64.552 17.812 -16.439 1.00 27.58 371 THR A C 1
ATOM 3011 O O . THR A 1 371 ? -65.764 17.589 -16.522 1.00 27.58 371 THR A O 1
ATOM 3014 N N . PRO A 1 372 ? -64.000 18.964 -16.928 1.00 37.69 372 PRO A N 1
ATOM 3015 C CA . PRO A 1 372 ? -63.555 19.079 -18.346 1.00 37.69 372 PRO A CA 1
ATOM 3016 C C . PRO A 1 372 ? -62.444 20.139 -18.718 1.00 37.69 372 PRO A C 1
ATOM 3018 O O . PRO A 1 372 ? -62.232 21.122 -18.022 1.00 37.69 372 PRO A O 1
ATOM 3021 N N . THR A 1 373 ? -61.752 19.867 -19.847 1.00 28.64 373 THR A N 1
ATOM 3022 C CA . THR A 1 373 ? -61.132 20.692 -20.950 1.00 28.64 373 THR A CA 1
ATOM 3023 C C . THR A 1 373 ? -60.329 22.020 -20.809 1.00 28.64 373 THR A C 1
ATOM 3025 O O . THR A 1 373 ? -60.882 23.057 -20.478 1.00 28.64 373 THR A O 1
ATOM 3028 N N . ILE A 1 374 ? -59.054 21.956 -21.261 1.00 28.97 374 ILE A N 1
ATOM 3029 C CA . ILE A 1 374 ? -58.294 22.649 -22.363 1.00 28.97 374 ILE A CA 1
ATOM 3030 C C . ILE A 1 374 ? -58.481 24.159 -22.715 1.00 28.97 374 ILE A C 1
ATOM 3032 O O . ILE A 1 374 ? -59.547 24.552 -23.178 1.00 28.97 374 ILE A O 1
ATOM 3036 N N . ASN A 1 375 ? -57.362 24.925 -22.673 1.00 25.95 375 ASN A N 1
ATOM 3037 C CA . ASN A 1 375 ? -56.737 25.800 -23.722 1.00 25.95 375 ASN A CA 1
ATOM 3038 C C . ASN A 1 375 ? -55.495 26.525 -23.109 1.00 25.95 375 ASN A C 1
ATOM 3040 O O . ASN A 1 375 ? -55.644 27.192 -22.095 1.00 25.95 375 ASN A O 1
ATOM 3044 N N . VAL A 1 376 ? -54.234 26.192 -23.439 1.00 28.44 376 VAL A N 1
ATOM 3045 C CA . VAL A 1 376 ? -53.304 26.753 -24.467 1.00 28.44 376 VAL A CA 1
ATOM 3046 C C . VAL A 1 376 ? -52.969 28.257 -24.329 1.00 28.44 376 VAL A C 1
ATOM 3048 O O . VAL A 1 376 ? -53.782 29.077 -24.734 1.00 28.44 376 VAL A O 1
ATOM 3051 N N . LEU A 1 377 ? -51.762 28.600 -23.832 1.00 30.80 377 LEU A N 1
ATOM 3052 C CA . LEU A 1 377 ? -50.673 29.351 -24.516 1.00 30.80 377 LEU A CA 1
ATOM 3053 C C . LEU A 1 377 ? -49.521 29.742 -23.559 1.00 30.80 377 LEU A C 1
ATOM 3055 O O . LEU A 1 377 ? -49.678 29.786 -22.344 1.00 30.80 377 LEU A O 1
ATOM 3059 N N . GLU A 1 378 ? -48.350 29.936 -24.163 1.00 29.33 378 GLU A N 1
ATOM 3060 C CA . GLU A 1 378 ? -46.995 29.976 -23.605 1.00 29.33 378 GLU A CA 1
ATOM 3061 C C . GLU A 1 378 ? -46.540 31.318 -22.993 1.00 29.33 378 GLU A C 1
ATOM 3063 O O . GLU A 1 378 ? -47.045 32.386 -23.330 1.00 29.33 378 GLU A O 1
ATOM 3068 N N . SER A 1 379 ? -45.418 31.204 -22.264 1.00 31.78 379 SER A N 1
ATOM 3069 C CA . SER A 1 379 ? -44.238 32.095 -22.214 1.00 31.78 379 SER A CA 1
ATOM 3070 C C . SER A 1 379 ? -44.074 33.103 -21.062 1.00 31.78 379 SER A C 1
ATOM 3072 O O . SER A 1 379 ? -44.885 34.005 -20.915 1.00 31.78 379 SER A O 1
ATOM 3074 N N . LYS A 1 380 ? -42.920 32.928 -20.368 1.00 31.00 380 LYS A N 1
ATOM 3075 C CA . LYS A 1 380 ? -41.936 33.920 -19.853 1.00 31.00 380 LYS A CA 1
ATOM 3076 C C . LYS A 1 380 ? -42.441 34.989 -18.872 1.00 31.00 380 LYS A C 1
ATOM 3078 O O . LYS A 1 380 ? -43.551 35.465 -18.988 1.00 31.00 380 LYS A O 1
ATOM 3083 N N . ASP A 1 381 ? -41.699 35.526 -17.915 1.00 28.02 381 ASP A N 1
ATOM 3084 C CA . ASP A 1 381 ? -40.359 35.409 -17.325 1.00 28.02 381 ASP A CA 1
ATOM 3085 C C . ASP A 1 381 ? -40.414 36.389 -16.116 1.00 28.02 381 ASP A C 1
ATOM 3087 O O . ASP A 1 381 ? -41.219 37.322 -16.149 1.00 28.02 381 ASP A O 1
ATOM 3091 N N . THR A 1 382 ? -39.511 36.252 -15.130 1.00 33.00 382 THR A N 1
ATOM 3092 C CA . THR A 1 382 ? -39.045 37.309 -14.177 1.00 33.00 382 THR A CA 1
ATOM 3093 C C . THR A 1 382 ? -40.032 37.867 -13.130 1.00 33.00 382 THR A C 1
ATOM 3095 O O . THR A 1 382 ? -41.222 37.966 -13.383 1.00 33.00 382 THR A O 1
ATOM 3098 N N . ASP A 1 383 ? -39.657 38.355 -11.946 1.00 27.14 383 ASP A N 1
ATOM 3099 C CA . ASP A 1 383 ? -38.493 38.293 -11.038 1.00 27.14 383 ASP A CA 1
ATOM 3100 C C . ASP A 1 383 ? -38.892 39.139 -9.790 1.00 27.14 383 ASP A C 1
ATOM 3102 O O . ASP A 1 383 ? -39.831 39.935 -9.872 1.00 27.14 383 ASP A O 1
ATOM 3106 N N . SER A 1 384 ? -38.138 38.998 -8.691 1.00 33.97 384 SER A N 1
ATOM 3107 C CA . SER A 1 384 ? -37.922 39.985 -7.605 1.00 33.97 384 SER A CA 1
ATOM 3108 C C . SER A 1 384 ? -38.969 40.066 -6.468 1.00 33.97 384 SER A C 1
ATOM 3110 O O . SER A 1 384 ? -40.147 40.334 -6.680 1.00 33.97 384 SER A O 1
ATOM 3112 N N . ASP A 1 385 ? -38.624 39.637 -5.241 1.00 30.56 385 ASP A N 1
ATOM 3113 C CA . ASP A 1 385 ? -37.869 40.337 -4.161 1.00 30.56 385 ASP A CA 1
ATOM 3114 C C . ASP A 1 385 ? -38.777 41.259 -3.314 1.00 30.56 385 ASP A C 1
ATOM 3116 O O . ASP A 1 385 ? -39.433 42.156 -3.823 1.00 30.56 385 ASP A O 1
ATOM 3120 N N . ARG A 1 386 ? -39.055 40.896 -2.054 1.00 33.31 386 ARG A N 1
ATOM 3121 C CA . ARG A 1 386 ? -38.332 41.220 -0.799 1.00 33.31 386 ARG A CA 1
ATOM 3122 C C . ARG A 1 386 ? -38.843 42.491 -0.097 1.00 33.31 386 ARG A C 1
ATOM 3124 O O . ARG A 1 386 ? -38.668 43.601 -0.567 1.00 33.31 386 ARG A O 1
ATOM 3131 N N . GLU A 1 387 ? -39.383 42.222 1.090 1.00 31.34 387 GLU A N 1
ATOM 3132 C CA . GLU A 1 387 ? -39.182 42.901 2.378 1.00 31.34 387 GLU A CA 1
ATOM 3133 C C . GLU A 1 387 ? -39.555 44.375 2.647 1.00 31.34 387 GLU A C 1
ATOM 3135 O O . GLU A 1 387 ? -39.104 45.315 2.009 1.00 31.34 387 GLU A O 1
ATOM 3140 N N . ALA A 1 388 ? -40.224 44.477 3.806 1.00 28.62 388 ALA A N 1
ATOM 3141 C CA . ALA A 1 388 ? -39.988 45.385 4.932 1.00 28.62 388 ALA A CA 1
ATOM 3142 C C . ALA A 1 388 ? -40.684 46.756 4.989 1.00 28.62 388 ALA A C 1
ATOM 3144 O O . ALA A 1 388 ? -40.385 47.677 4.239 1.00 28.62 388 ALA A O 1
ATOM 3145 N N . GLY A 1 389 ? -41.464 46.881 6.073 1.00 27.78 389 GLY A N 1
ATOM 3146 C CA . GLY A 1 389 ? -41.487 48.053 6.953 1.00 27.78 389 GLY A CA 1
ATOM 3147 C C . GLY A 1 389 ? -42.533 49.124 6.633 1.00 27.78 389 GLY A C 1
ATOM 3148 O O . GLY A 1 389 ? -42.847 49.357 5.477 1.00 27.78 389 GLY A O 1
ATOM 3149 N N . THR A 1 390 ? -43.128 49.849 7.578 1.00 29.05 390 THR A N 1
ATOM 3150 C CA . THR A 1 390 ? -43.164 49.792 9.046 1.00 29.05 390 THR A CA 1
ATOM 3151 C C . THR A 1 390 ? -44.287 50.761 9.492 1.00 29.05 390 THR A C 1
ATOM 3153 O O . THR A 1 390 ? -44.618 51.691 8.763 1.00 29.05 390 THR A O 1
ATOM 3156 N N . GLU A 1 391 ? -44.829 50.526 10.693 1.00 29.48 391 GLU A N 1
ATOM 3157 C CA . GLU A 1 391 ? -45.377 51.472 11.695 1.00 29.48 391 GLU A CA 1
ATOM 3158 C C . GLU A 1 391 ? -46.523 52.474 11.393 1.00 29.48 391 GLU A C 1
ATOM 3160 O O . GLU A 1 391 ? -46.436 53.352 10.544 1.00 29.48 391 GLU A O 1
ATOM 3165 N N . THR A 1 392 ? -47.586 52.435 12.220 1.00 31.14 392 THR A N 1
ATOM 3166 C CA . THR A 1 392 ? -47.873 53.439 13.283 1.00 31.14 392 THR A CA 1
ATOM 3167 C C . THR A 1 392 ? -49.229 53.200 13.988 1.00 31.14 392 THR A C 1
ATOM 3169 O O . THR A 1 392 ? -50.234 52.954 13.333 1.00 31.14 392 THR A O 1
ATOM 3172 N N . GLY A 1 393 ? -49.256 53.366 15.324 1.00 27.16 393 GLY A N 1
ATOM 3173 C CA . GLY A 1 393 ? -50.301 54.140 16.025 1.00 27.16 393 GLY A CA 1
ATOM 3174 C C . GLY A 1 393 ? -51.477 53.432 16.735 1.00 27.16 393 GLY A C 1
ATOM 3175 O O . GLY A 1 393 ? -52.383 52.938 16.078 1.00 27.16 393 GLY A O 1
ATOM 3176 N N . GLY A 1 394 ? -51.543 53.575 18.073 1.00 28.22 394 GLY A N 1
ATOM 3177 C CA . GLY A 1 394 ? -52.730 54.152 18.747 1.00 28.22 394 GLY A CA 1
ATOM 3178 C C . GLY A 1 394 ? -53.698 53.263 19.559 1.00 28.22 394 GLY A C 1
ATOM 3179 O O . GLY A 1 394 ? -54.657 52.745 19.008 1.00 28.22 394 GLY A O 1
ATOM 3180 N N . GLU A 1 395 ? -53.457 53.190 20.878 1.00 28.77 395 GLU A N 1
ATOM 3181 C CA . GLU A 1 395 ? -54.362 53.341 22.055 1.00 28.77 395 GLU A CA 1
ATOM 3182 C C . GLU A 1 395 ? -55.853 52.894 22.032 1.00 28.77 395 GLU A C 1
ATOM 3184 O O . GLU A 1 395 ? -56.632 53.353 21.200 1.00 28.77 395 GLU A O 1
ATOM 3189 N N . ASN A 1 396 ? -56.295 52.141 23.067 1.00 30.31 396 ASN A N 1
ATOM 3190 C CA . ASN A 1 396 ? -57.287 52.574 24.092 1.00 30.31 396 ASN A CA 1
ATOM 3191 C C . ASN A 1 396 ? -57.690 51.480 25.129 1.00 30.31 396 ASN A C 1
ATOM 3193 O O . ASN A 1 396 ? -57.491 50.289 24.910 1.00 30.31 396 ASN A O 1
ATOM 3197 N N . ASN A 1 397 ? -58.215 51.965 26.267 1.00 31.27 397 ASN A N 1
ATOM 3198 C CA . ASN A 1 397 ? -58.397 51.399 27.625 1.00 31.27 397 ASN A CA 1
ATOM 3199 C C . ASN A 1 397 ? -59.618 50.479 27.884 1.00 31.27 397 ASN A C 1
ATOM 3201 O O . ASN A 1 397 ? -60.585 50.539 27.136 1.00 31.27 397 ASN A O 1
ATOM 3205 N N . ASP A 1 398 ? -59.579 49.714 29.001 1.00 34.22 398 ASP A N 1
ATOM 3206 C CA . ASP A 1 398 ? -60.518 49.725 30.173 1.00 34.22 398 ASP A CA 1
ATOM 3207 C C . ASP A 1 398 ? -60.311 48.459 31.070 1.00 34.22 398 ASP A C 1
ATOM 3209 O O . ASP A 1 398 ? -60.265 47.349 30.548 1.00 34.22 398 ASP A O 1
ATOM 3213 N N . LYS A 1 399 ? -59.859 48.583 32.344 1.00 35.53 399 LYS A N 1
ATOM 3214 C CA . LYS A 1 399 ? -60.597 48.521 33.653 1.00 35.53 399 LYS A CA 1
ATOM 3215 C C . LYS A 1 399 ? -61.328 47.175 33.916 1.00 35.53 399 LYS A C 1
ATOM 3217 O O . LYS A 1 399 ? -62.077 46.743 33.058 1.00 35.53 399 LYS A O 1
ATOM 3222 N N . GLU A 1 400 ? -61.146 46.407 35.008 1.00 33.00 400 GLU A N 1
ATOM 3223 C CA . GLU A 1 400 ? -61.232 46.701 36.462 1.00 33.00 400 GLU A CA 1
ATOM 3224 C C . GLU A 1 400 ? -60.678 45.535 37.349 1.00 33.00 400 GLU A C 1
ATOM 3226 O O . GLU A 1 400 ? -60.792 44.377 36.954 1.00 33.00 400 GLU A O 1
ATOM 3231 N N . GLU A 1 401 ? -60.092 45.905 38.509 1.00 32.91 401 GLU A N 1
ATOM 3232 C CA . GLU A 1 401 ? -60.053 45.330 39.897 1.00 32.91 401 GLU A CA 1
ATOM 3233 C C . GLU A 1 401 ? -60.055 43.788 40.149 1.00 32.91 401 GLU A C 1
ATOM 3235 O O . GLU A 1 401 ? -60.735 43.031 39.476 1.00 32.91 401 GLU A O 1
ATOM 3240 N N . GLU A 1 402 ? -59.338 43.177 41.113 1.00 31.95 402 GLU A N 1
ATOM 3241 C CA . GLU A 1 402 ? -59.039 43.548 42.511 1.00 31.95 402 GLU A CA 1
ATOM 3242 C C . GLU A 1 402 ? -57.853 42.711 43.097 1.00 31.95 402 GLU A C 1
ATOM 3244 O O . GLU A 1 402 ? -57.450 41.680 42.555 1.00 31.95 402 GLU A O 1
ATOM 3249 N N . GLU A 1 403 ? -57.288 43.170 44.219 1.00 31.31 403 GLU A N 1
ATOM 3250 C CA . GLU A 1 403 ? -55.976 42.835 44.808 1.00 31.31 403 GLU A CA 1
ATOM 3251 C C . GLU A 1 403 ? -55.872 41.537 45.657 1.00 31.31 403 GLU A C 1
ATOM 3253 O O . GLU A 1 403 ? -56.763 41.231 46.449 1.00 31.31 403 GLU A O 1
ATOM 3258 N N . LYS A 1 404 ? -54.686 40.884 45.661 1.00 34.69 404 LYS A N 1
ATOM 3259 C CA . LYS A 1 404 ? -53.917 40.572 46.901 1.00 34.69 404 LYS A CA 1
ATOM 3260 C C . LYS A 1 404 ? -52.477 40.049 46.662 1.00 34.69 404 LYS A C 1
ATOM 3262 O O . LYS A 1 404 ? -52.267 39.027 46.019 1.00 34.69 404 LYS A O 1
ATOM 3267 N N . LYS A 1 405 ? -51.536 40.789 47.267 1.00 29.77 405 LYS A N 1
ATOM 3268 C CA . LYS A 1 405 ? -50.133 40.542 47.705 1.00 29.77 405 LYS A CA 1
ATOM 3269 C C . LYS A 1 405 ? -49.821 39.097 48.182 1.00 29.77 405 LYS A C 1
ATOM 3271 O O . LYS A 1 405 ? -50.732 38.444 48.674 1.00 29.77 405 LYS A O 1
ATOM 3276 N N . ASP A 1 406 ? -48.615 38.511 48.118 1.00 27.08 406 ASP A N 1
ATOM 3277 C CA . ASP A 1 406 ? -47.229 39.014 48.223 1.00 27.08 406 ASP A CA 1
ATOM 3278 C C . ASP A 1 406 ? -46.203 38.125 47.460 1.00 27.08 406 ASP A C 1
ATOM 3280 O O . ASP A 1 406 ? -46.322 36.902 47.427 1.00 27.08 406 ASP A O 1
ATOM 3284 N N . GLU A 1 407 ? -45.186 38.790 46.894 1.00 26.48 407 GLU A N 1
ATOM 3285 C CA . GLU A 1 407 ? -43.742 38.470 46.821 1.00 26.48 407 GLU A CA 1
ATOM 3286 C C . GLU A 1 407 ? -43.263 36.994 46.832 1.00 26.48 407 GLU A C 1
ATOM 3288 O O . GLU A 1 407 ? -43.268 36.323 47.862 1.00 26.48 407 GLU A O 1
ATOM 3293 N N . THR A 1 408 ? -42.664 36.525 45.725 1.00 26.41 408 THR A N 1
ATOM 3294 C CA . THR A 1 408 ? -41.213 36.204 45.642 1.00 26.41 408 THR A CA 1
ATOM 3295 C C . THR A 1 408 ? -40.812 35.634 44.269 1.00 26.41 408 THR A C 1
ATOM 3297 O O . THR A 1 408 ? -41.468 34.776 43.685 1.00 26.41 408 THR A O 1
ATOM 3300 N N . SER A 1 409 ? -39.690 36.145 43.764 1.00 25.50 409 SER A N 1
ATOM 3301 C CA . SER A 1 409 ? -38.997 35.854 42.505 1.00 25.50 409 SER A CA 1
ATOM 3302 C C . SER A 1 409 ? -38.851 34.374 42.120 1.00 25.50 409 SER A C 1
ATOM 3304 O O . SER A 1 409 ? -38.274 33.605 42.883 1.00 25.50 409 SER A O 1
ATOM 3306 N N . SER A 1 410 ? -39.177 34.007 40.872 1.00 25.62 410 SER A N 1
ATOM 3307 C CA . SER A 1 410 ? -38.344 33.077 40.084 1.00 25.62 410 SER A CA 1
ATOM 3308 C C . SER A 1 410 ? -38.757 33.017 38.609 1.00 25.62 410 SER A C 1
ATOM 3310 O O . SER A 1 410 ? -39.934 32.917 38.275 1.00 25.62 410 SER A O 1
ATOM 3312 N N . SER A 1 411 ? -37.755 33.080 37.739 1.00 27.34 411 SER A N 1
ATOM 3313 C CA . SER A 1 411 ? -37.811 33.082 36.280 1.00 27.34 411 SER A CA 1
ATOM 3314 C C . SER A 1 411 ? -38.302 31.761 35.675 1.00 27.34 411 SER A C 1
ATOM 3316 O O . SER A 1 411 ? -37.934 30.667 36.103 1.00 27.34 411 SER A O 1
ATOM 3318 N N . SER A 1 412 ? -39.100 31.878 34.617 1.00 26.77 412 SER A N 1
ATOM 3319 C CA . SER A 1 412 ? -39.625 30.794 33.791 1.00 26.77 412 SER A CA 1
ATOM 3320 C C . SER A 1 412 ? -38.627 30.382 32.700 1.00 26.77 412 SER A C 1
ATOM 3322 O O . SER A 1 412 ? -38.597 30.956 31.617 1.00 26.77 412 SER A O 1
ATOM 3324 N N . GLU A 1 413 ? -37.841 29.336 32.963 1.00 25.92 413 GLU A N 1
ATOM 3325 C CA . GLU A 1 413 ? -37.108 28.589 31.931 1.00 25.92 413 GLU A CA 1
ATOM 3326 C C . GLU A 1 413 ? -37.971 27.419 31.438 1.00 25.92 413 GLU A C 1
ATOM 3328 O O . GLU A 1 413 ? -38.405 26.542 32.193 1.00 25.92 413 GLU A O 1
ATOM 3333 N N . ALA A 1 414 ? -38.251 27.438 30.139 1.00 25.94 414 ALA A N 1
ATOM 3334 C CA . ALA A 1 414 ? -39.033 26.446 29.434 1.00 25.94 414 ALA A CA 1
ATOM 3335 C C . ALA A 1 414 ? -38.306 25.088 29.361 1.00 25.94 414 ALA A C 1
ATOM 3337 O O . ALA A 1 414 ? -37.191 24.960 28.873 1.00 25.94 414 ALA A O 1
ATOM 3338 N N . ASN A 1 415 ? -39.011 24.064 29.837 1.00 29.47 415 ASN A N 1
ATOM 3339 C CA . ASN A 1 415 ? -38.897 22.624 29.587 1.00 29.47 415 ASN A CA 1
ATOM 3340 C C . ASN A 1 415 ? -37.855 22.148 28.533 1.00 29.47 415 ASN A C 1
ATOM 3342 O O . ASN A 1 415 ? -38.199 21.780 27.411 1.00 29.47 415 ASN A O 1
ATOM 3346 N N . SER A 1 416 ? -36.598 21.999 28.957 1.00 28.36 416 SER A N 1
ATOM 3347 C CA . SER A 1 416 ? -35.625 21.068 28.370 1.00 28.36 416 SER A CA 1
ATOM 3348 C C . SER A 1 416 ? -35.132 20.139 29.481 1.00 28.36 416 SER A C 1
ATOM 3350 O O . SER A 1 416 ? -34.233 20.464 30.254 1.00 28.36 416 SER A O 1
ATOM 3352 N N . ARG A 1 417 ? -35.809 18.998 29.665 1.00 27.84 417 ARG A N 1
ATOM 3353 C CA . ARG A 1 417 ? -35.462 18.031 30.719 1.00 27.84 417 ARG A CA 1
ATOM 3354 C C . ARG A 1 417 ? -34.369 17.087 30.230 1.00 27.84 417 ARG A C 1
ATOM 3356 O O . ARG A 1 417 ? -34.646 16.025 29.678 1.00 27.84 417 ARG A O 1
ATOM 3363 N N . CYS A 1 418 ? -33.129 17.497 30.477 1.00 25.28 418 CYS A N 1
ATOM 3364 C CA . CYS A 1 418 ? -31.939 16.655 30.430 1.00 25.28 418 CYS A CA 1
ATOM 3365 C C . CYS A 1 418 ? -32.069 15.433 31.358 1.00 25.28 418 CYS A C 1
ATOM 3367 O O . CYS A 1 418 ? -32.594 15.525 32.471 1.00 25.28 418 CYS A O 1
ATOM 3369 N N . GLN A 1 419 ? -31.537 14.295 30.906 1.00 31.05 419 GLN A N 1
ATOM 3370 C CA . GLN A 1 419 ? -31.253 13.130 31.744 1.00 31.05 419 GLN A CA 1
ATOM 3371 C C . GLN A 1 419 ? -30.129 13.498 32.720 1.00 31.05 419 GLN A C 1
ATOM 3373 O O . GLN A 1 419 ? -29.019 13.830 32.309 1.00 31.05 419 GLN A O 1
ATOM 3378 N N . THR A 1 420 ? -30.408 13.467 34.019 1.00 25.83 420 THR A N 1
ATOM 3379 C CA . THR A 1 420 ? -29.377 13.556 35.059 1.00 25.83 420 THR A CA 1
ATOM 3380 C C . THR A 1 420 ? -28.733 12.180 35.249 1.00 25.83 420 THR A C 1
ATOM 3382 O O . THR A 1 420 ? -29.484 11.224 35.457 1.00 25.83 420 THR A O 1
ATOM 3385 N N . PRO A 1 421 ? -27.393 12.056 35.256 1.00 33.47 421 PRO A N 1
ATOM 3386 C CA . PRO A 1 421 ? -26.735 10.795 35.561 1.00 33.47 421 PRO A CA 1
ATOM 3387 C C . PRO A 1 421 ? -27.042 10.355 36.996 1.00 33.47 421 PRO A C 1
ATOM 3389 O O . PRO A 1 421 ? -27.092 11.168 37.923 1.00 33.47 421 PRO A O 1
ATOM 3392 N N . ILE A 1 422 ? -27.242 9.049 37.176 1.00 43.78 422 ILE A N 1
ATOM 3393 C CA . ILE A 1 422 ? -27.416 8.407 38.481 1.00 43.78 422 ILE A CA 1
ATOM 3394 C C . ILE A 1 422 ? -26.198 8.749 39.356 1.00 43.78 422 ILE A C 1
ATOM 3396 O O . ILE A 1 422 ? -25.077 8.344 39.051 1.00 43.78 422 ILE A O 1
ATOM 3400 N N . LYS A 1 423 ? -26.405 9.481 40.461 1.00 41.34 423 LYS A N 1
ATOM 3401 C CA . LYS A 1 423 ? -25.370 9.697 41.485 1.00 41.34 423 LYS A CA 1
ATOM 3402 C C . LYS A 1 423 ? -25.038 8.356 42.142 1.00 41.34 423 LYS A C 1
ATOM 3404 O O . LYS A 1 423 ? -25.794 7.881 42.986 1.00 41.34 423 LYS A O 1
ATOM 3409 N N . MET A 1 424 ? -23.910 7.759 41.769 1.00 53.28 424 MET A N 1
ATOM 3410 C CA . MET A 1 424 ? -23.354 6.607 42.478 1.00 53.28 424 MET A CA 1
ATOM 3411 C C . MET A 1 424 ? -22.732 7.105 43.786 1.00 53.28 424 MET A C 1
ATOM 3413 O O . MET A 1 424 ? -21.854 7.968 43.763 1.00 53.28 424 MET A O 1
ATOM 3417 N N . LYS A 1 425 ? -23.217 6.621 44.935 1.00 45.28 425 LYS A N 1
ATOM 3418 C CA . LYS A 1 425 ? -22.625 6.970 46.232 1.00 45.28 425 LYS A CA 1
ATOM 3419 C C . LYS A 1 425 ? -21.348 6.150 46.477 1.00 45.28 425 LYS A C 1
ATOM 3421 O O . LYS A 1 425 ? -21.337 4.959 46.155 1.00 45.28 425 LYS A O 1
ATOM 3426 N N . PRO A 1 426 ? -20.292 6.753 47.055 1.00 47.91 426 PRO A N 1
ATOM 3427 C CA . PRO A 1 426 ? -19.141 6.010 47.556 1.00 47.91 426 PRO A CA 1
ATOM 3428 C C . PRO A 1 426 ? -19.574 5.018 48.640 1.00 47.91 426 PRO A C 1
ATOM 3430 O O . PRO A 1 426 ? -20.518 5.283 49.387 1.00 47.91 426 PRO A O 1
ATOM 3433 N N . ASN A 1 427 ? -18.877 3.887 48.725 1.00 48.16 427 ASN A N 1
ATOM 3434 C CA . ASN A 1 427 ? -19.019 2.959 49.841 1.00 48.16 427 ASN A CA 1
ATOM 3435 C C . ASN A 1 427 ? -18.593 3.644 51.159 1.00 48.16 427 ASN A C 1
ATOM 3437 O O . ASN A 1 427 ? -17.748 4.539 51.140 1.00 48.16 427 ASN A O 1
ATOM 3441 N N . ILE A 1 428 ? -19.174 3.230 52.290 1.00 48.38 428 ILE A N 1
ATOM 3442 C CA . ILE A 1 428 ? -18.828 3.739 53.634 1.00 48.38 428 ILE A CA 1
ATOM 3443 C C . ILE A 1 428 ? -17.434 3.238 54.060 1.00 48.38 428 ILE A C 1
ATOM 3445 O O . ILE A 1 428 ? -16.747 3.891 54.843 1.00 48.38 428 ILE A O 1
ATOM 3449 N N . GLU A 1 429 ? -16.979 2.114 53.498 1.00 49.22 429 GLU A N 1
ATOM 3450 C CA . GLU A 1 429 ? -15.593 1.661 53.624 1.00 49.22 429 GLU A CA 1
ATOM 3451 C C . GLU A 1 429 ? -14.667 2.458 52.692 1.00 49.22 429 GLU A C 1
ATOM 3453 O O . GLU A 1 429 ? -14.981 2.593 51.501 1.00 49.22 429 GLU A O 1
ATOM 3458 N N . PRO A 1 430 ? -13.516 2.955 53.189 1.00 51.84 430 PRO A N 1
ATOM 3459 C CA . PRO A 1 430 ? -12.553 3.651 52.351 1.00 51.84 430 PRO A CA 1
ATOM 3460 C C . PRO A 1 430 ? -12.110 2.720 51.214 1.00 51.84 430 PRO A C 1
ATOM 3462 O O . PRO A 1 430 ? -11.806 1.552 51.475 1.00 51.84 430 PRO A O 1
ATOM 3465 N N . PRO A 1 431 ? -12.089 3.202 49.956 1.00 55.88 431 PRO A N 1
ATOM 3466 C CA . PRO A 1 431 ? -11.597 2.403 48.849 1.00 55.88 431 PRO A CA 1
ATOM 3467 C C . PRO A 1 431 ? -10.161 1.992 49.159 1.00 55.88 431 PRO A C 1
ATOM 3469 O O . PRO A 1 431 ? -9.339 2.816 49.568 1.00 55.88 431 PRO A O 1
ATOM 3472 N N . GLU A 1 432 ? -9.878 0.708 48.983 1.00 56.69 432 GLU A N 1
ATOM 3473 C CA . GLU A 1 432 ? -8.531 0.164 49.086 1.00 56.69 432 GLU A CA 1
ATOM 3474 C C . GLU A 1 432 ? -7.627 1.010 48.167 1.00 56.69 432 GLU A C 1
ATOM 3476 O O . GLU A 1 432 ? -8.001 1.290 47.023 1.00 56.69 432 GLU A O 1
ATOM 3481 N N . ASN A 1 433 ? -6.494 1.518 48.671 1.00 64.19 433 ASN A N 1
ATOM 3482 C CA . ASN A 1 433 ? -5.644 2.461 47.932 1.00 64.19 433 ASN A CA 1
ATOM 3483 C C . ASN A 1 433 ? -4.856 1.715 46.840 1.00 64.19 433 ASN A C 1
ATOM 3485 O O . ASN A 1 433 ? -3.665 1.450 46.962 1.00 64.19 433 ASN A O 1
ATOM 3489 N N . VAL A 1 434 ? -5.579 1.283 45.809 1.00 81.44 434 VAL A N 1
ATOM 3490 C CA . VAL A 1 434 ? -5.084 0.461 44.711 1.00 81.44 434 VAL A CA 1
ATOM 3491 C C . VAL A 1 434 ? -4.631 1.387 43.598 1.00 81.44 434 VAL A C 1
ATOM 3493 O O . VAL A 1 434 ? -5.432 2.118 43.009 1.00 81.44 434 VAL A O 1
ATOM 3496 N N . GLU A 1 435 ? -3.341 1.333 43.291 1.00 85.88 435 GLU A N 1
ATOM 3497 C CA . GLU A 1 435 ? -2.762 2.048 42.161 1.00 85.88 435 GLU A CA 1
ATOM 3498 C C . GLU A 1 435 ? -3.240 1.436 40.838 1.00 85.88 435 GLU A C 1
ATOM 3500 O O . GLU A 1 435 ? -3.351 0.214 40.695 1.00 85.88 435 GLU A O 1
ATOM 3505 N N . TRP A 1 436 ? -3.550 2.298 39.871 1.00 90.56 436 TRP A N 1
ATOM 3506 C CA . TRP A 1 436 ? -3.925 1.920 38.510 1.00 90.56 436 TRP A CA 1
ATOM 3507 C C . TRP A 1 436 ? -2.822 2.364 37.562 1.00 90.56 436 TRP A C 1
ATOM 3509 O O . TRP A 1 436 ? -2.502 3.552 37.502 1.00 90.56 436 TRP A O 1
ATOM 3519 N N . SER A 1 437 ? -2.258 1.425 36.807 1.00 92.75 437 SER A N 1
ATOM 3520 C CA . SER A 1 437 ? -1.288 1.775 35.772 1.00 92.75 437 SER A CA 1
ATOM 3521 C C . SER A 1 437 ? -1.967 2.500 34.602 1.00 92.75 437 SER A C 1
ATOM 3523 O O . SER A 1 437 ? -3.186 2.412 34.408 1.00 92.75 437 SER A O 1
ATOM 3525 N N . GLY A 1 438 ? -1.177 3.201 33.781 1.00 90.62 438 GLY A N 1
ATOM 3526 C CA . GLY A 1 438 ? -1.684 3.832 32.559 1.00 90.62 438 GLY A CA 1
ATOM 3527 C C . GLY A 1 438 ? -2.389 2.831 31.638 1.00 90.62 438 GLY A C 1
ATOM 3528 O O . GLY A 1 438 ? -3.476 3.112 31.136 1.00 90.62 438 GLY A O 1
ATOM 3529 N N . ALA A 1 439 ? -1.821 1.629 31.519 1.00 93.12 439 ALA A N 1
ATOM 3530 C CA . ALA A 1 439 ? -2.374 0.526 30.746 1.00 93.12 439 ALA A CA 1
ATOM 3531 C C . ALA A 1 439 ? -3.733 0.048 31.282 1.00 93.12 439 ALA A C 1
ATOM 3533 O O . ALA A 1 439 ? -4.697 -0.058 30.523 1.00 93.12 439 ALA A O 1
ATOM 3534 N N . GLU A 1 440 ? -3.839 -0.194 32.593 1.00 93.69 440 GLU A N 1
ATOM 3535 C CA . GLU A 1 440 ? -5.073 -0.666 33.233 1.00 93.69 440 GLU A CA 1
ATOM 3536 C C . GLU A 1 440 ? -6.202 0.364 33.111 1.00 93.69 440 GLU A C 1
ATOM 3538 O O . GLU A 1 440 ? -7.337 0.007 32.785 1.00 93.69 440 GLU A O 1
ATOM 3543 N N . ALA A 1 441 ? -5.893 1.648 33.321 1.00 91.94 441 ALA A N 1
ATOM 3544 C CA . ALA A 1 441 ? -6.862 2.734 33.205 1.00 91.94 441 ALA A CA 1
ATOM 3545 C C . ALA A 1 441 ? -7.369 2.896 31.761 1.00 91.94 441 ALA A C 1
ATOM 3547 O O . ALA A 1 441 ? -8.576 2.998 31.528 1.00 91.94 441 ALA A O 1
ATOM 3548 N N . SER A 1 442 ? -6.469 2.857 30.774 1.00 92.81 442 SER A N 1
ATOM 3549 C CA . SER A 1 442 ? -6.846 2.896 29.357 1.00 92.81 442 SER A CA 1
ATOM 3550 C C . SER A 1 442 ? -7.651 1.672 28.932 1.00 92.81 442 SER A C 1
ATOM 3552 O O . SER A 1 442 ? -8.660 1.818 28.240 1.00 92.81 442 SER A O 1
ATOM 3554 N N . MET A 1 443 ? -7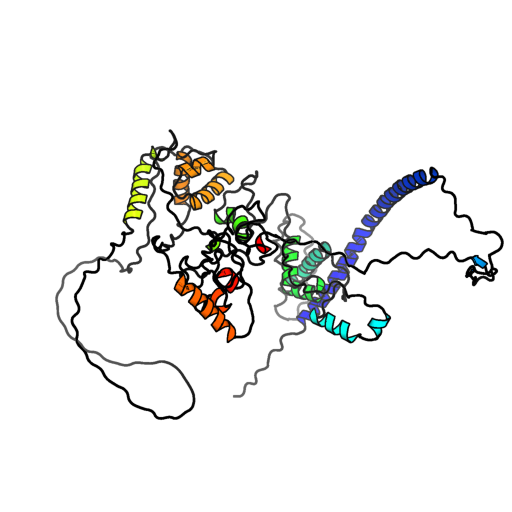.260 0.477 29.379 1.00 93.62 443 MET A N 1
ATOM 3555 C CA . MET A 1 443 ? -7.988 -0.760 29.100 1.00 93.62 443 MET A CA 1
ATOM 3556 C C . MET A 1 443 ? -9.394 -0.723 29.705 1.00 93.62 443 MET A C 1
ATOM 3558 O O . MET A 1 443 ? -10.365 -1.058 29.028 1.00 93.62 443 MET A O 1
ATOM 3562 N N . PHE A 1 444 ? -9.539 -0.237 30.940 1.00 92.75 444 PHE A N 1
ATOM 3563 C CA . PHE A 1 444 ? -10.845 -0.032 31.563 1.00 92.75 444 PHE A CA 1
ATOM 3564 C C . PHE A 1 444 ? -11.744 0.888 30.724 1.00 92.75 444 PHE A C 1
ATOM 3566 O O . PHE A 1 444 ? -12.876 0.510 30.414 1.00 92.75 444 PHE A O 1
ATOM 3573 N N . ARG A 1 445 ? -11.242 2.054 30.289 1.00 90.69 445 ARG A N 1
ATOM 3574 C CA . ARG A 1 445 ? -12.002 3.008 29.453 1.00 90.69 445 ARG A CA 1
ATOM 3575 C C . ARG A 1 445 ? -12.403 2.417 28.096 1.00 90.69 445 ARG A C 1
ATOM 3577 O O . ARG A 1 445 ? -13.480 2.715 27.578 1.00 90.69 445 ARG A O 1
ATOM 3584 N N . VAL A 1 446 ? -11.575 1.548 27.517 1.00 91.50 446 VAL A N 1
ATOM 3585 C CA . VAL A 1 446 ? -11.909 0.807 26.288 1.00 91.50 446 VAL A CA 1
ATOM 3586 C C . VAL A 1 446 ? -13.013 -0.223 26.539 1.00 91.50 446 VAL A C 1
ATOM 3588 O O . VAL A 1 446 ? -13.995 -0.289 25.786 1.00 91.50 446 VAL A O 1
ATOM 3591 N N . LEU A 1 447 ? -12.870 -1.011 27.606 1.00 90.50 447 LEU A N 1
ATOM 3592 C CA . LEU A 1 447 ? -13.772 -2.106 27.940 1.00 90.50 447 LEU A CA 1
ATOM 3593 C C . LEU A 1 447 ? -15.142 -1.613 28.408 1.00 90.50 447 LEU A C 1
ATOM 3595 O O . LEU A 1 447 ? -16.140 -2.180 27.969 1.00 90.50 447 LEU A O 1
ATOM 3599 N N . ILE A 1 448 ? -15.227 -0.537 29.198 1.00 86.50 448 ILE A N 1
ATOM 3600 C CA . ILE A 1 448 ? -16.513 0.053 29.613 1.00 86.50 448 ILE A CA 1
ATOM 3601 C C . ILE A 1 448 ? -17.318 0.544 28.400 1.00 86.50 448 ILE A C 1
ATOM 3603 O O . ILE A 1 448 ? -18.531 0.386 28.362 1.00 86.50 448 ILE A O 1
ATOM 3607 N N . GLY A 1 449 ? -16.663 1.038 27.344 1.00 82.50 449 GLY A N 1
ATOM 3608 C CA . GLY A 1 449 ? -17.347 1.418 26.102 1.00 82.50 449 GLY A CA 1
ATOM 3609 C C . GLY A 1 449 ? -17.885 0.239 25.277 1.00 82.50 449 GLY A C 1
ATOM 3610 O O . GLY A 1 449 ? -18.606 0.465 24.311 1.00 82.50 449 GLY A O 1
ATOM 3611 N N . THR A 1 450 ? -17.521 -1.004 25.616 1.00 85.56 450 THR A N 1
ATOM 3612 C CA . THR A 1 450 ? -17.902 -2.219 24.866 1.00 85.56 450 THR A CA 1
ATOM 3613 C C . THR A 1 450 ? -18.785 -3.161 25.686 1.00 85.56 450 THR A C 1
ATOM 3615 O O . THR A 1 450 ? -19.761 -3.706 25.176 1.00 85.56 450 THR A O 1
ATOM 3618 N N . TYR A 1 451 ? -18.433 -3.363 26.955 1.00 83.69 451 TYR A N 1
ATOM 3619 C CA . TYR A 1 451 ? -19.120 -4.231 27.911 1.00 83.69 451 TYR A CA 1
ATOM 3620 C C . TYR A 1 451 ? -20.067 -3.457 28.836 1.00 83.69 451 TYR A C 1
ATOM 3622 O O . TYR A 1 451 ? -20.823 -4.094 29.574 1.00 83.69 451 TYR A O 1
ATOM 3630 N N . TYR A 1 452 ? -20.064 -2.117 28.771 1.00 82.12 452 TYR A N 1
ATOM 3631 C CA . TYR A 1 452 ? -20.867 -1.232 29.621 1.00 82.12 452 TYR A CA 1
ATOM 3632 C C . TYR A 1 452 ? -20.681 -1.598 31.097 1.00 82.12 452 TYR A C 1
ATOM 3634 O O . TYR A 1 452 ? -19.587 -1.981 31.502 1.00 82.12 452 TYR A O 1
ATOM 3642 N N . ASP A 1 453 ? -21.731 -1.540 31.906 1.00 81.56 453 ASP A N 1
ATOM 3643 C CA . ASP A 1 453 ? -21.648 -1.768 33.352 1.00 81.56 453 ASP A CA 1
ATOM 3644 C C . ASP A 1 453 ? -21.460 -3.247 33.761 1.00 81.56 453 ASP A C 1
ATOM 3646 O O . ASP A 1 453 ? -21.666 -3.623 34.916 1.00 81.56 453 ASP A O 1
ATOM 3650 N N . ASN A 1 454 ? -21.043 -4.130 32.844 1.00 84.88 454 ASN A N 1
ATOM 3651 C CA . ASN A 1 454 ? -20.669 -5.503 33.183 1.00 84.88 454 ASN A CA 1
ATOM 3652 C C . ASN A 1 454 ? -19.250 -5.566 33.781 1.00 84.88 454 ASN A C 1
ATOM 3654 O O . ASN A 1 454 ? -18.304 -6.068 33.166 1.00 84.88 454 ASN A O 1
ATOM 3658 N N . PHE A 1 455 ? -19.105 -5.084 35.017 1.00 87.00 455 PHE A N 1
ATOM 3659 C CA . PHE A 1 455 ? -17.820 -5.033 35.725 1.00 87.00 455 PHE A CA 1
ATOM 3660 C C . PHE A 1 455 ? -17.190 -6.413 35.949 1.00 87.00 455 PHE A C 1
ATOM 3662 O O . PHE A 1 455 ? -15.970 -6.524 36.043 1.00 87.00 455 PHE A O 1
ATOM 3669 N N . CYS A 1 456 ? -17.996 -7.477 36.011 1.00 87.38 456 CYS A N 1
ATOM 3670 C CA . CYS A 1 456 ? -17.506 -8.850 36.124 1.00 87.38 456 CYS A CA 1
ATOM 3671 C C . CYS A 1 456 ? -16.705 -9.262 34.881 1.00 87.38 456 CYS A C 1
ATOM 3673 O O . CYS A 1 456 ? -15.604 -9.801 35.001 1.00 87.38 456 CYS A O 1
ATOM 3675 N N . ALA A 1 457 ? -17.240 -8.985 33.687 1.00 87.75 457 ALA A N 1
ATOM 3676 C CA . ALA A 1 457 ? -16.551 -9.260 32.430 1.00 87.75 457 ALA A CA 1
ATOM 3677 C C . ALA A 1 457 ? -15.308 -8.377 32.265 1.00 87.75 457 ALA A C 1
ATOM 3679 O O . ALA A 1 457 ? -14.258 -8.871 31.860 1.00 87.75 457 ALA A O 1
ATOM 3680 N N . ILE A 1 458 ? -15.407 -7.096 32.636 1.00 89.88 458 ILE A N 1
ATOM 3681 C CA . ILE A 1 458 ? -14.284 -6.152 32.566 1.00 89.88 458 ILE A CA 1
ATOM 3682 C C . ILE A 1 458 ? -13.133 -6.611 33.467 1.00 89.88 458 ILE A C 1
ATOM 3684 O O . ILE A 1 458 ? -12.005 -6.716 32.997 1.00 89.88 458 ILE A O 1
ATOM 3688 N N . ALA A 1 459 ? -13.410 -6.964 34.726 1.00 91.31 459 ALA A N 1
ATOM 3689 C CA . ALA A 1 459 ? -12.392 -7.469 35.649 1.00 91.31 459 ALA A CA 1
ATOM 3690 C C . ALA A 1 459 ? -11.718 -8.744 35.128 1.00 91.31 459 ALA A C 1
ATOM 3692 O O . ALA A 1 459 ? -10.497 -8.868 35.176 1.00 91.31 459 ALA A O 1
ATOM 3693 N N . ARG A 1 460 ? -12.501 -9.666 34.552 1.00 91.50 460 ARG A N 1
ATOM 3694 C CA . ARG A 1 460 ? -11.964 -10.888 33.939 1.00 91.50 460 ARG A CA 1
ATOM 3695 C C . ARG A 1 460 ? -11.018 -10.598 32.768 1.00 91.50 460 ARG A C 1
ATOM 3697 O O . ARG A 1 460 ? -10.068 -11.350 32.584 1.00 91.50 460 ARG A O 1
ATOM 3704 N N . LEU A 1 461 ? -11.292 -9.564 31.972 1.00 93.00 461 LEU A N 1
ATOM 3705 C CA . LEU A 1 461 ? -10.474 -9.191 30.812 1.00 93.00 461 LEU A CA 1
ATOM 3706 C C . LEU A 1 461 ? -9.221 -8.403 31.197 1.00 93.00 461 LEU A C 1
ATOM 3708 O O . LEU A 1 461 ? -8.184 -8.603 30.577 1.00 93.00 461 LEU A O 1
ATOM 3712 N N . ILE A 1 462 ? -9.306 -7.541 32.213 1.00 92.94 462 ILE A N 1
ATOM 3713 C CA . ILE A 1 462 ? -8.137 -6.836 32.760 1.00 92.94 462 ILE A CA 1
ATOM 3714 C C . ILE A 1 462 ? -7.197 -7.833 33.453 1.00 92.94 462 ILE A C 1
ATOM 3716 O O . ILE A 1 462 ? -5.982 -7.726 33.333 1.00 92.94 462 ILE A O 1
ATOM 3720 N N . GLY A 1 463 ? -7.745 -8.815 34.173 1.00 91.62 463 GLY A N 1
ATOM 3721 C CA . GLY A 1 463 ? -6.994 -9.901 34.809 1.00 91.62 463 GLY A CA 1
ATOM 3722 C C . GLY A 1 463 ? -6.248 -9.503 36.088 1.00 91.62 463 GLY A C 1
ATOM 3723 O O . GLY A 1 463 ? -6.209 -10.291 37.028 1.00 91.62 463 GLY A O 1
ATOM 3724 N N . THR A 1 464 ? -5.713 -8.282 36.166 1.00 92.06 464 THR A N 1
ATOM 3725 C CA . THR A 1 464 ? -4.950 -7.767 37.321 1.00 92.06 464 THR A CA 1
ATOM 3726 C C . THR A 1 464 ? -5.813 -7.109 38.402 1.00 92.06 464 THR A C 1
ATOM 3728 O O . THR A 1 464 ? -5.324 -6.855 39.502 1.00 92.06 464 THR A O 1
ATOM 3731 N N . LYS A 1 465 ? -7.092 -6.827 38.117 1.00 90.94 465 LYS A N 1
ATOM 3732 C CA . LYS A 1 465 ? -8.031 -6.164 39.039 1.00 90.94 465 LYS A CA 1
ATOM 3733 C C . LYS A 1 465 ? -9.253 -7.030 39.320 1.00 90.94 465 LYS A C 1
ATOM 3735 O O . LYS A 1 465 ? -9.751 -7.741 38.448 1.00 90.94 465 LYS A O 1
ATOM 3740 N N . THR A 1 466 ? -9.778 -6.928 40.538 1.00 91.00 466 THR A N 1
ATOM 3741 C CA . THR A 1 466 ? -11.010 -7.616 40.943 1.00 91.00 466 THR A CA 1
ATOM 3742 C C . THR A 1 466 ? -12.261 -6.855 40.504 1.00 91.00 466 THR A C 1
ATOM 3744 O O . THR A 1 466 ? -12.233 -5.665 40.192 1.00 91.00 466 THR A O 1
ATOM 3747 N N . CYS A 1 467 ? -13.404 -7.539 40.513 1.00 89.62 467 CYS A N 1
ATOM 3748 C CA . CYS A 1 467 ? -14.682 -6.944 40.134 1.00 89.62 467 CYS A CA 1
ATOM 3749 C C . CYS A 1 467 ? -15.090 -5.762 41.031 1.00 89.62 467 CYS A C 1
ATOM 3751 O O . CYS A 1 467 ? -15.566 -4.746 40.523 1.00 89.62 467 CYS A O 1
ATOM 3753 N N . ARG A 1 468 ? -14.841 -5.862 42.344 1.00 87.25 468 ARG A N 1
ATOM 3754 C CA . ARG A 1 468 ? -14.999 -4.753 43.295 1.00 87.25 468 ARG A CA 1
ATOM 3755 C C . ARG A 1 468 ? -14.123 -3.549 42.924 1.00 87.25 468 ARG A C 1
ATOM 3757 O O . ARG A 1 468 ? -14.647 -2.447 42.807 1.00 87.25 468 ARG A O 1
ATOM 3764 N N . GLN A 1 469 ? -12.835 -3.762 42.647 1.00 87.94 469 GLN A N 1
ATOM 3765 C CA . GLN A 1 469 ? -11.900 -2.684 42.284 1.00 87.94 469 GLN A CA 1
ATOM 3766 C C . GLN A 1 469 ? -12.287 -1.982 40.971 1.00 87.94 469 GLN A C 1
ATOM 3768 O O . GLN A 1 469 ? -12.177 -0.763 40.863 1.00 87.94 469 GLN A O 1
ATOM 3773 N N . VAL A 1 470 ? -12.787 -2.727 39.978 1.00 89.44 470 VAL A N 1
ATOM 3774 C CA . VAL A 1 470 ? -13.292 -2.160 38.713 1.00 89.44 470 VAL A CA 1
ATOM 3775 C C . VAL A 1 470 ? -14.519 -1.268 38.944 1.00 89.44 470 VAL A C 1
ATOM 3777 O O . VAL A 1 470 ? -14.614 -0.190 38.356 1.00 89.44 470 VAL A O 1
ATOM 3780 N N . TYR A 1 471 ? -15.444 -1.685 39.814 1.00 86.38 471 TYR A N 1
ATOM 3781 C CA . TYR A 1 471 ? -16.605 -0.875 40.197 1.00 86.38 471 TYR A CA 1
ATOM 3782 C C . TYR A 1 471 ? -16.184 0.414 40.921 1.00 86.38 471 TYR A C 1
ATOM 3784 O O . TYR A 1 471 ? -16.637 1.500 40.570 1.00 86.38 471 TYR A O 1
ATOM 3792 N N . GLU A 1 472 ? -15.269 0.322 41.886 1.00 85.75 472 GLU A N 1
ATOM 3793 C CA . GLU A 1 472 ? -14.753 1.485 42.620 1.00 85.75 472 GLU A CA 1
ATOM 3794 C C . GLU A 1 472 ? -14.031 2.478 41.690 1.00 85.75 472 GLU A C 1
ATOM 3796 O O . GLU A 1 472 ? -14.224 3.692 41.801 1.00 85.75 472 GLU A O 1
ATOM 3801 N N . PHE A 1 473 ? -13.266 1.979 40.712 1.00 86.81 473 PHE A N 1
ATOM 3802 C CA . PHE A 1 473 ? -12.628 2.819 39.697 1.00 86.81 473 PHE A CA 1
ATOM 3803 C C . PHE A 1 473 ? -13.648 3.507 38.781 1.00 86.81 473 PHE A C 1
ATOM 3805 O O . PHE A 1 473 ? -13.499 4.695 38.499 1.00 86.81 473 PHE A O 1
ATOM 3812 N N . ARG A 1 474 ? -14.740 2.824 38.394 1.00 85.38 474 ARG A N 1
ATOM 3813 C CA . ARG A 1 474 ? -15.857 3.450 37.663 1.00 85.38 474 ARG A CA 1
ATOM 3814 C C . ARG A 1 474 ? -16.475 4.602 38.451 1.00 85.38 474 ARG A C 1
ATOM 3816 O O . ARG A 1 474 ? -16.735 5.652 37.866 1.00 85.38 474 ARG A O 1
ATOM 3823 N N . VAL A 1 475 ? -16.700 4.418 39.753 1.00 81.25 475 VAL A N 1
ATOM 3824 C CA . VAL A 1 475 ? -17.246 5.468 40.627 1.00 81.25 475 VAL A CA 1
ATOM 3825 C C . VAL A 1 475 ? -16.286 6.663 40.678 1.00 81.25 475 VAL A C 1
ATOM 3827 O O . VAL A 1 475 ? -16.724 7.791 40.460 1.00 81.25 475 VAL A O 1
ATOM 3830 N N . LYS A 1 476 ? -14.976 6.428 40.839 1.00 81.25 476 LYS A N 1
ATOM 3831 C CA . LYS A 1 476 ? -13.940 7.480 40.821 1.00 81.25 476 LYS A CA 1
ATOM 3832 C C . LYS A 1 476 ? -13.841 8.212 39.469 1.00 81.25 476 LYS A C 1
ATOM 3834 O O . LYS A 1 476 ? -13.678 9.429 39.439 1.00 81.25 476 LYS A O 1
ATOM 3839 N N . GLU A 1 477 ? -13.981 7.514 38.343 1.00 75.56 477 GLU A N 1
ATOM 3840 C CA . GLU A 1 477 ? -13.988 8.139 37.009 1.00 75.56 477 GLU A CA 1
ATOM 3841 C C . GLU A 1 477 ? -15.301 8.858 36.681 1.00 75.56 477 GLU A C 1
ATOM 3843 O O . GLU A 1 477 ? -15.293 9.827 35.925 1.00 75.56 477 GLU A O 1
ATOM 3848 N N . SER A 1 478 ? -16.435 8.436 37.249 1.00 66.56 478 SER A N 1
ATOM 3849 C CA . SER A 1 478 ? -17.730 9.096 37.024 1.00 66.56 478 SER A CA 1
ATOM 3850 C C . SER A 1 478 ? -17.780 10.530 37.565 1.00 66.56 478 SER A C 1
ATOM 3852 O O . SER A 1 478 ? -18.551 11.341 37.061 1.00 66.56 478 SER A O 1
ATOM 3854 N N . SER A 1 479 ? -16.912 10.870 38.524 1.00 54.41 479 SER A N 1
ATOM 3855 C CA . SER A 1 479 ? -16.689 12.250 38.974 1.00 54.41 479 SER A CA 1
ATOM 3856 C C . SER A 1 479 ? -15.763 13.076 38.067 1.00 54.41 479 SER A C 1
ATOM 3858 O O . SER A 1 479 ? -15.676 14.284 38.255 1.00 54.41 479 SER A O 1
ATOM 3860 N N . ILE A 1 480 ? -15.078 12.452 37.100 1.00 57.12 480 ILE A N 1
ATOM 3861 C CA . ILE A 1 480 ? -14.046 13.075 36.245 1.00 57.12 480 ILE A CA 1
ATOM 3862 C C . ILE A 1 480 ? -14.486 13.149 34.767 1.00 57.12 480 ILE A C 1
ATOM 3864 O O . ILE A 1 480 ? -14.054 14.037 34.036 1.00 57.12 480 ILE A O 1
ATOM 3868 N N . ILE A 1 481 ? -15.363 12.250 34.305 1.00 44.44 481 ILE A N 1
ATOM 3869 C CA . ILE A 1 481 ? -15.779 12.148 32.896 1.00 44.44 481 ILE A CA 1
ATOM 3870 C C . ILE A 1 481 ? -17.143 12.816 32.664 1.00 44.44 481 ILE A C 1
ATOM 3872 O O . ILE A 1 481 ? -18.148 12.412 33.249 1.00 44.44 481 ILE A O 1
ATOM 3876 N N . ALA A 1 482 ? -17.195 13.786 31.743 1.00 37.09 482 ALA A N 1
ATOM 3877 C CA . ALA A 1 482 ? -18.445 14.350 31.235 1.00 37.09 482 ALA A CA 1
ATOM 3878 C C . ALA A 1 482 ? -19.263 13.284 30.469 1.00 37.09 482 ALA A C 1
ATOM 3880 O O . ALA A 1 482 ? -18.691 12.509 29.696 1.00 37.09 482 ALA A O 1
ATOM 3881 N N . PRO A 1 483 ? -20.593 13.216 30.667 1.00 37.56 483 PRO A N 1
ATOM 3882 C CA . PRO A 1 483 ? -21.428 12.176 30.081 1.00 37.56 483 PRO A CA 1
ATOM 3883 C C . PRO A 1 483 ? -21.430 12.251 28.550 1.00 37.56 483 PRO A C 1
ATOM 3885 O O . PRO A 1 483 ? -21.725 13.286 27.957 1.00 37.56 483 PRO A O 1
ATOM 3888 N N . VAL A 1 484 ? -21.133 11.119 27.909 1.00 35.06 484 VAL A N 1
ATOM 3889 C CA . VAL A 1 484 ? -21.358 10.924 26.473 1.00 35.06 484 VAL A CA 1
ATOM 3890 C C . VAL A 1 484 ? -22.874 10.923 26.236 1.00 35.06 484 VAL A C 1
ATOM 3892 O O . VAL A 1 484 ? -23.570 10.161 26.913 1.00 35.06 484 VAL A O 1
ATOM 3895 N N . PRO A 1 485 ? -23.411 11.730 25.301 1.00 32.06 485 PRO A N 1
ATOM 3896 C CA . PRO A 1 485 ? -24.830 11.706 24.977 1.00 32.06 485 PRO A CA 1
ATOM 3897 C C . PRO A 1 485 ? -25.244 10.306 24.523 1.00 32.06 485 PRO A C 1
ATOM 3899 O O . PRO A 1 485 ? -24.706 9.765 23.553 1.00 32.06 485 PRO A O 1
ATOM 3902 N N . ALA A 1 486 ? -26.209 9.716 25.224 1.00 36.88 486 ALA A N 1
ATOM 3903 C CA . ALA A 1 486 ? -26.902 8.535 24.746 1.00 36.88 486 ALA A CA 1
ATOM 3904 C C . ALA A 1 486 ? -27.771 8.952 23.550 1.00 36.88 486 ALA A C 1
ATOM 3906 O O . ALA A 1 486 ? -28.883 9.451 23.704 1.00 36.88 486 ALA A O 1
ATOM 3907 N N . GLU A 1 487 ? -27.241 8.796 22.338 1.00 34.97 487 GLU A N 1
ATOM 3908 C CA . GLU A 1 487 ? -28.045 8.890 21.125 1.00 34.97 487 GLU A CA 1
ATOM 3909 C C . GLU A 1 487 ? -29.007 7.696 21.093 1.00 34.97 487 GLU A C 1
ATOM 3911 O O . GLU A 1 487 ? -28.630 6.570 20.766 1.00 34.97 487 GLU A O 1
ATOM 3916 N N . ASP A 1 488 ? -30.259 7.960 21.457 1.00 32.75 488 ASP A N 1
ATOM 3917 C CA . ASP A 1 488 ? -31.361 7.009 21.377 1.00 32.75 488 ASP A CA 1
ATOM 3918 C C . ASP A 1 488 ? -31.631 6.710 19.890 1.00 32.75 488 ASP A C 1
ATOM 3920 O O . ASP A 1 488 ? -32.149 7.549 19.141 1.00 32.75 488 ASP A O 1
ATOM 3924 N N . VAL A 1 489 ? -31.178 5.545 19.419 1.00 36.81 489 VAL A N 1
ATOM 3925 C CA . VAL A 1 489 ? -31.433 5.067 18.056 1.00 36.81 489 VAL A CA 1
ATOM 3926 C C . VAL A 1 489 ? -32.403 3.901 18.142 1.00 36.81 489 VAL A C 1
ATOM 3928 O O . VAL A 1 489 ? -32.029 2.762 18.430 1.00 36.81 489 VAL A O 1
ATOM 3931 N N . ASP A 1 490 ? -33.660 4.230 17.851 1.00 33.09 490 ASP A N 1
ATOM 3932 C CA . ASP A 1 490 ? -34.806 3.333 17.740 1.00 33.09 490 ASP A CA 1
ATOM 3933 C C . ASP A 1 490 ? -34.410 2.013 17.052 1.00 33.09 490 ASP A C 1
ATOM 3935 O O . ASP A 1 490 ? -33.948 1.981 15.904 1.00 33.09 490 ASP A O 1
ATOM 3939 N N . THR A 1 491 ? -34.571 0.898 17.767 1.00 34.19 491 THR A N 1
ATOM 3940 C CA . THR A 1 491 ? -34.325 -0.442 17.224 1.00 34.19 491 THR A CA 1
ATOM 3941 C C . THR A 1 491 ? -35.664 -1.034 16.781 1.00 34.19 491 THR A C 1
ATOM 3943 O O . THR A 1 491 ? -36.495 -1.343 17.636 1.00 34.19 491 THR A O 1
ATOM 3946 N N . PRO A 1 492 ? -35.921 -1.242 15.474 1.00 34.03 492 PRO A N 1
ATOM 3947 C CA . PRO A 1 492 ? -37.162 -1.873 15.050 1.00 34.03 492 PRO A CA 1
ATOM 3948 C C . PRO A 1 492 ? -37.184 -3.355 15.461 1.00 34.03 492 PRO A C 1
ATOM 3950 O O . PRO A 1 492 ? -36.157 -4.042 15.382 1.00 34.03 492 PRO A O 1
ATOM 3953 N N . PRO A 1 493 ? -38.346 -3.897 15.864 1.00 31.66 493 PRO A N 1
ATOM 3954 C CA . PRO A 1 493 ? -38.459 -5.284 16.285 1.00 31.66 493 PRO A CA 1
ATOM 3955 C C . PRO A 1 493 ? -38.220 -6.245 15.113 1.00 31.66 493 PRO A C 1
ATOM 3957 O O . PRO A 1 493 ? -38.808 -6.130 14.036 1.00 31.66 493 PRO A O 1
ATOM 3960 N N . ARG A 1 494 ? -37.408 -7.282 15.349 1.00 44.44 494 ARG A N 1
ATOM 3961 C CA . ARG A 1 494 ? -37.285 -8.437 14.447 1.00 44.44 494 ARG A CA 1
ATOM 3962 C C . ARG A 1 494 ? -38.663 -9.088 14.239 1.00 44.44 494 ARG A C 1
ATOM 3964 O O . ARG A 1 494 ? -39.133 -9.775 15.144 1.00 44.44 494 ARG A O 1
ATOM 3971 N N . LYS A 1 495 ? -39.255 -8.938 13.038 1.00 38.19 495 LYS A N 1
ATOM 3972 C CA . LYS A 1 495 ? -39.972 -9.973 12.233 1.00 38.19 495 LYS A CA 1
ATOM 3973 C C . LYS A 1 495 ? -40.842 -9.363 11.107 1.00 38.19 495 LYS A C 1
ATOM 3975 O O . LYS A 1 495 ? -41.904 -8.823 11.382 1.00 38.19 495 LYS A O 1
ATOM 3980 N N . LYS A 1 496 ? -40.518 -9.646 9.834 1.00 37.66 496 LYS A N 1
ATOM 3981 C CA . LYS A 1 496 ? -41.259 -10.540 8.894 1.00 37.66 496 LYS A CA 1
ATOM 3982 C C . LYS A 1 496 ? -40.656 -10.475 7.477 1.00 37.66 496 LYS A C 1
ATOM 3984 O O . LYS A 1 496 ? -40.251 -9.429 6.991 1.00 37.66 496 LYS A O 1
ATOM 3989 N N . LYS A 1 497 ? -40.615 -11.637 6.810 1.00 46.69 497 LYS A N 1
ATOM 3990 C CA . LYS A 1 497 ? -40.097 -11.864 5.445 1.00 46.69 497 LYS A CA 1
ATOM 3991 C C . LYS A 1 497 ? -40.712 -10.902 4.411 1.00 46.69 497 LYS A C 1
ATOM 3993 O O . LYS A 1 497 ? -41.909 -10.976 4.139 1.00 46.69 497 LYS A O 1
ATOM 3998 N N . ARG A 1 498 ? -39.869 -10.106 3.744 1.00 47.97 498 ARG A N 1
ATOM 3999 C CA . ARG A 1 498 ? -40.216 -9.357 2.522 1.00 47.97 498 ARG A CA 1
ATOM 4000 C C . ARG A 1 498 ? -40.411 -10.333 1.347 1.00 47.97 498 ARG A C 1
ATOM 4002 O O . ARG A 1 498 ? -39.623 -11.262 1.163 1.00 47.97 498 ARG A O 1
ATOM 4009 N N . LYS A 1 499 ? -41.480 -10.160 0.560 1.00 42.66 499 LYS A N 1
ATOM 4010 C CA . LYS A 1 499 ? -41.830 -11.052 -0.565 1.00 42.66 499 LYS A CA 1
ATOM 4011 C C . LYS A 1 499 ? -40.848 -10.870 -1.738 1.00 42.66 499 LYS A C 1
ATOM 4013 O O . LYS A 1 499 ? -40.868 -9.849 -2.416 1.00 42.66 499 LYS A O 1
ATOM 4018 N N . HIS A 1 500 ? -40.042 -11.901 -2.012 1.00 53.75 500 HIS A N 1
ATOM 4019 C CA . HIS A 1 500 ? -38.981 -11.951 -3.039 1.00 53.75 500 HIS A CA 1
ATOM 4020 C C . HIS A 1 500 ? -39.450 -11.601 -4.472 1.00 53.75 500 HIS A C 1
ATOM 4022 O O . HIS A 1 500 ? -38.682 -11.071 -5.271 1.00 53.75 500 HIS A O 1
ATOM 4028 N N . ARG A 1 501 ? -40.731 -11.835 -4.798 1.00 51.16 501 ARG A N 1
ATOM 4029 C CA . ARG A 1 501 ? -41.292 -11.629 -6.149 1.00 51.16 501 ARG A CA 1
ATOM 4030 C C . ARG A 1 501 ? -41.317 -10.155 -6.587 1.00 51.16 501 ARG A C 1
ATOM 4032 O O . ARG A 1 501 ? -41.118 -9.876 -7.764 1.00 51.16 501 ARG A O 1
ATOM 4039 N N . LEU A 1 502 ? -41.506 -9.227 -5.644 1.00 54.59 502 LEU A N 1
ATOM 4040 C CA . LEU A 1 502 ? -41.502 -7.781 -5.910 1.00 54.59 502 LEU A CA 1
ATOM 4041 C C . LEU A 1 502 ? -40.081 -7.238 -6.131 1.00 54.59 502 LEU A C 1
ATOM 4043 O O . LEU A 1 502 ? -39.902 -6.261 -6.849 1.00 54.59 502 LEU A O 1
ATOM 4047 N N . TRP A 1 503 ? -39.064 -7.891 -5.561 1.00 58.69 503 TRP A N 1
ATOM 4048 C CA . TRP A 1 503 ? -37.675 -7.446 -5.672 1.00 58.69 503 TRP A CA 1
ATOM 4049 C C . TRP A 1 503 ? -37.046 -7.794 -7.022 1.00 58.69 503 TRP A C 1
ATOM 4051 O O . TRP A 1 503 ? -36.384 -6.955 -7.613 1.00 58.69 503 TRP A O 1
ATOM 4061 N N . ALA A 1 504 ? -37.331 -8.975 -7.579 1.00 58.91 504 ALA A N 1
ATOM 4062 C CA . ALA A 1 504 ? -36.903 -9.300 -8.943 1.00 58.91 504 ALA A CA 1
ATOM 4063 C C . ALA A 1 504 ? -37.483 -8.315 -9.979 1.00 58.91 504 ALA A C 1
ATOM 4065 O O . ALA A 1 504 ? -36.820 -7.979 -10.955 1.00 58.91 504 ALA A O 1
ATOM 4066 N N . ALA A 1 505 ? -38.705 -7.817 -9.751 1.00 57.66 505 ALA A N 1
ATOM 4067 C CA . ALA A 1 505 ? -39.295 -6.749 -10.555 1.00 57.66 505 ALA A CA 1
ATOM 4068 C C . ALA A 1 505 ? -38.640 -5.380 -10.292 1.00 57.66 505 ALA A C 1
ATOM 4070 O O . ALA A 1 505 ? -38.474 -4.609 -11.227 1.00 57.66 505 ALA A O 1
ATOM 4071 N N . HIS A 1 506 ? -38.226 -5.093 -9.055 1.00 64.12 506 HIS A N 1
ATOM 4072 C CA . HIS A 1 506 ? -37.501 -3.873 -8.697 1.00 64.12 506 HIS A CA 1
ATOM 4073 C C . HIS A 1 506 ? -36.074 -3.832 -9.269 1.00 64.12 506 HIS A C 1
ATOM 4075 O O . HIS A 1 506 ? -35.711 -2.821 -9.855 1.00 64.12 506 HIS A O 1
ATOM 4081 N N . CYS A 1 507 ? -35.308 -4.930 -9.210 1.00 61.03 507 CYS A N 1
ATOM 4082 C CA . CYS A 1 507 ? -34.015 -5.048 -9.896 1.00 61.03 507 CYS A CA 1
ATOM 4083 C C . CYS A 1 507 ? -34.178 -4.844 -11.399 1.00 61.03 507 CYS A C 1
ATOM 4085 O O . CYS A 1 507 ? -33.457 -4.042 -11.971 1.00 61.03 507 CYS A O 1
ATOM 4087 N N . ARG A 1 508 ? -35.186 -5.478 -12.020 1.00 62.44 508 ARG A N 1
ATOM 4088 C CA . ARG A 1 508 ? -35.512 -5.227 -13.430 1.00 62.44 508 ARG A CA 1
ATOM 4089 C C . ARG A 1 508 ? -35.888 -3.767 -13.684 1.00 62.44 508 ARG A C 1
ATOM 4091 O O . ARG A 1 508 ? -35.450 -3.219 -14.675 1.00 62.44 508 ARG A O 1
ATOM 4098 N N . LYS A 1 509 ? -36.643 -3.113 -12.796 1.00 59.50 509 LYS A N 1
ATOM 4099 C CA . LYS A 1 509 ? -37.025 -1.695 -12.931 1.00 59.50 509 LYS A CA 1
ATOM 4100 C C . LYS A 1 509 ? -35.834 -0.740 -12.783 1.00 59.50 509 LYS A C 1
ATOM 4102 O O . LYS A 1 509 ? -35.801 0.271 -13.470 1.00 59.50 509 LYS A O 1
ATOM 4107 N N . ILE A 1 510 ? -34.878 -1.046 -11.907 1.00 58.81 510 ILE A N 1
ATOM 4108 C CA . ILE A 1 510 ? -33.626 -0.285 -11.760 1.00 58.81 510 ILE A CA 1
ATOM 4109 C C . ILE A 1 510 ? -32.725 -0.508 -12.980 1.00 58.81 510 ILE A C 1
ATOM 4111 O O . ILE A 1 510 ? -32.195 0.450 -13.524 1.00 58.81 510 ILE A O 1
ATOM 4115 N N . GLN A 1 511 ? -32.622 -1.747 -13.460 1.00 57.31 511 GLN A N 1
ATOM 4116 C CA . GLN A 1 511 ? -31.836 -2.101 -14.644 1.00 57.31 511 GLN A CA 1
ATOM 4117 C C . GLN A 1 511 ? -32.439 -1.501 -15.928 1.00 57.31 511 GLN A C 1
ATOM 4119 O O . GLN A 1 511 ? -31.708 -0.963 -16.737 1.00 57.31 511 GLN A O 1
ATOM 4124 N N . LEU A 1 512 ? -33.770 -1.451 -16.051 1.00 51.38 512 LEU A N 1
ATOM 4125 C CA . LEU A 1 512 ? -34.470 -0.779 -17.157 1.00 51.38 512 LEU A CA 1
ATOM 4126 C C . LEU A 1 512 ? -34.394 0.756 -17.079 1.00 51.38 512 LEU A C 1
ATOM 4128 O O . LEU A 1 512 ? -34.466 1.420 -18.104 1.00 51.38 512 LEU A O 1
ATOM 4132 N N . LYS A 1 513 ? -34.257 1.342 -15.878 1.00 53.31 513 LYS A N 1
ATOM 4133 C CA . LYS A 1 513 ? -33.949 2.778 -15.732 1.00 53.31 513 LYS A CA 1
ATOM 4134 C C . LYS A 1 513 ? -32.511 3.099 -16.153 1.00 53.31 513 LYS A C 1
ATOM 4136 O O . LYS A 1 513 ? -32.269 4.208 -16.616 1.00 53.31 513 LYS A O 1
ATOM 4141 N N . LYS A 1 514 ? -31.589 2.141 -16.002 1.00 52.38 514 LYS A N 1
ATOM 4142 C CA . LYS A 1 514 ? -30.188 2.252 -16.428 1.00 52.38 514 LYS A CA 1
ATOM 4143 C C . LYS A 1 514 ? -30.053 2.339 -17.953 1.00 52.38 514 LYS A C 1
ATOM 4145 O O . LYS A 1 514 ? -29.179 3.048 -18.422 1.00 52.38 514 LYS A O 1
ATOM 4150 N N . ASP A 1 515 ? -30.961 1.724 -18.712 1.00 51.12 515 ASP A N 1
ATOM 4151 C CA . ASP A 1 515 ? -30.932 1.752 -20.184 1.00 51.12 515 ASP A CA 1
ATOM 4152 C C . ASP A 1 515 ? -31.306 3.129 -20.794 1.00 51.12 515 ASP A C 1
ATOM 4154 O O . ASP A 1 515 ? -31.145 3.330 -21.995 1.00 51.12 515 ASP A O 1
ATOM 4158 N N . GLY A 1 516 ? -31.805 4.084 -19.991 1.00 50.94 516 GLY A N 1
ATOM 4159 C CA . GLY A 1 516 ? -32.227 5.423 -20.442 1.00 50.94 516 GLY A CA 1
ATOM 4160 C C . GLY A 1 516 ? -31.279 6.579 -20.083 1.00 50.94 516 GLY A C 1
ATOM 4161 O O . GLY A 1 516 ? -31.570 7.722 -20.421 1.00 50.94 516 GLY A O 1
ATOM 4162 N N . SER A 1 517 ? -30.173 6.307 -19.387 1.00 57.91 517 SER A N 1
ATOM 4163 C CA . SER A 1 517 ? -29.149 7.280 -18.977 1.00 57.91 517 SER A CA 1
ATOM 4164 C C . SER A 1 517 ? -27.778 6.724 -19.355 1.00 57.91 517 SER A C 1
ATOM 4166 O O . SER A 1 517 ? -27.620 5.514 -19.459 1.00 57.91 517 SER A O 1
ATOM 4168 N N . SER A 1 518 ? -26.792 7.592 -19.584 1.00 56.00 518 SER A N 1
ATOM 4169 C CA . SER A 1 518 ? -25.447 7.220 -20.043 1.00 56.00 518 SER A CA 1
ATOM 4170 C C . SER A 1 518 ? -24.877 5.984 -19.312 1.00 56.00 518 SER A C 1
ATOM 4172 O O . SER A 1 518 ? -25.026 5.849 -18.100 1.00 56.00 518 SER A O 1
ATOM 4174 N N . ASN A 1 519 ? -24.213 5.082 -20.049 1.00 62.03 519 ASN A N 1
ATOM 4175 C CA . ASN A 1 519 ? -23.693 3.777 -19.588 1.00 62.03 519 ASN A CA 1
ATOM 4176 C C . ASN A 1 519 ? -22.601 3.840 -18.486 1.00 62.03 519 ASN A C 1
ATOM 4178 O O . ASN A 1 519 ? -21.893 2.857 -18.259 1.00 62.03 519 ASN A O 1
ATOM 4182 N N . HIS A 1 520 ? -22.430 4.972 -17.805 1.00 80.94 520 HIS A N 1
ATOM 4183 C CA . HIS A 1 520 ? -21.381 5.178 -16.813 1.00 80.94 520 HIS A CA 1
ATOM 4184 C C . HIS A 1 520 ? -21.674 4.388 -15.533 1.00 80.94 520 HIS A C 1
ATOM 4186 O O . HIS A 1 520 ? -22.762 4.457 -14.962 1.00 80.94 520 HIS A O 1
ATOM 4192 N N . VAL A 1 521 ? -20.683 3.621 -15.076 1.00 86.94 521 VAL A N 1
ATOM 4193 C CA . VAL A 1 521 ? -20.717 2.905 -13.796 1.00 86.94 521 VAL A CA 1
ATOM 4194 C C . VAL A 1 521 ? -19.726 3.579 -12.861 1.00 86.94 521 VAL A C 1
ATOM 4196 O O . VAL A 1 521 ? -18.536 3.627 -13.154 1.00 86.94 521 VAL A O 1
ATOM 4199 N N . TYR A 1 522 ? -20.216 4.083 -11.734 1.00 91.12 522 TYR A N 1
ATOM 4200 C CA . TYR A 1 522 ? -19.381 4.698 -10.707 1.00 91.12 522 TYR A CA 1
ATOM 4201 C C . TYR A 1 522 ? -18.908 3.660 -9.688 1.00 91.12 522 TYR A C 1
ATOM 4203 O O . TYR A 1 522 ? -19.638 2.721 -9.351 1.00 91.12 522 TYR A O 1
ATOM 4211 N N . ASN A 1 523 ? -17.706 3.856 -9.143 1.00 93.31 523 ASN A N 1
ATOM 4212 C CA . ASN A 1 523 ? -17.176 2.997 -8.088 1.00 93.31 523 ASN A CA 1
ATOM 4213 C C . ASN A 1 523 ? -18.034 3.068 -6.817 1.00 93.31 523 ASN A C 1
ATOM 4215 O O . ASN A 1 523 ? -18.502 4.126 -6.400 1.00 93.31 523 ASN A O 1
ATOM 4219 N N . TYR A 1 524 ? -18.231 1.915 -6.179 1.00 94.62 524 TYR A N 1
ATOM 4220 C CA . TYR A 1 524 ? -18.999 1.827 -4.942 1.00 94.62 524 TYR A CA 1
ATOM 4221 C C . TYR A 1 524 ? -18.217 2.392 -3.747 1.00 94.62 524 TYR A C 1
ATOM 4223 O O . TYR A 1 524 ? -17.117 1.928 -3.423 1.00 94.62 524 TYR A O 1
ATOM 4231 N N . GLN A 1 525 ? -18.862 3.311 -3.029 1.00 94.06 525 GLN A N 1
ATOM 4232 C CA . GLN A 1 525 ? -18.445 3.807 -1.722 1.00 94.06 525 GLN A CA 1
ATOM 4233 C C . GLN A 1 525 ? -19.595 3.645 -0.712 1.00 94.06 525 GLN A C 1
ATOM 4235 O O . GLN A 1 525 ? -20.753 3.925 -1.048 1.00 94.06 525 GLN A O 1
ATOM 4240 N N . PRO A 1 526 ? -19.323 3.171 0.519 1.00 95.50 526 PRO A N 1
ATOM 4241 C CA . PRO A 1 526 ? -20.348 3.068 1.549 1.00 95.50 526 PRO A CA 1
ATOM 4242 C C . PRO A 1 526 ? -20.922 4.436 1.931 1.00 95.50 526 PRO A C 1
ATOM 4244 O O . PRO A 1 526 ? -20.179 5.345 2.278 1.00 95.50 526 PRO A O 1
ATOM 4247 N N . CYS A 1 527 ? -22.250 4.573 1.919 1.00 94.38 527 CYS A N 1
ATOM 4248 C CA . CYS A 1 527 ? -22.909 5.787 2.398 1.00 94.38 527 CYS A CA 1
ATOM 4249 C C . CYS A 1 527 ? -23.004 5.812 3.932 1.00 94.38 527 CYS A C 1
ATOM 4251 O O . CYS A 1 527 ? -23.322 4.792 4.560 1.00 94.38 527 CYS A O 1
ATOM 4253 N N . ASP A 1 528 ? -22.822 6.995 4.513 1.00 94.44 528 ASP A N 1
ATOM 4254 C CA . ASP A 1 528 ? -23.012 7.274 5.936 1.00 94.44 528 ASP A CA 1
ATOM 4255 C C . ASP A 1 528 ? -23.701 8.634 6.098 1.00 94.44 528 ASP A C 1
ATOM 4257 O O . ASP A 1 528 ? -23.110 9.683 5.871 1.00 94.44 528 ASP A O 1
ATOM 4261 N N . HIS A 1 529 ? -24.993 8.596 6.413 1.00 91.75 529 HIS A N 1
ATOM 4262 C CA . HIS A 1 529 ? -25.835 9.771 6.628 1.00 91.75 529 HIS A CA 1
ATOM 4263 C C . HIS A 1 529 ? -26.776 9.456 7.805 1.00 91.75 529 HIS A C 1
ATOM 4265 O O . HIS A 1 529 ? -27.879 8.923 7.610 1.00 91.75 529 HIS A O 1
ATOM 4271 N N . PRO A 1 530 ? -26.317 9.662 9.055 1.00 89.38 530 PRO A N 1
ATOM 4272 C CA . PRO A 1 530 ? -27.050 9.236 10.240 1.00 89.38 530 PRO A CA 1
ATOM 4273 C C . PRO A 1 530 ? -28.444 9.872 10.278 1.00 89.38 530 PRO A C 1
ATOM 4275 O O . PRO A 1 530 ? -28.632 11.025 9.902 1.00 89.38 530 PRO A O 1
ATOM 4278 N N . ARG A 1 531 ? -29.436 9.089 10.721 1.00 85.06 531 ARG A N 1
ATOM 4279 C CA . ARG A 1 531 ? -30.859 9.476 10.844 1.00 85.06 531 ARG A CA 1
ATOM 4280 C C . ARG A 1 531 ? -31.584 9.823 9.526 1.00 85.06 531 ARG A C 1
ATOM 4282 O O . ARG A 1 531 ? -32.797 9.995 9.567 1.00 85.06 531 ARG A O 1
ATOM 4289 N N . GLN A 1 532 ? -30.910 9.823 8.373 1.00 89.69 532 GLN A N 1
ATOM 4290 C CA . GLN A 1 532 ? -31.521 10.071 7.059 1.00 89.69 532 GLN A CA 1
ATOM 4291 C C . GLN A 1 532 ? -31.702 8.773 6.244 1.00 89.69 532 GLN A C 1
ATOM 4293 O O . GLN A 1 532 ? -30.843 7.881 6.298 1.00 89.69 532 GLN A O 1
ATOM 4298 N N . PRO A 1 533 ? -32.809 8.611 5.490 1.00 93.00 533 PRO A N 1
ATOM 4299 C CA . PRO A 1 533 ? -33.001 7.469 4.599 1.00 93.00 533 PRO A CA 1
ATOM 4300 C C . PRO A 1 533 ? -32.111 7.570 3.350 1.00 93.00 533 PRO A C 1
ATOM 4302 O O . PRO A 1 533 ? -31.624 8.635 2.996 1.00 93.00 533 PRO A O 1
ATOM 4305 N N . CYS A 1 534 ? -31.909 6.451 2.647 1.00 94.06 534 CYS A N 1
ATOM 4306 C CA . CYS A 1 534 ? -31.263 6.493 1.332 1.00 94.06 534 CYS A CA 1
ATOM 4307 C C . CYS A 1 534 ? -32.269 6.946 0.266 1.00 94.06 534 CYS A C 1
ATOM 4309 O O . CYS A 1 534 ? -32.938 6.105 -0.339 1.00 94.06 534 CYS A O 1
ATOM 4311 N N . ASP A 1 535 ? -32.391 8.255 0.073 1.00 91.62 535 ASP A N 1
ATOM 4312 C CA . ASP A 1 535 ? -33.198 8.888 -0.974 1.00 91.62 535 ASP A CA 1
ATOM 4313 C C . ASP A 1 535 ? -32.311 9.451 -2.105 1.00 91.62 535 ASP A C 1
ATOM 4315 O O . ASP A 1 535 ? -31.191 8.982 -2.304 1.00 91.62 535 ASP A O 1
ATOM 4319 N N . SER A 1 536 ? -32.799 10.432 -2.872 1.00 92.50 536 SER A N 1
ATOM 4320 C CA . SER A 1 536 ? -32.048 11.068 -3.965 1.00 92.50 536 SER A CA 1
ATOM 4321 C C . SER A 1 536 ? -30.789 11.819 -3.521 1.00 92.50 536 SER A C 1
ATOM 4323 O O . SER A 1 536 ? -29.954 12.101 -4.370 1.00 92.50 536 SER A O 1
ATOM 4325 N N . SER A 1 537 ? -30.635 12.129 -2.230 1.00 94.25 537 SER A N 1
ATOM 4326 C CA . SER A 1 537 ? -29.422 12.744 -1.670 1.00 94.25 537 SER A CA 1
ATOM 4327 C C . SER A 1 537 ? -28.342 11.717 -1.306 1.00 94.25 537 SER A C 1
ATOM 4329 O O . SER A 1 537 ? -27.190 12.069 -1.061 1.00 94.25 537 SER A O 1
ATOM 4331 N N . CYS A 1 538 ? -28.690 10.427 -1.271 1.00 94.56 538 CYS A N 1
ATOM 4332 C CA . CYS A 1 538 ? -27.767 9.372 -0.883 1.00 94.56 538 CYS A CA 1
ATOM 4333 C C . CYS A 1 538 ? -26.681 9.165 -1.952 1.00 94.56 538 CYS A C 1
ATOM 4335 O O . CYS A 1 538 ? -27.030 8.863 -3.097 1.00 94.56 538 CYS A O 1
ATOM 4337 N N . PRO A 1 539 ? -25.380 9.167 -1.589 1.00 95.06 539 PRO A N 1
ATOM 4338 C CA . PRO A 1 539 ? -24.290 8.931 -2.538 1.00 95.06 539 PRO A CA 1
ATOM 4339 C C . PRO A 1 539 ? -24.437 7.630 -3.334 1.00 95.06 539 PRO A C 1
ATOM 4341 O O . PRO A 1 539 ? -24.158 7.599 -4.528 1.00 95.06 539 PRO A O 1
ATOM 4344 N N . CYS A 1 540 ? -24.948 6.558 -2.711 1.00 94.19 540 CYS A N 1
ATOM 4345 C CA . CYS A 1 540 ? -25.206 5.307 -3.425 1.00 94.19 540 CYS A CA 1
ATOM 4346 C C . CYS A 1 540 ? -26.286 5.479 -4.504 1.00 94.19 540 CYS A C 1
ATOM 4348 O O . CYS A 1 540 ? -26.125 4.965 -5.603 1.00 94.19 540 CYS A O 1
ATOM 4350 N N . VAL A 1 541 ? -27.373 6.196 -4.205 1.00 92.12 541 VAL A N 1
ATOM 4351 C CA . VAL A 1 541 ? -28.489 6.399 -5.143 1.00 92.12 541 VAL A CA 1
ATOM 4352 C C . VAL A 1 541 ? -28.083 7.340 -6.277 1.00 92.12 541 VAL A C 1
ATOM 4354 O O . VAL A 1 541 ? -28.382 7.040 -7.431 1.00 92.12 541 VAL A O 1
ATOM 4357 N N . ILE A 1 542 ? -27.357 8.421 -5.967 1.00 92.12 542 ILE A N 1
ATOM 4358 C CA . ILE A 1 542 ? -26.796 9.362 -6.952 1.00 92.12 542 ILE A CA 1
ATOM 4359 C C . ILE A 1 542 ? -25.871 8.620 -7.923 1.00 92.12 542 ILE A C 1
ATOM 4361 O O . ILE A 1 542 ? -26.025 8.734 -9.135 1.00 92.12 542 ILE A O 1
ATOM 4365 N N . ALA A 1 543 ? -24.979 7.779 -7.393 1.00 91.38 543 ALA A N 1
ATOM 4366 C CA . ALA A 1 543 ? -24.072 6.941 -8.176 1.00 91.38 543 ALA A CA 1
ATOM 4367 C C . ALA A 1 543 ? -24.764 5.750 -8.875 1.00 91.38 543 ALA A C 1
ATOM 4369 O O . ALA A 1 543 ? -24.085 4.921 -9.480 1.00 91.38 543 ALA A O 1
ATOM 4370 N N . GLN A 1 544 ? -26.093 5.622 -8.756 1.00 89.56 544 GLN A N 1
ATOM 4371 C CA . GLN A 1 544 ? -26.895 4.503 -9.270 1.00 89.56 544 GLN A CA 1
ATOM 4372 C C . GLN A 1 544 ? -26.413 3.117 -8.797 1.00 89.56 544 GLN A C 1
ATOM 4374 O O . GLN A 1 544 ? -26.616 2.097 -9.459 1.00 89.56 544 GLN A O 1
ATOM 4379 N N . ASN A 1 545 ? -25.803 3.074 -7.616 1.00 92.56 545 ASN A N 1
ATOM 4380 C CA . ASN A 1 545 ? -25.302 1.880 -6.959 1.00 92.56 545 ASN A CA 1
ATOM 4381 C C . ASN A 1 545 ? -26.276 1.384 -5.881 1.00 92.56 545 ASN A C 1
ATOM 4383 O O . ASN A 1 545 ? -26.964 2.151 -5.201 1.00 92.56 545 ASN A O 1
ATOM 4387 N N . PHE A 1 546 ? -26.296 0.068 -5.670 1.00 93.56 546 PHE A N 1
ATOM 4388 C CA . PHE A 1 546 ? -26.992 -0.509 -4.523 1.00 93.56 546 PHE A CA 1
ATOM 4389 C C . PHE A 1 546 ? -26.231 -0.210 -3.228 1.00 93.56 546 PHE A C 1
ATOM 4391 O O . PHE A 1 546 ? -25.001 -0.187 -3.196 1.00 93.56 546 PHE A O 1
ATOM 4398 N N . CYS A 1 547 ? -26.962 -0.032 -2.129 1.00 94.50 547 CYS A N 1
ATOM 4399 C CA . CYS A 1 547 ? -26.344 -0.040 -0.809 1.00 94.50 547 CYS A CA 1
ATOM 4400 C C . CYS A 1 547 ? -25.905 -1.472 -0.456 1.00 94.50 547 CYS A C 1
ATOM 4402 O O . CYS A 1 547 ? -26.677 -2.425 -0.586 1.00 94.50 547 CYS A O 1
ATOM 4404 N N . GLU A 1 548 ? -24.690 -1.627 0.064 1.00 94.44 548 GLU A N 1
ATOM 4405 C CA . GLU A 1 548 ? -24.142 -2.922 0.485 1.00 94.44 548 GLU A CA 1
ATOM 4406 C C . GLU A 1 548 ? -24.085 -3.037 2.005 1.00 94.44 548 GLU A C 1
ATOM 4408 O O . GLU A 1 548 ? -24.314 -2.071 2.735 1.00 94.44 548 GLU A O 1
ATOM 4413 N N . LYS A 1 549 ? -23.705 -4.215 2.502 1.00 91.56 549 LYS A N 1
ATOM 4414 C CA . LYS A 1 549 ? -23.466 -4.488 3.931 1.00 91.56 549 LYS A CA 1
ATOM 4415 C C . LYS A 1 549 ? -22.506 -3.511 4.627 1.00 91.56 549 LYS A C 1
ATOM 4417 O O . LYS A 1 549 ? -22.547 -3.415 5.846 1.00 91.56 549 LYS A O 1
ATOM 4422 N N . PHE A 1 550 ? -21.679 -2.789 3.871 1.00 94.38 550 PHE A N 1
ATOM 4423 C CA . PHE A 1 550 ? -20.738 -1.799 4.397 1.00 94.38 550 PHE A CA 1
ATOM 4424 C C . PHE A 1 550 ? -21.353 -0.406 4.610 1.00 94.38 550 PHE A C 1
ATOM 4426 O O . PHE A 1 550 ? -20.777 0.389 5.342 1.00 94.38 550 PHE A O 1
ATOM 4433 N N . CYS A 1 551 ? -22.505 -0.098 3.996 1.00 94.31 551 CYS A N 1
ATOM 4434 C CA . CYS A 1 551 ? -23.212 1.168 4.219 1.00 94.31 551 CYS A CA 1
ATOM 4435 C C . CYS A 1 551 ? -23.744 1.258 5.657 1.00 94.31 551 CYS A C 1
ATOM 4437 O O . CYS A 1 551 ? -24.250 0.261 6.180 1.00 94.31 551 CYS A O 1
ATOM 4439 N N . GLN A 1 552 ? -23.759 2.462 6.234 1.00 94.12 552 GLN A N 1
ATOM 4440 C CA . GLN A 1 552 ? -24.272 2.731 7.589 1.00 94.12 552 GLN A CA 1
ATOM 4441 C C . GLN A 1 552 ? -25.760 3.120 7.628 1.00 94.12 552 GLN A C 1
ATOM 4443 O O . GLN A 1 552 ? -26.319 3.431 8.677 1.00 94.12 552 GLN A O 1
ATOM 4448 N N . CYS A 1 553 ? -26.450 3.059 6.486 1.00 92.12 553 CYS A N 1
ATOM 4449 C CA . CYS A 1 553 ? -27.891 3.283 6.415 1.00 92.12 553 CYS A CA 1
ATOM 4450 C C . CYS A 1 553 ? -28.702 2.161 7.098 1.00 92.12 553 CYS A C 1
ATOM 4452 O O . CYS A 1 553 ? -28.182 1.088 7.408 1.00 92.12 553 CYS A O 1
ATOM 4454 N N . SER A 1 554 ? -30.009 2.369 7.295 1.00 90.62 554 SER A N 1
ATOM 4455 C CA . SER A 1 554 ? -30.900 1.390 7.946 1.00 90.62 554 SER A CA 1
ATOM 4456 C C . SER A 1 554 ? -30.768 -0.033 7.378 1.00 90.62 554 SER A C 1
ATOM 4458 O O . SER A 1 554 ? -30.627 -0.225 6.168 1.00 90.62 554 SER A O 1
ATOM 4460 N N . SER A 1 555 ? -30.890 -1.053 8.236 1.00 87.44 555 SER A N 1
ATOM 4461 C CA . SER A 1 555 ? -30.947 -2.467 7.829 1.00 87.44 555 SER A CA 1
ATOM 4462 C C . SER A 1 555 ? -32.131 -2.778 6.907 1.00 87.44 555 SER A C 1
ATOM 4464 O O . SER A 1 555 ? -32.095 -3.756 6.166 1.00 87.44 555 SER A O 1
ATOM 4466 N N . GLU A 1 556 ? -33.169 -1.939 6.936 1.00 87.69 556 GLU A N 1
ATOM 4467 C CA . GLU A 1 556 ? -34.360 -2.048 6.087 1.00 87.69 556 GLU A CA 1
ATOM 4468 C C . GLU A 1 556 ? -34.316 -1.123 4.861 1.00 87.69 556 GLU A C 1
ATOM 4470 O O . GLU A 1 556 ? -35.318 -0.979 4.159 1.00 87.69 556 GLU A O 1
ATOM 4475 N N . CYS A 1 557 ? -33.166 -0.498 4.583 1.00 90.06 557 CYS A N 1
ATOM 4476 C CA . CYS A 1 557 ? -32.993 0.391 3.440 1.00 90.06 557 CYS A CA 1
ATOM 4477 C C . CYS A 1 557 ? -33.466 -0.273 2.136 1.00 90.06 557 CYS A C 1
ATOM 4479 O O . CYS A 1 557 ? -33.073 -1.391 1.792 1.00 90.06 557 CYS A O 1
ATOM 4481 N N . GLN A 1 558 ? -34.318 0.438 1.394 1.00 89.12 558 GLN A N 1
ATOM 4482 C CA . GLN A 1 558 ? -34.908 -0.080 0.164 1.00 89.12 558 GLN A CA 1
ATOM 4483 C C . GLN A 1 558 ? -33.882 -0.243 -0.958 1.00 89.12 558 GLN A C 1
ATOM 4485 O O . GLN A 1 558 ? -34.068 -1.134 -1.780 1.00 89.12 558 GLN A O 1
ATOM 4490 N N . ASN A 1 559 ? -32.811 0.558 -0.957 1.00 91.25 559 ASN A N 1
ATOM 4491 C CA . ASN A 1 559 ? -31.725 0.495 -1.934 1.00 91.25 559 ASN A CA 1
ATOM 4492 C C . ASN A 1 559 ? -30.688 -0.605 -1.624 1.00 91.25 559 ASN A C 1
ATOM 4494 O O . ASN A 1 559 ? -29.742 -0.792 -2.386 1.00 91.25 559 ASN A O 1
ATOM 4498 N N . ARG A 1 560 ? -30.821 -1.344 -0.508 1.00 93.38 560 ARG A N 1
ATOM 4499 C CA . ARG A 1 560 ? -29.886 -2.431 -0.179 1.00 93.38 560 ARG A CA 1
ATOM 4500 C C . ARG A 1 560 ? -30.076 -3.640 -1.083 1.00 93.38 560 ARG A C 1
ATOM 4502 O O . ARG A 1 560 ? -31.199 -4.116 -1.260 1.00 93.38 560 ARG A O 1
ATOM 4509 N N . PHE A 1 561 ? -28.973 -4.200 -1.574 1.00 93.00 561 PHE A N 1
ATOM 4510 C CA . PHE A 1 561 ? -29.020 -5.462 -2.304 1.00 93.00 561 PHE A CA 1
ATOM 4511 C C . PHE A 1 561 ? -29.265 -6.633 -1.327 1.00 93.00 561 PHE A C 1
ATOM 4513 O O . PHE A 1 561 ? -28.495 -6.814 -0.388 1.00 93.00 561 PHE A O 1
ATOM 4520 N N . PRO A 1 562 ? -30.319 -7.453 -1.497 1.00 88.88 562 PRO A N 1
ATOM 4521 C CA . PRO A 1 562 ? -30.711 -8.460 -0.507 1.00 88.88 562 PRO A CA 1
ATOM 4522 C C . PRO A 1 562 ? -30.017 -9.819 -0.677 1.00 88.88 562 PRO A C 1
ATOM 4524 O O . PRO A 1 562 ? -30.295 -10.732 0.099 1.00 88.88 562 PRO A O 1
ATOM 4527 N N . GLY A 1 563 ? -29.186 -9.993 -1.709 1.00 91.88 563 GLY A N 1
ATOM 4528 C CA . GLY A 1 563 ? -28.632 -11.293 -2.094 1.00 91.88 563 GLY A CA 1
ATOM 4529 C C . GLY A 1 563 ? -29.634 -12.186 -2.839 1.00 91.88 563 GLY A C 1
ATOM 4530 O O . GLY A 1 563 ? -30.700 -11.742 -3.278 1.00 91.88 563 GLY A O 1
ATOM 4531 N N . CYS A 1 564 ? -29.291 -13.468 -2.993 1.00 91.88 564 CYS A N 1
ATOM 4532 C CA . CYS A 1 564 ? -30.146 -14.474 -3.626 1.00 91.88 564 CYS A CA 1
ATOM 4533 C C . CYS A 1 564 ? -30.612 -15.552 -2.635 1.00 91.88 564 CYS A C 1
ATOM 4535 O O . CYS A 1 564 ? -30.023 -15.765 -1.577 1.00 91.88 564 CYS A O 1
ATOM 4537 N N . ARG A 1 565 ? -31.688 -16.255 -3.004 1.00 93.88 565 ARG A N 1
ATOM 4538 C CA . ARG A 1 565 ? -32.219 -17.429 -2.282 1.00 93.88 565 ARG A CA 1
ATOM 4539 C C . ARG A 1 565 ? -32.176 -18.700 -3.135 1.00 93.88 565 ARG A C 1
ATOM 4541 O O . ARG A 1 565 ? -33.054 -19.557 -3.036 1.00 93.88 565 ARG A O 1
ATOM 4548 N N . CYS A 1 566 ? -31.237 -18.750 -4.073 1.00 94.00 566 CYS A N 1
ATOM 4549 C CA . CYS A 1 566 ? -31.064 -19.883 -4.972 1.00 94.00 566 CYS A CA 1
ATOM 4550 C C . CYS A 1 566 ? -30.591 -21.109 -4.185 1.00 94.00 566 CYS A C 1
ATOM 4552 O O . CYS A 1 566 ? -29.941 -20.965 -3.158 1.00 94.00 566 CYS A O 1
ATOM 4554 N N . LYS A 1 567 ? -30.903 -22.312 -4.676 1.00 90.19 567 LYS A N 1
ATOM 4555 C CA . LYS A 1 567 ? -30.474 -23.564 -4.032 1.00 90.19 567 LYS A CA 1
ATOM 4556 C C . LYS A 1 567 ? -29.067 -24.005 -4.453 1.00 90.19 567 LYS A C 1
ATOM 4558 O O . LYS A 1 567 ? -28.387 -24.652 -3.674 1.00 90.19 567 LYS A O 1
ATOM 4563 N N . ALA A 1 568 ? -28.644 -23.675 -5.675 1.00 85.31 568 ALA A N 1
ATOM 4564 C CA . ALA A 1 568 ? -27.313 -23.976 -6.206 1.00 85.31 568 ALA A CA 1
ATOM 4565 C C . ALA A 1 568 ? -27.041 -23.173 -7.496 1.00 85.31 568 ALA A C 1
ATOM 4567 O O . ALA A 1 568 ? -27.941 -22.517 -8.030 1.00 85.31 568 ALA A O 1
ATOM 4568 N N . GLN A 1 569 ? -25.808 -23.283 -8.001 1.00 89.88 569 GLN A N 1
ATOM 4569 C CA . GLN A 1 569 ? -25.275 -22.834 -9.295 1.00 89.88 569 GLN A CA 1
ATOM 4570 C C . GLN A 1 569 ? -25.253 -21.322 -9.548 1.00 89.88 569 GLN A C 1
ATOM 4572 O O . GLN A 1 569 ? -24.196 -20.801 -9.881 1.00 89.88 569 GLN A O 1
ATOM 4577 N N . CYS A 1 570 ? -26.355 -20.594 -9.356 1.00 94.75 570 CYS A N 1
ATOM 4578 C CA . CYS A 1 570 ? -26.416 -19.132 -9.513 1.00 94.75 570 CYS A CA 1
ATOM 4579 C C . CYS A 1 570 ? -25.851 -18.580 -10.839 1.00 94.75 570 CYS A C 1
ATOM 4581 O O . CYS A 1 570 ? -25.406 -17.443 -10.874 1.00 94.75 570 CYS A O 1
ATOM 4583 N N . ASN A 1 571 ? -25.888 -19.345 -11.927 1.00 95.00 571 ASN A N 1
ATOM 4584 C CA . ASN A 1 571 ? -25.272 -19.014 -13.219 1.00 95.00 571 ASN A CA 1
ATOM 4585 C C . ASN A 1 571 ? -26.302 -18.694 -14.321 1.00 95.00 571 ASN A C 1
ATOM 4587 O O . ASN A 1 571 ? -25.987 -18.743 -15.506 1.00 95.00 571 ASN A O 1
ATOM 4591 N N . THR A 1 572 ? -27.551 -18.408 -13.946 1.00 93.06 572 THR A N 1
ATOM 4592 C CA . THR A 1 572 ? -28.636 -18.080 -14.882 1.00 93.06 572 THR A CA 1
ATOM 4593 C C . THR A 1 572 ? -29.344 -16.795 -14.471 1.00 93.06 572 THR A 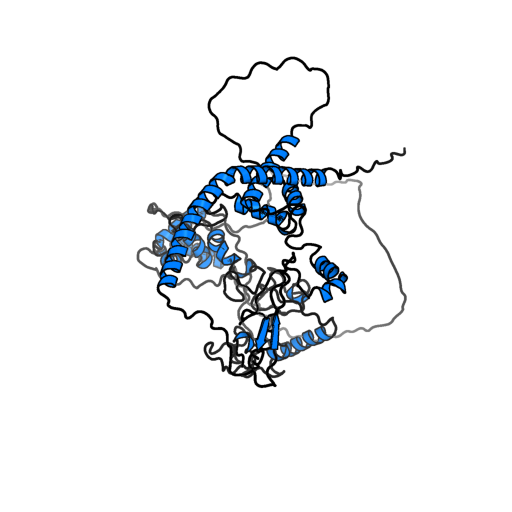C 1
ATOM 4595 O O . THR A 1 572 ? -29.321 -16.396 -13.304 1.00 93.06 572 THR A O 1
ATOM 4598 N N . LYS A 1 573 ? -30.074 -16.179 -15.411 1.00 90.81 573 LYS A N 1
ATOM 4599 C CA . LYS A 1 573 ? -30.891 -14.968 -15.182 1.00 90.81 573 LYS A CA 1
ATOM 4600 C C . LYS A 1 573 ? -31.996 -15.139 -14.121 1.00 90.81 573 LYS A C 1
ATOM 4602 O O . LYS A 1 573 ? -32.626 -14.157 -13.737 1.00 90.81 573 LYS A O 1
ATOM 4607 N N . GLN A 1 574 ? -32.247 -16.360 -13.636 1.00 89.31 574 GLN A N 1
ATOM 4608 C CA . GLN A 1 574 ? -33.145 -16.603 -12.501 1.00 89.31 574 GLN A CA 1
ATOM 4609 C C . GLN A 1 574 ? -32.539 -16.136 -11.170 1.00 89.31 574 GLN A C 1
ATOM 4611 O O . GLN A 1 574 ? -33.279 -15.789 -10.247 1.00 89.31 574 GLN A O 1
ATOM 4616 N N . CYS A 1 575 ? -31.207 -16.126 -11.061 1.00 92.88 575 CYS A N 1
ATOM 4617 C CA . CYS A 1 575 ? -30.504 -15.619 -9.893 1.00 92.88 575 CYS A CA 1
ATOM 4618 C C . CYS A 1 575 ? -30.419 -14.084 -9.955 1.00 92.88 575 CYS A C 1
ATOM 4620 O O . CYS A 1 575 ? -29.844 -13.554 -10.907 1.00 92.88 575 CYS A O 1
ATOM 4622 N N . PRO A 1 576 ? -30.928 -13.348 -8.946 1.00 90.88 576 PRO A N 1
ATOM 4623 C CA . PRO A 1 576 ? -30.826 -11.890 -8.910 1.00 90.88 576 PRO A CA 1
ATOM 4624 C C . PRO A 1 576 ? -29.383 -11.373 -8.896 1.00 90.88 576 PRO A C 1
ATOM 4626 O O . PRO A 1 576 ? -29.128 -10.324 -9.473 1.00 90.88 576 PRO A O 1
ATOM 4629 N N . CYS A 1 577 ? -28.447 -12.099 -8.265 1.00 93.38 577 CYS A N 1
ATOM 4630 C CA . CYS A 1 577 ? -27.021 -11.747 -8.272 1.00 93.38 577 CYS A CA 1
ATOM 4631 C C . CYS A 1 577 ? -26.473 -11.776 -9.701 1.00 93.38 577 CYS A C 1
ATOM 4633 O O . CYS A 1 577 ? -25.969 -10.772 -10.189 1.00 93.38 577 CYS A O 1
ATOM 4635 N N . TYR A 1 578 ? -26.674 -12.896 -10.397 1.00 94.56 578 TYR A N 1
ATOM 4636 C CA . TYR A 1 578 ? -26.209 -13.079 -11.769 1.00 94.56 578 TYR A CA 1
ATOM 4637 C C . TYR A 1 578 ? -26.872 -12.103 -12.749 1.00 94.56 578 TYR A C 1
ATOM 4639 O O . TYR A 1 578 ? -26.196 -11.500 -13.574 1.00 94.56 578 TYR A O 1
ATOM 4647 N N . LEU A 1 579 ? -28.188 -11.887 -12.628 1.00 91.12 579 LEU A N 1
ATOM 4648 C CA . LEU A 1 579 ? -28.918 -10.921 -13.456 1.00 91.12 579 LEU A CA 1
ATOM 4649 C C . LEU A 1 579 ? -28.398 -9.487 -13.271 1.00 91.12 579 LEU A C 1
ATOM 4651 O O . LEU A 1 579 ? -28.344 -8.730 -14.236 1.00 91.12 579 LEU A O 1
ATOM 4655 N N . ALA A 1 580 ? -28.006 -9.129 -12.047 1.00 88.88 580 ALA A N 1
ATOM 4656 C CA . ALA A 1 580 ? -27.414 -7.836 -11.722 1.00 88.88 580 ALA A CA 1
ATOM 4657 C C . ALA A 1 580 ? -25.907 -7.757 -12.033 1.00 88.88 580 ALA A C 1
ATOM 4659 O O . ALA A 1 580 ? -25.290 -6.753 -11.694 1.00 88.88 580 ALA A O 1
ATOM 4660 N N . VAL A 1 581 ? -25.321 -8.791 -12.656 1.00 93.19 581 VAL A N 1
ATOM 4661 C CA . VAL A 1 581 ? -23.884 -8.886 -12.974 1.00 93.19 581 VAL A CA 1
ATOM 4662 C C . VAL A 1 581 ? -23.020 -8.768 -11.710 1.00 93.19 581 VAL A C 1
ATOM 4664 O O . VAL A 1 581 ? -22.067 -8.000 -11.630 1.00 93.19 581 VAL A O 1
ATOM 4667 N N . ARG A 1 582 ? -23.397 -9.518 -10.670 1.00 94.69 582 ARG A N 1
ATOM 4668 C CA . ARG A 1 582 ? -22.730 -9.540 -9.364 1.00 94.69 582 ARG A CA 1
ATOM 4669 C C . ARG A 1 582 ? -22.493 -10.966 -8.896 1.00 94.69 582 ARG A C 1
ATOM 4671 O O . ARG A 1 582 ? -23.379 -11.817 -9.022 1.00 94.69 582 ARG A O 1
ATOM 4678 N N . GLU A 1 583 ? -21.350 -11.206 -8.263 1.00 95.56 583 GLU A N 1
ATOM 4679 C CA . GLU A 1 583 ? -21.126 -12.451 -7.528 1.00 95.56 583 GLU A CA 1
ATOM 4680 C C . GLU A 1 583 ? -22.040 -12.545 -6.294 1.00 95.56 583 GLU A C 1
ATOM 4682 O O . GLU A 1 583 ? -22.567 -11.558 -5.770 1.00 95.56 583 GLU A O 1
ATOM 4687 N N . CYS A 1 584 ? -22.294 -13.772 -5.851 1.00 95.69 584 CYS A N 1
ATOM 4688 C CA . CYS A 1 584 ? -23.072 -14.046 -4.658 1.00 95.69 584 CYS A CA 1
ATOM 4689 C C . CYS A 1 584 ? -22.285 -13.641 -3.407 1.00 95.69 584 CYS A C 1
ATOM 4691 O O . CYS A 1 584 ? -21.258 -14.239 -3.091 1.00 95.69 584 CYS A O 1
ATOM 4693 N N . ASP A 1 585 ? -22.820 -12.671 -2.664 1.00 95.12 585 ASP A N 1
ATOM 4694 C CA . ASP A 1 585 ? -22.246 -12.224 -1.395 1.00 95.12 585 ASP A CA 1
ATOM 4695 C C . ASP A 1 585 ? -22.339 -13.343 -0.332 1.00 95.12 585 ASP A C 1
ATOM 4697 O O . ASP A 1 585 ? -23.449 -13.829 -0.084 1.00 95.12 585 ASP A O 1
ATOM 4701 N N . PRO A 1 586 ? -21.227 -13.753 0.305 1.00 93.88 586 PRO A N 1
ATOM 4702 C CA . PRO A 1 586 ? -21.209 -14.825 1.302 1.00 93.88 586 PRO A CA 1
ATOM 4703 C C . PRO A 1 586 ? -21.981 -14.500 2.591 1.00 93.88 586 PRO A C 1
ATOM 4705 O O . PRO A 1 586 ? -22.457 -15.420 3.243 1.00 93.88 586 PRO A O 1
ATOM 4708 N N . ASP A 1 587 ? -22.185 -13.226 2.939 1.00 92.19 587 ASP A N 1
ATOM 4709 C CA . ASP A 1 587 ? -22.941 -12.829 4.138 1.00 92.19 587 ASP A CA 1
ATOM 4710 C C . ASP A 1 587 ? -24.460 -12.767 3.881 1.00 92.19 587 ASP A C 1
ATOM 4712 O O . ASP A 1 587 ? -25.260 -12.773 4.819 1.00 92.19 587 ASP A O 1
ATOM 4716 N N . LEU A 1 588 ? -24.883 -12.700 2.610 1.00 92.75 588 LEU A N 1
ATOM 4717 C CA . LEU A 1 588 ? -26.296 -12.572 2.219 1.00 92.75 588 LEU A CA 1
ATOM 4718 C C . LEU A 1 588 ? -26.846 -13.829 1.530 1.00 92.75 588 LEU A C 1
ATOM 4720 O O . LEU A 1 588 ? -27.998 -14.214 1.743 1.00 92.75 588 LEU A O 1
ATOM 4724 N N . CYS A 1 589 ? -26.045 -14.483 0.689 1.00 94.12 589 CYS A N 1
ATOM 4725 C CA . CYS A 1 589 ? -26.451 -15.608 -0.157 1.00 94.12 589 CYS A CA 1
ATOM 4726 C C . CYS A 1 589 ? -26.263 -16.955 0.557 1.00 94.12 589 CYS A C 1
ATOM 4728 O O . CYS A 1 589 ? -25.638 -17.881 0.040 1.00 94.12 589 CYS A O 1
ATOM 4730 N N . LEU A 1 590 ? -26.866 -17.078 1.738 1.00 92.88 590 LEU A N 1
ATOM 4731 C CA . LEU A 1 590 ? -26.672 -18.186 2.686 1.00 92.88 590 LEU A CA 1
ATOM 4732 C C . LEU A 1 590 ? -27.300 -19.531 2.264 1.00 92.88 590 LEU A C 1
ATOM 4734 O O . LEU A 1 590 ? -27.346 -20.463 3.053 1.00 92.88 590 LEU A O 1
ATOM 4738 N N . THR A 1 591 ? -27.873 -19.628 1.062 1.00 93.38 591 THR A N 1
ATOM 4739 C CA . THR A 1 591 ? -28.624 -20.826 0.617 1.00 93.38 591 THR A CA 1
ATOM 4740 C C . THR A 1 591 ? -28.095 -21.448 -0.663 1.00 93.38 591 THR A C 1
ATOM 4742 O O . THR A 1 591 ? -28.393 -22.605 -0.937 1.00 93.38 591 THR A O 1
ATOM 4745 N N . CYS A 1 592 ? -27.310 -20.705 -1.446 1.00 92.69 592 CYS A N 1
ATOM 4746 C CA . CYS A 1 592 ? -26.809 -21.186 -2.729 1.00 92.69 592 CYS A CA 1
ATOM 4747 C C . CYS A 1 592 ? -25.431 -21.844 -2.635 1.00 92.69 592 CYS A C 1
ATOM 4749 O O . CYS A 1 592 ? -24.899 -22.238 -3.669 1.00 92.69 592 CYS A O 1
ATOM 4751 N N . GLY A 1 593 ? -24.844 -21.892 -1.433 1.00 91.25 593 GLY A N 1
ATOM 4752 C CA . GLY A 1 593 ? -23.491 -22.380 -1.171 1.00 91.25 593 GLY A CA 1
ATOM 4753 C C . GLY A 1 593 ? -22.373 -21.353 -1.332 1.00 91.25 593 GLY A C 1
ATOM 4754 O O . GLY A 1 593 ? -21.212 -21.736 -1.410 1.00 91.25 593 GLY A O 1
ATOM 4755 N N . ALA A 1 594 ? -22.680 -20.053 -1.420 1.00 92.31 594 ALA A N 1
ATOM 4756 C CA . ALA A 1 594 ? -21.640 -19.018 -1.482 1.00 92.31 594 ALA A CA 1
ATOM 4757 C C . ALA A 1 594 ? -20.896 -18.853 -0.142 1.00 92.31 594 ALA A C 1
ATOM 4759 O O . ALA A 1 594 ? -19.693 -18.590 -0.144 1.00 92.31 594 ALA A O 1
ATOM 4760 N N . ALA A 1 595 ? -21.615 -19.042 0.970 1.00 91.06 595 ALA A N 1
ATOM 4761 C CA . ALA A 1 595 ? -21.118 -18.931 2.343 1.00 91.06 595 ALA A CA 1
ATOM 4762 C C . ALA A 1 595 ? -20.414 -20.202 2.861 1.00 91.06 595 ALA A C 1
ATOM 4764 O O . ALA A 1 595 ? -19.727 -20.152 3.878 1.00 91.06 595 ALA A O 1
ATOM 4765 N N . ASP A 1 596 ? -20.600 -21.335 2.180 1.00 86.88 596 ASP A N 1
ATOM 4766 C CA . ASP A 1 596 ? -20.212 -22.654 2.688 1.00 86.88 596 ASP A CA 1
ATOM 4767 C C . ASP A 1 596 ? -18.779 -23.032 2.285 1.00 86.88 596 ASP A C 1
ATOM 4769 O O . ASP A 1 596 ? -18.278 -22.586 1.252 1.00 86.88 596 ASP A O 1
ATOM 4773 N N . HIS A 1 597 ? -18.139 -23.904 3.074 1.00 79.81 597 HIS A N 1
ATOM 4774 C CA . HIS A 1 597 ? -16.862 -24.574 2.774 1.00 79.81 597 HIS A CA 1
ATOM 4775 C C . HIS A 1 597 ? -15.788 -23.662 2.155 1.00 79.81 597 HIS A C 1
ATOM 4777 O O . HIS A 1 597 ? -15.483 -23.766 0.965 1.00 79.81 597 HIS A O 1
ATOM 4783 N N . TRP A 1 598 ? -15.204 -22.765 2.952 1.00 78.12 598 TRP A N 1
ATOM 4784 C CA . TRP A 1 598 ? -14.152 -21.841 2.501 1.00 78.12 598 TRP A CA 1
ATOM 4785 C C . TRP A 1 598 ? -12.913 -22.550 1.936 1.00 78.12 598 TRP A C 1
ATOM 4787 O O . TRP A 1 598 ? -12.373 -22.098 0.930 1.00 78.12 598 TRP A O 1
ATOM 4797 N N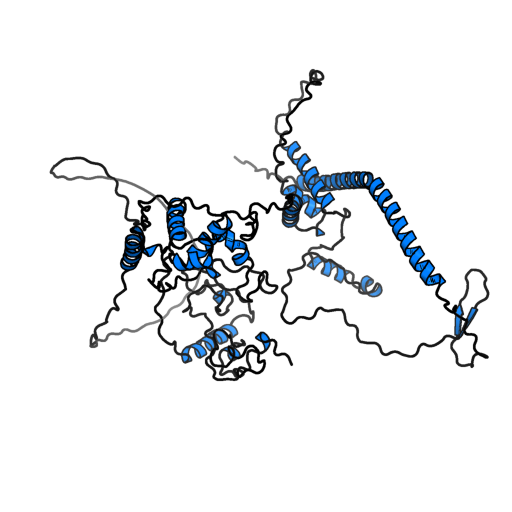 . ASP A 1 599 ? -12.535 -23.695 2.510 1.00 79.50 599 ASP A N 1
ATOM 4798 C CA . ASP A 1 599 ? -11.358 -24.467 2.085 1.00 79.50 599 ASP A CA 1
ATOM 4799 C C . ASP A 1 599 ? -11.567 -25.202 0.751 1.00 79.50 599 ASP A C 1
ATOM 4801 O O . ASP A 1 599 ? -10.611 -25.534 0.049 1.00 79.50 599 ASP A O 1
ATOM 4805 N N . SER A 1 600 ? -12.825 -25.436 0.358 1.00 82.50 600 SER A N 1
ATOM 4806 C CA . SER A 1 600 ? -13.147 -26.068 -0.919 1.00 82.50 600 SER A CA 1
ATOM 4807 C C . SER A 1 600 ? -13.371 -25.019 -2.003 1.00 82.50 600 SER A C 1
ATOM 4809 O O . SER A 1 600 ? -14.283 -24.190 -1.938 1.00 82.50 600 SER A O 1
ATOM 4811 N N . LYS A 1 601 ? -12.585 -25.102 -3.079 1.00 72.19 601 LYS A N 1
ATOM 4812 C CA . LYS A 1 601 ? -12.818 -24.306 -4.296 1.00 72.19 601 LYS A CA 1
ATOM 4813 C C . LYS A 1 601 ? -14.027 -24.798 -5.095 1.00 72.19 601 LYS A C 1
ATOM 4815 O O . LYS A 1 601 ? -14.568 -24.060 -5.915 1.00 72.19 601 LYS A O 1
ATOM 4820 N N . ASN A 1 602 ? -14.482 -26.030 -4.854 1.00 79.06 602 ASN A N 1
ATOM 4821 C CA . ASN A 1 602 ? -15.638 -26.597 -5.535 1.00 79.06 602 ASN A CA 1
ATOM 4822 C C . ASN A 1 602 ? -16.873 -26.516 -4.634 1.00 79.06 602 ASN A C 1
ATOM 4824 O O . ASN A 1 602 ? -17.204 -27.451 -3.908 1.00 79.06 602 ASN A O 1
ATOM 4828 N N . VAL A 1 603 ? -17.546 -25.368 -4.690 1.00 88.25 603 VAL A N 1
ATOM 4829 C CA . VAL A 1 603 ? -18.822 -25.132 -4.007 1.00 88.25 603 VAL A CA 1
ATOM 4830 C C . VAL A 1 603 ? -20.008 -25.270 -4.963 1.00 88.25 603 VAL A C 1
ATOM 4832 O O . VAL A 1 603 ? -19.863 -25.234 -6.193 1.00 88.25 603 VAL A O 1
ATOM 4835 N N . SER A 1 604 ? -21.201 -25.457 -4.391 1.00 91.94 604 SER A N 1
ATOM 4836 C CA . SER A 1 604 ? -22.456 -25.586 -5.141 1.00 91.94 604 SER A CA 1
ATOM 4837 C C . SER A 1 604 ? -22.835 -24.292 -5.870 1.00 91.94 604 SER A C 1
ATOM 4839 O O . SER A 1 604 ? -23.430 -24.354 -6.948 1.00 91.94 604 SER A O 1
ATOM 4841 N N . CYS A 1 605 ? -22.447 -23.127 -5.342 1.00 94.38 605 CYS A N 1
ATOM 4842 C CA . CYS A 1 605 ? -22.545 -21.845 -6.037 1.00 94.38 605 CYS A CA 1
ATOM 4843 C C . CYS A 1 605 ? -21.463 -21.746 -7.124 1.00 94.38 605 CYS A C 1
ATOM 4845 O O . CYS A 1 605 ? -20.288 -21.941 -6.839 1.00 94.38 605 CYS A O 1
ATOM 4847 N N . LYS A 1 606 ? -21.825 -21.397 -8.362 1.00 94.00 606 LYS A N 1
ATOM 4848 C CA . LYS A 1 606 ? -20.868 -21.143 -9.458 1.00 94.00 606 LYS A CA 1
ATOM 4849 C C . LYS A 1 606 ? -20.710 -19.652 -9.778 1.00 94.00 606 LYS A C 1
ATOM 4851 O O . LYS A 1 606 ? -20.139 -19.306 -10.800 1.00 94.00 606 LYS A O 1
ATOM 4856 N N . ASN A 1 607 ? -21.209 -18.778 -8.903 1.00 95.50 607 ASN A N 1
ATOM 4857 C CA . ASN A 1 607 ? -21.181 -17.320 -9.049 1.00 95.50 607 ASN A CA 1
ATOM 4858 C C . ASN A 1 607 ? -20.407 -16.666 -7.890 1.00 95.50 607 ASN A C 1
ATOM 4860 O O . ASN A 1 607 ? -20.911 -15.764 -7.228 1.00 95.50 607 ASN A O 1
ATOM 4864 N N . CYS A 1 608 ? -19.242 -17.223 -7.564 1.00 94.50 608 CYS A N 1
ATOM 4865 C CA . CYS A 1 608 ? -18.347 -16.789 -6.482 1.00 94.50 608 CYS A CA 1
ATOM 4866 C C . CYS A 1 608 ? -16.869 -17.095 -6.798 1.00 94.50 608 CYS A C 1
ATOM 4868 O O . CYS A 1 608 ? -16.056 -17.292 -5.892 1.00 94.50 608 CYS A O 1
ATOM 4870 N N . SER A 1 609 ? -16.534 -17.231 -8.080 1.00 93.44 609 SER A N 1
ATOM 4871 C CA . SER A 1 609 ? -15.222 -17.691 -8.533 1.00 93.44 609 SER A CA 1
ATOM 4872 C C . SER A 1 609 ? -14.154 -16.611 -8.391 1.00 93.44 609 SER A C 1
ATOM 4874 O O . SER A 1 609 ? -13.033 -16.939 -8.003 1.00 93.44 609 SER A O 1
ATOM 4876 N N . ILE A 1 610 ? -14.494 -15.345 -8.654 1.00 93.12 610 ILE A N 1
ATOM 4877 C CA . ILE A 1 610 ? -13.577 -14.204 -8.552 1.00 93.12 610 ILE A CA 1
ATOM 4878 C C . ILE A 1 610 ? -13.214 -13.982 -7.083 1.00 93.12 610 ILE A C 1
ATOM 4880 O O . ILE A 1 610 ? -12.034 -14.000 -6.741 1.00 93.12 610 ILE A O 1
ATOM 4884 N N . GLN A 1 611 ? -14.207 -13.889 -6.188 1.00 91.75 611 GLN A N 1
ATOM 4885 C CA . GLN A 1 611 ? -13.961 -13.675 -4.755 1.00 91.75 611 GLN A CA 1
ATOM 4886 C C . GLN A 1 611 ? -13.171 -14.815 -4.087 1.00 91.75 611 GLN A C 1
ATOM 4888 O O . GLN A 1 611 ? -12.494 -14.587 -3.088 1.00 91.75 611 GLN A O 1
ATOM 4893 N N . ARG A 1 612 ? -13.227 -16.037 -4.638 1.00 91.56 612 ARG A N 1
ATOM 4894 C CA . ARG A 1 612 ? -12.463 -17.206 -4.158 1.00 91.56 612 ARG A CA 1
ATOM 4895 C C . ARG A 1 612 ? -11.146 -17.440 -4.904 1.00 91.56 612 ARG A C 1
ATOM 4897 O O . ARG A 1 612 ? -10.469 -18.427 -4.622 1.00 91.56 612 ARG A O 1
ATOM 4904 N N . GLY A 1 613 ? -10.802 -16.618 -5.898 1.00 90.50 613 GLY A N 1
ATOM 4905 C CA . GLY A 1 613 ? -9.615 -16.835 -6.734 1.00 90.50 613 GLY A CA 1
ATOM 4906 C C . GLY A 1 613 ? -9.606 -18.203 -7.433 1.00 90.50 613 GLY A C 1
ATOM 4907 O O . GLY A 1 613 ? -8.549 -18.816 -7.603 1.00 90.50 613 GLY A O 1
ATOM 4908 N N . SER A 1 614 ? -10.782 -18.719 -7.805 1.00 89.25 614 SER A N 1
ATOM 4909 C CA . SER A 1 614 ? -10.954 -20.007 -8.494 1.00 89.25 614 SER A CA 1
ATOM 4910 C C . SER A 1 614 ? -10.675 -19.864 -9.994 1.00 89.25 614 SER A C 1
ATOM 4912 O O . SER A 1 614 ? -11.554 -20.087 -10.826 1.00 89.25 614 SER A O 1
ATOM 4914 N N . LYS A 1 615 ? -9.448 -19.436 -10.316 1.00 88.50 615 LYS A N 1
ATOM 4915 C CA . LYS A 1 615 ? -8.905 -19.398 -11.680 1.00 88.50 615 LYS A CA 1
ATOM 4916 C C . LYS A 1 615 ? -8.618 -20.817 -12.187 1.00 88.50 615 LYS A C 1
ATOM 4918 O O . LYS A 1 615 ? -8.387 -21.712 -11.371 1.00 88.50 615 LYS A O 1
ATOM 4923 N N . LYS A 1 616 ? -8.704 -21.003 -13.506 1.00 84.38 616 LYS A N 1
ATOM 4924 C CA . LYS A 1 616 ? -8.391 -22.277 -14.168 1.00 84.38 616 LYS A CA 1
ATOM 4925 C C . LYS A 1 616 ? -6.905 -22.589 -14.121 1.00 84.38 616 LYS A C 1
ATOM 4927 O O . LYS A 1 616 ? -6.116 -21.618 -14.097 1.00 84.38 616 LYS A O 1
#

Radius of gyration: 41.12 Å; chains: 1; bounding box: 123×92×103 Å

pLDDT: mean 71.41, std 24.29, range [25.28, 98.25]

Foldseek 3Di:
DDDDDDDDDDDPPPLVVLLVLLQVLLVVLVVVVCVVCVVVVVVVVVVVVVVVVVVVVVVVVVVVVDDDDPDDQDPDDDPDPPFDKDWDDDPPPDDIDIHTDDDDDDDDDDDDDDDDDDDLDDFDDDDDLAAADDDDPDPVVCVPCVVVSVVVCVVSVVHYPPPAPDDDDDLVSLLVSLVVVLVVVVVVVPPPDDDDPDDPDDDPDDDPDDDDDDPDDDPRPQGDLSSLCSVCVRVVVCDHSVSSSVSSCVSPPDPPPPDDDPLQADDLPDPPQAQDAQCSNCVQVQFQADP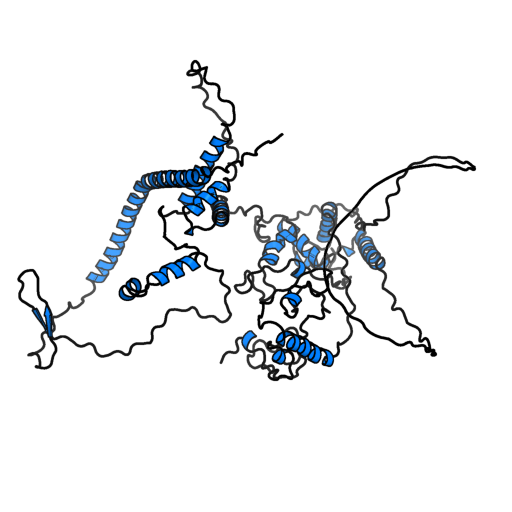VPGDGNDRPDPDGADPCLPVDDDPPPPQPPDALDPLALCVAPLNVVVVVVVVVVVVVDPDDDPPDDDDDDDDDDDDDDDDDDDDDDDDDDDDDDDDDDDDDDDDDDDDDDDDDDDDDDDDDDDDDDDDDDDLRDDGPDDPDPDDDDSSRNNLLNNVCSPVPLNLSVSCVVSVVDDSNNSVNVVNVCVVVDDDDDPPDDDDDDDDDDDDPVVVLVVLVVLVVVCVVDDVDQDDDDAWDDPPDACDCPTPCVVNSHAHEPSHPHDPPHPSHDQFFQDQFACCDCVGSQVVNVHATDLVRHVRHQLVPDLVDLDTRYPRCCSVSSVDD

InterPro domains:
  IPR001005 SANT/Myb domain [SM00717] (162-254)
  IPR001005 SANT/Myb domain [SM00717] (432-480)
  IPR001005 SANT/Myb domain [cd00167] (435-473)
  IPR021654 Histone-lysine N-methyltransferase EZH1/EZH2, N-terminal [PF11616] (42-71)
  IPR026489 CXC domain [PS51633] (507-609)
  IPR033467 Tesmin/TSO1-like CXC domain [SM01114] (559-596)
  IPR041343 Polycomb repressive complex 2 subunit EZH1/EZH2, tri-helical domain [PF18118] (161-253)
  IPR041355 Pre-SET CXC domain [PF18264] (563-594)
  IPR045318 Histone-lysine N-methyltransferase EZH1/2-like [PTHR45747] (13-616)
  IPR046341 SET domain superfamily [G3DSA:2.170.270.10] (524-616)
  IPR046341 SET domain superfamily [SSF82199] (505-615)
  IPR048358 EZH1/2, MCSS domain [PF21358] (261-313)

Organism: Alca torda (NCBI:txid28689)

Secondary structure (DSSP, 8-state):
---PPP-----THHHHHHHHHHHHHHHHHHHHHHHHHHHHHHHHHHHHHHHHHHHHHHHHHHHHH--PPPPPP---SS--TT--EEEE--SSSPPPEEEE--PPPP-PPPPP-------SS----PPP-SB--PPP--HHHHTT-HHHHHHHHHHTTT-BTT--SS----HHHHHHHHHHHHHHHHTTSS--S--------S-SS-----------PPPPPPPPHHHHHHHHHH-GGG--HHHHHHHHHHHHS---TT---TTSPPPTTSTT-----HHHHHHHHHHHEETTTTEES-TT--SPPPGGGS--------------STT-GGGSHHHHHHHHHHHHHHHHS--------------------------------------------------------------------PPPP--PPPPSSPPP-----HHHHHHHHHHHHHHTT-HHHHHHHH-SS-HHHHHHHHHHHHTTSPPPP--------------HHHHHHHHHHHHHHHTTS----PPP-----TT--SSTTSHHHHTTPPB-TT--S-TT-TTB------SSB--STTSHHHHTT-PPPTTT-TTTTSSS-TT-S--SBSS-TTTTT---